Protein AF-N8U2I1-F1 (afdb_monomer)

Radius of gyration: 22.85 Å; Cα contacts (8 Å, |Δi|>4): 369; chains: 1; bounding box: 62×51×73 Å

Mean predicted aligned error: 11.0 Å

Secondary structure (DSSP, 8-state):
---TTTT-HHHHHHHHHHHHHHHHHHHHHHHHHHHTHHHHHHHHHHIIIIIHHHHHHHHTTT-SSS--HHHHHHHHHHHHHHHHH------HHHHHHHT--HHHHHHHHHHHHHHHHHHHHT-TTHHHHHHHHHHB-HHHHHS---HHHHHHHHHHHHHHHHHT---S-HHHHHHHHHHHHHHSGGG--B----EEEEEEETTTTEEEEEEE--TT--HHHHHHHHHHHHHHHHHHHHHHHHH-GGG--HHHHHHHHHHHHHHHHHHHHHHHSTTS-HHHHHHHHHHH-S-HHHHHHHHHHHHHHHHHHHHT------TTTHHHHHHHHHHHHHHHHHHHHHTTT-EEEEEE-TTSTT-EEEEEEETTEEEEEEEHHHHHHHHHHHGGGGS----S-------------S----

Foldseek 3Di:
DQPPVLQDPLVVLLLLLLVLLLLLLLLVLLALCVVCVVVLVVVVVCCVPAQLVLLVVVLVVQPVDDPPVVVSLLLSLQLLQCLLPVDRDDDVVVCVVRVPDPVSSVVSSVVSSVVVCVVLVPDPPNVVVVVLSVWWRRSQSNHDSCLLVLVLLSLLSNLCSVVVPRPDDPVVSLVSVLVSLVNRLSRRGGPQPWDFDWDCPPVPNDIDTDIDHDPPDDPVSVLNSVVSSLSVVVSCLSVCCVPDPVVVPPVVSSVVSVVSSVVSVVSLVVLLDPPDDPSSPLSVCSVVPPDVPLSSLLSVLSVQVVVVCVVVPDPPPDVVCVQVVLLVSLVVVVVVVCVSNVVSVWHWDKDADPPDSFRIKIFTDDPNDTRDIDTSVSSLVSNVVSVPSSHDPDDPDDDDDDDDPPVDDPDDDD

Nearest PDB structures (foldseek):
  9c1p-assembly1_A  TM=1.232E-01  e=2.716E+00  Homo sapiens

Sequence (414 aa):
MLTKLQQDAVIYSVLDNLFKIVVMYSCEKVKIQEDYRFLYLWFNDTMDELIYPRVNEFLNQYIDQRSDSSISYQLVQTFWMYAQKKEFLYDETYLNIYGFDKNDLKLFFQELYAEFRSVARDHPDADDFWDLTDKFDLSSFLSKSRLNEAFFTYFYLYYILTKKISVIDDETFIKLFTELLDQIPYHSPFNGSTLINGSISLNTKSYWTTLKIPLNFEPFALLDNLFQFLFKFLQNSFVHAVNEEKFKDPHIYKQRLQECVIVMEALFKTITEPSSKSQLRDYRVIIKGKSLHKIVMSLMFKNFQQHYHLKHKNIDLDKKNAKKEAVEVYSAFIDFLVQGFEKYNIKVKCEKNNKHIDDWRIILKLDNIELDEITGNQLRVNLRNHSKLFKFPQSQNMSKNYVVPVIGDKGSAV

Solvent-accessible surface area (backbone atoms only — not comparable to full-atom values): 24087 Å² total; per-residue (Å²): 130,81,58,78,71,63,73,36,68,58,56,52,49,44,52,53,56,53,48,51,49,51,51,51,28,49,30,49,44,48,24,51,45,61,76,42,37,69,59,51,51,51,51,51,53,44,36,66,73,47,50,50,52,52,49,50,58,56,45,57,77,68,48,93,70,75,85,52,67,64,59,52,50,51,51,52,39,40,45,34,42,27,70,73,68,74,46,90,73,74,65,66,67,57,34,64,74,62,68,54,53,71,64,59,56,51,50,51,50,52,51,51,44,52,55,50,47,60,61,50,70,74,40,96,58,48,68,59,50,52,57,45,58,70,58,25,24,57,32,29,68,70,43,79,83,53,61,66,60,46,46,49,50,47,53,52,53,49,46,32,47,73,68,67,52,84,81,68,56,70,66,59,49,51,48,53,52,46,55,43,52,71,56,49,75,62,38,54,38,54,47,66,86,50,54,74,50,74,47,77,44,88,90,64,88,49,79,49,81,44,81,46,76,63,94,86,61,56,74,64,54,51,54,50,52,52,52,49,49,49,48,53,52,48,47,50,54,53,58,41,44,75,74,39,80,86,48,70,48,65,64,62,52,51,50,53,52,46,52,49,41,54,52,53,52,53,55,51,49,60,42,56,40,87,89,43,59,77,76,36,55,57,50,32,52,61,76,7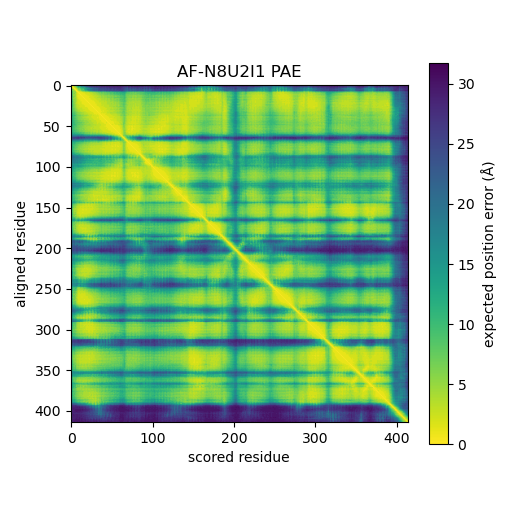0,38,96,51,57,65,51,55,49,54,32,49,50,52,51,54,49,52,54,54,52,54,66,74,52,72,80,76,78,86,48,80,88,47,54,67,60,51,49,43,52,54,49,50,54,48,52,53,51,49,45,54,51,38,44,76,72,67,29,46,69,48,77,48,80,44,95,85,47,88,40,43,35,39,38,40,36,26,48,97,86,40,79,74,53,77,51,39,33,55,57,48,55,54,35,38,64,75,47,46,67,58,53,43,71,83,78,69,94,80,75,93,73,94,76,81,77,85,75,85,68,80,94,78,77,93,127

Structure (mmCIF, N/CA/C/O backbone):
data_AF-N8U2I1-F1
#
_entry.id   AF-N8U2I1-F1
#
loop_
_atom_site.group_PDB
_atom_site.id
_atom_site.type_symbol
_atom_site.label_atom_id
_atom_site.label_alt_id
_atom_site.label_comp_id
_atom_site.label_asym_id
_atom_site.label_entity_id
_atom_site.label_seq_id
_atom_site.pdbx_PDB_ins_code
_atom_site.Cartn_x
_atom_site.Cartn_y
_atom_site.Cartn_z
_atom_site.occupancy
_atom_site.B_iso_or_equiv
_atom_site.auth_seq_id
_atom_site.auth_comp_id
_atom_site.auth_asym_id
_atom_site.auth_atom_id
_atom_site.pdbx_PDB_model_num
ATOM 1 N N . MET A 1 1 ? -32.535 9.486 4.403 1.00 30.56 1 MET A N 1
ATOM 2 C CA . MET A 1 1 ? -32.758 8.140 3.837 1.00 30.56 1 MET A CA 1
ATOM 3 C C . MET A 1 1 ? -31.373 7.613 3.496 1.00 30.56 1 MET A C 1
ATOM 5 O O . MET A 1 1 ? -30.822 8.035 2.495 1.00 30.56 1 MET A O 1
ATOM 9 N N . LEU A 1 2 ? -30.755 6.842 4.397 1.00 34.50 2 LEU A N 1
ATOM 10 C CA . LEU A 1 2 ? -29.485 6.162 4.117 1.00 34.50 2 LEU A CA 1
ATOM 11 C C . LEU A 1 2 ? -29.745 5.192 2.969 1.00 34.50 2 LEU A C 1
ATOM 13 O O . LEU A 1 2 ? -30.559 4.276 3.101 1.00 34.50 2 LEU A O 1
ATOM 17 N N . THR A 1 3 ? -29.152 5.453 1.824 1.00 46.19 3 THR A N 1
ATOM 18 C CA . THR A 1 3 ? -29.316 4.665 0.611 1.00 46.19 3 THR A CA 1
ATOM 19 C C . THR A 1 3 ? -28.780 3.252 0.836 1.00 46.19 3 THR A C 1
ATOM 21 O O . THR A 1 3 ? -27.764 3.013 1.486 1.00 46.19 3 THR A O 1
ATOM 24 N N . LYS A 1 4 ? -29.541 2.282 0.330 1.00 56.94 4 LYS A N 1
ATOM 25 C CA . LYS A 1 4 ? -29.462 0.824 0.541 1.00 56.94 4 LYS A CA 1
ATOM 26 C C . LYS A 1 4 ? -28.062 0.202 0.348 1.00 56.94 4 LYS A C 1
ATOM 28 O O . LYS A 1 4 ? -27.839 -0.912 0.811 1.00 56.94 4 LYS A O 1
ATOM 33 N N . LEU A 1 5 ? -27.141 0.915 -0.306 1.00 54.31 5 LEU A N 1
ATOM 34 C CA . LEU A 1 5 ? -25.749 0.530 -0.557 1.00 54.31 5 LEU A CA 1
ATOM 35 C C . LEU A 1 5 ? -24.861 0.634 0.697 1.00 54.31 5 LEU A C 1
ATOM 37 O O . LEU A 1 5 ? -24.098 -0.281 0.979 1.00 54.31 5 LEU A O 1
ATOM 41 N N . GLN A 1 6 ? -25.003 1.678 1.518 1.00 53.97 6 GLN A N 1
ATOM 42 C CA . GLN A 1 6 ? -24.127 1.908 2.681 1.00 53.97 6 GLN A CA 1
ATOM 43 C C . GLN A 1 6 ? -24.411 0.969 3.875 1.00 53.97 6 GLN A C 1
ATOM 45 O O . GLN A 1 6 ? -23.677 0.958 4.857 1.00 53.97 6 GLN A O 1
ATOM 50 N N . GLN A 1 7 ? -25.488 0.178 3.825 1.00 59.09 7 GLN A N 1
ATOM 51 C CA . GLN A 1 7 ? -25.883 -0.744 4.901 1.00 59.09 7 GLN A CA 1
ATOM 52 C C . GLN A 1 7 ? -25.689 -2.224 4.532 1.00 59.09 7 GLN A C 1
ATOM 54 O O . GLN A 1 7 ? -26.103 -3.101 5.294 1.00 59.09 7 GLN A O 1
ATOM 59 N N . ASP A 1 8 ? -25.096 -2.528 3.372 1.00 72.38 8 ASP A N 1
ATOM 60 C CA . ASP A 1 8 ? -24.952 -3.907 2.908 1.00 72.38 8 ASP A CA 1
ATOM 61 C C . ASP A 1 8 ? -23.733 -4.594 3.543 1.00 72.38 8 ASP A C 1
ATOM 63 O O . ASP A 1 8 ? -22.590 -4.169 3.360 1.00 72.38 8 ASP A O 1
ATOM 67 N N . ALA A 1 9 ? -23.966 -5.705 4.247 1.00 79.25 9 ALA A N 1
ATOM 68 C CA . ALA A 1 9 ? -22.906 -6.534 4.823 1.00 79.25 9 ALA A CA 1
ATOM 69 C C . ALA A 1 9 ? -21.885 -6.995 3.765 1.00 79.25 9 ALA A C 1
ATOM 71 O O . ALA A 1 9 ? -20.711 -7.163 4.078 1.00 79.25 9 ALA A O 1
ATOM 72 N N . VAL A 1 10 ? -22.312 -7.139 2.504 1.00 82.38 10 VAL A N 1
ATOM 73 C CA . VAL A 1 10 ? -21.435 -7.514 1.386 1.00 82.38 10 VAL A CA 1
ATOM 74 C C . VAL A 1 10 ? -20.372 -6.445 1.120 1.00 82.38 10 VAL A C 1
ATOM 76 O O . VAL A 1 10 ? -19.207 -6.784 0.946 1.00 82.38 10 VAL A O 1
ATOM 79 N N . ILE A 1 11 ? -20.740 -5.159 1.119 1.00 80.75 11 ILE A N 1
ATOM 80 C CA . ILE A 1 11 ? -19.797 -4.057 0.861 1.00 80.75 11 ILE A CA 1
ATOM 81 C C . ILE A 1 11 ? -18.774 -3.955 1.990 1.00 80.75 11 ILE A C 1
ATOM 83 O O . ILE A 1 11 ? -17.584 -3.787 1.728 1.00 80.75 11 ILE A O 1
ATOM 87 N N . TYR A 1 12 ? -19.220 -4.140 3.234 1.00 84.56 12 TYR A N 1
ATOM 88 C CA . TYR A 1 12 ? -18.317 -4.255 4.374 1.00 84.56 12 TYR A CA 1
ATOM 89 C C . TYR A 1 12 ? -17.329 -5.422 4.208 1.00 84.56 12 TYR A C 1
ATOM 91 O O . TYR A 1 12 ? -16.130 -5.235 4.397 1.00 84.56 12 TYR A O 1
ATOM 99 N N . SER A 1 13 ? -17.801 -6.604 3.798 1.00 86.62 13 SER A N 1
ATOM 100 C CA . SER A 1 13 ? -16.932 -7.761 3.554 1.00 86.62 13 SER A CA 1
ATOM 101 C C . SER A 1 13 ? -15.924 -7.519 2.431 1.00 86.62 13 SER A C 1
ATOM 103 O O . SER A 1 13 ? -14.769 -7.917 2.564 1.00 86.62 13 SER A O 1
ATOM 105 N N . VAL A 1 14 ? -16.323 -6.849 1.342 1.00 85.69 14 VAL A N 1
ATOM 106 C CA . VAL A 1 14 ? -15.385 -6.450 0.282 1.00 85.69 14 VAL A CA 1
ATOM 107 C C . VAL A 1 14 ? -14.341 -5.492 0.855 1.00 85.69 14 VAL A C 1
ATOM 109 O O . VAL A 1 14 ? -13.154 -5.763 0.715 1.00 85.69 14 VAL A O 1
ATOM 112 N N . LEU A 1 15 ? -14.754 -4.429 1.555 1.00 86.25 15 LEU A N 1
ATOM 113 C CA . LEU A 1 15 ? -13.844 -3.457 2.172 1.00 86.25 15 LEU A CA 1
ATOM 114 C C . LEU A 1 15 ? -12.817 -4.129 3.099 1.00 86.25 15 LEU A C 1
ATOM 116 O O . LEU A 1 15 ? -11.619 -3.878 2.983 1.00 86.25 15 LEU A O 1
ATOM 120 N N . ASP A 1 16 ? -13.277 -4.999 3.998 1.00 87.25 16 ASP A N 1
ATOM 121 C CA . ASP A 1 16 ? -12.425 -5.712 4.954 1.00 87.25 16 ASP A CA 1
ATOM 122 C C . ASP A 1 16 ? -11.439 -6.654 4.240 1.00 87.25 16 ASP A C 1
ATOM 124 O O . ASP A 1 16 ? -10.250 -6.694 4.562 1.00 87.25 16 ASP A O 1
ATOM 128 N N . ASN A 1 17 ? -11.895 -7.366 3.206 1.00 87.44 17 ASN A N 1
ATOM 129 C CA . ASN A 1 17 ? -11.045 -8.249 2.409 1.00 87.44 17 ASN A CA 1
ATOM 130 C C . ASN A 1 17 ? -10.008 -7.488 1.573 1.00 87.44 17 ASN A C 1
ATOM 132 O O . ASN A 1 17 ? -8.850 -7.904 1.522 1.00 87.44 17 ASN A O 1
ATOM 136 N N . LEU A 1 18 ? -10.386 -6.362 0.965 1.00 84.75 18 LEU A N 1
ATOM 137 C CA . LEU A 1 18 ? -9.460 -5.470 0.266 1.00 84.75 18 LEU A CA 1
ATOM 138 C C . LEU A 1 18 ? -8.372 -4.972 1.222 1.00 84.75 18 LEU A C 1
ATOM 140 O O . LEU A 1 18 ? -7.179 -5.059 0.928 1.00 84.75 18 LEU A O 1
ATOM 144 N N . PHE A 1 19 ? -8.776 -4.507 2.404 1.00 86.94 19 PHE A N 1
ATOM 145 C CA . PHE A 1 19 ? -7.846 -3.919 3.355 1.00 86.94 19 PHE A CA 1
ATOM 146 C C . PHE A 1 19 ? -6.905 -4.949 3.989 1.00 86.94 19 PHE A C 1
ATOM 148 O O . PHE A 1 19 ? -5.731 -4.652 4.204 1.00 86.94 19 PHE A O 1
ATOM 155 N N . LYS A 1 20 ? -7.350 -6.195 4.203 1.00 87.31 20 LYS A N 1
ATOM 156 C CA . LYS A 1 20 ? -6.451 -7.302 4.582 1.00 87.31 20 LYS A CA 1
ATOM 157 C C . LYS A 1 20 ? -5.289 -7.453 3.601 1.00 87.31 20 LYS A C 1
ATOM 159 O O . LYS A 1 20 ? -4.160 -7.657 4.042 1.00 87.31 20 LYS A O 1
ATOM 164 N N . ILE A 1 21 ? -5.540 -7.322 2.299 1.00 84.12 21 ILE A N 1
ATOM 165 C CA . ILE A 1 21 ? -4.489 -7.453 1.283 1.00 84.12 21 ILE A CA 1
ATOM 166 C C . ILE A 1 21 ? -3.565 -6.238 1.298 1.00 84.12 21 ILE A C 1
ATOM 168 O O . ILE A 1 21 ? -2.351 -6.420 1.299 1.00 84.12 21 ILE A O 1
ATOM 172 N N . VAL A 1 22 ? -4.112 -5.021 1.418 1.00 84.44 22 VAL A N 1
ATOM 173 C CA . VAL A 1 22 ? -3.307 -3.800 1.622 1.00 84.44 22 VAL A CA 1
ATOM 174 C C . VAL A 1 22 ? -2.331 -3.989 2.781 1.00 84.44 22 VAL A C 1
ATOM 176 O O . VAL A 1 22 ? -1.145 -3.682 2.655 1.00 84.44 22 VAL A O 1
ATOM 179 N N . VAL A 1 23 ? -2.801 -4.549 3.898 1.00 85.75 23 VAL A N 1
ATOM 180 C CA . VAL A 1 23 ? -1.971 -4.826 5.075 1.00 85.75 23 VAL A CA 1
ATOM 181 C C . VAL A 1 23 ? -0.940 -5.915 4.795 1.00 85.75 23 VAL A C 1
ATOM 183 O O . VAL A 1 23 ? 0.219 -5.739 5.157 1.00 85.75 23 VAL A O 1
ATOM 186 N N . MET A 1 24 ? -1.322 -7.018 4.146 1.00 83.69 24 MET A N 1
ATOM 187 C CA . MET A 1 24 ? -0.391 -8.089 3.773 1.00 83.69 24 MET A CA 1
ATOM 188 C C . MET A 1 24 ? 0.751 -7.567 2.897 1.00 83.69 24 MET A C 1
ATOM 190 O O . MET A 1 24 ? 1.916 -7.751 3.242 1.00 83.69 24 MET A O 1
ATOM 194 N N . TYR A 1 25 ? 0.422 -6.866 1.814 1.00 83.06 25 TYR A N 1
ATOM 195 C CA . TYR A 1 25 ? 1.397 -6.288 0.895 1.00 83.06 25 TYR A CA 1
ATOM 196 C C . TYR A 1 25 ? 2.271 -5.230 1.552 1.00 83.06 25 TYR A C 1
ATOM 198 O O . TYR A 1 25 ? 3.484 -5.229 1.366 1.00 83.06 25 TYR A O 1
ATOM 206 N N . SER A 1 26 ? 1.688 -4.368 2.381 1.00 83.50 26 SER A N 1
ATOM 207 C CA . SER A 1 26 ? 2.456 -3.345 3.088 1.00 83.50 26 SER A CA 1
ATOM 208 C C . SER A 1 26 ? 3.418 -3.953 4.113 1.00 83.50 26 SER A C 1
ATOM 210 O O . SER A 1 26 ? 4.538 -3.469 4.253 1.00 83.50 26 SER A O 1
ATOM 212 N N . CYS A 1 27 ? 3.025 -5.031 4.802 1.00 82.38 27 CYS A N 1
ATOM 213 C CA . CYS A 1 27 ? 3.932 -5.778 5.675 1.00 82.38 27 CYS A CA 1
ATOM 214 C C . CYS A 1 27 ? 5.119 -6.346 4.887 1.00 82.38 27 CYS A C 1
ATOM 216 O O . CYS A 1 27 ? 6.258 -6.180 5.314 1.00 82.38 27 CYS A O 1
ATOM 218 N N . GLU A 1 28 ? 4.874 -6.977 3.737 1.00 81.00 28 GLU A N 1
ATOM 219 C CA . GLU A 1 28 ? 5.954 -7.501 2.892 1.00 81.00 28 GLU A CA 1
ATOM 220 C C . GLU A 1 28 ? 6.854 -6.413 2.338 1.00 81.00 28 GLU A C 1
ATOM 222 O O . GLU A 1 28 ? 8.071 -6.536 2.405 1.00 81.00 28 GLU A O 1
ATOM 227 N N . LYS A 1 29 ? 6.276 -5.310 1.867 1.00 82.38 29 LYS A N 1
ATOM 228 C CA . LYS A 1 29 ? 7.053 -4.177 1.380 1.00 82.38 29 LYS A CA 1
ATOM 229 C C . LYS A 1 29 ? 7.997 -3.645 2.457 1.00 82.38 29 LYS A C 1
ATOM 231 O O . LYS A 1 29 ? 9.174 -3.450 2.178 1.00 82.38 29 LYS A O 1
ATOM 236 N N . VAL A 1 30 ? 7.518 -3.491 3.695 1.00 81.06 30 VAL A N 1
ATOM 237 C CA . VAL A 1 30 ? 8.364 -3.089 4.832 1.00 81.06 30 VAL A CA 1
ATOM 238 C C . VAL A 1 30 ? 9.474 -4.109 5.093 1.00 81.06 30 VAL A C 1
ATOM 240 O O . VAL A 1 30 ? 10.610 -3.705 5.323 1.00 81.06 30 VAL A O 1
ATOM 243 N N . LYS A 1 31 ? 9.182 -5.416 5.035 1.00 81.81 31 LYS A N 1
ATOM 244 C CA . LYS A 1 31 ? 10.207 -6.460 5.200 1.00 81.81 31 LYS A CA 1
ATOM 245 C C . LYS A 1 31 ? 11.291 -6.358 4.124 1.00 81.81 31 LYS A C 1
ATOM 247 O O . LYS A 1 31 ? 12.468 -6.356 4.455 1.00 81.81 31 LYS A O 1
ATOM 252 N N . ILE A 1 32 ? 10.897 -6.252 2.855 1.00 81.94 32 ILE A N 1
ATOM 253 C CA . ILE A 1 32 ? 11.822 -6.193 1.714 1.00 81.94 32 ILE A CA 1
ATOM 254 C C . ILE A 1 32 ? 12.664 -4.915 1.785 1.00 81.94 32 ILE A C 1
ATOM 256 O O . ILE A 1 32 ? 13.869 -4.960 1.580 1.00 81.94 32 ILE A O 1
ATOM 260 N N . GLN A 1 33 ? 12.062 -3.777 2.138 1.00 83.19 33 GLN A N 1
ATOM 261 C CA . GLN A 1 33 ? 12.791 -2.517 2.306 1.00 83.19 33 GLN A CA 1
ATOM 262 C C . GLN A 1 33 ? 13.790 -2.545 3.469 1.00 83.19 33 GLN A C 1
ATOM 264 O O . GLN A 1 33 ? 14.813 -1.875 3.390 1.00 83.19 33 GLN A O 1
ATOM 269 N N . GLU A 1 34 ? 13.520 -3.289 4.543 1.00 79.94 34 GLU A N 1
ATOM 270 C CA . GLU A 1 34 ? 14.489 -3.472 5.631 1.00 79.94 34 GLU A CA 1
ATOM 271 C C . GLU A 1 34 ? 15.630 -4.413 5.226 1.00 79.94 34 GLU A C 1
ATOM 273 O O . GLU A 1 34 ? 16.789 -4.118 5.516 1.00 79.94 34 GLU A O 1
ATOM 278 N N . ASP A 1 35 ? 15.326 -5.504 4.521 1.00 81.19 35 ASP A N 1
ATOM 279 C CA . ASP A 1 35 ? 16.334 -6.470 4.069 1.00 81.19 35 ASP A CA 1
ATOM 280 C C . ASP A 1 35 ? 17.263 -5.873 3.002 1.00 81.19 35 ASP A C 1
ATOM 282 O O . ASP A 1 35 ? 18.480 -6.021 3.087 1.00 81.19 35 ASP A O 1
ATOM 286 N N . TYR A 1 36 ? 16.710 -5.113 2.054 1.00 83.56 36 TYR A N 1
ATOM 287 C CA . TYR A 1 36 ? 17.454 -4.430 0.992 1.00 83.56 36 TYR A CA 1
ATOM 288 C C . TYR A 1 36 ? 17.605 -2.932 1.276 1.00 83.56 36 TYR A C 1
ATOM 290 O O . TYR A 1 36 ? 17.542 -2.102 0.368 1.00 83.56 36 TYR A O 1
ATOM 298 N N . ARG A 1 37 ? 17.791 -2.551 2.546 1.00 81.81 37 ARG A N 1
ATOM 299 C CA . ARG A 1 37 ? 17.790 -1.142 2.971 1.00 81.81 37 ARG A CA 1
ATOM 300 C C . ARG A 1 37 ? 18.791 -0.270 2.220 1.00 81.81 37 ARG A C 1
ATOM 302 O O . ARG A 1 37 ? 18.450 0.855 1.868 1.00 81.81 37 ARG A O 1
ATOM 309 N N . PHE A 1 38 ? 20.008 -0.756 1.988 1.00 83.38 38 PHE A N 1
ATOM 310 C CA . PHE A 1 38 ? 21.027 0.014 1.267 1.00 83.38 38 PHE A CA 1
ATOM 311 C C . PHE A 1 38 ? 20.614 0.272 -0.181 1.00 83.38 38 PHE A C 1
ATOM 313 O O . PHE A 1 38 ? 20.622 1.424 -0.609 1.00 83.38 38 PHE A O 1
ATOM 320 N N . LEU A 1 39 ? 20.130 -0.759 -0.880 1.00 86.25 39 LEU A N 1
ATOM 321 C CA . LEU A 1 39 ? 19.575 -0.604 -2.223 1.00 86.25 39 LEU A CA 1
ATOM 322 C C . LEU A 1 39 ? 18.368 0.330 -2.231 1.00 86.25 39 LEU A C 1
ATOM 324 O O . LEU A 1 39 ? 18.290 1.200 -3.086 1.00 86.25 39 LEU A O 1
ATOM 328 N N . TYR A 1 40 ? 17.442 0.199 -1.278 1.00 85.00 40 TYR A N 1
ATOM 329 C CA . TYR A 1 40 ? 16.274 1.077 -1.191 1.00 85.00 40 TYR A CA 1
ATOM 330 C C . TYR A 1 40 ? 16.670 2.554 -1.060 1.00 85.00 40 TYR A C 1
ATOM 332 O O . TYR A 1 40 ? 16.088 3.413 -1.720 1.00 85.00 40 TYR A O 1
ATOM 340 N N . LEU A 1 41 ? 17.664 2.859 -0.221 1.00 83.00 41 LEU A N 1
ATOM 341 C CA . LEU A 1 41 ? 18.193 4.217 -0.074 1.00 83.00 41 LEU A CA 1
ATOM 342 C C . LEU A 1 41 ? 18.844 4.702 -1.368 1.00 83.00 41 LEU A C 1
ATOM 344 O O . LEU A 1 41 ? 18.504 5.782 -1.839 1.00 83.00 41 LEU A O 1
ATOM 348 N N . TRP A 1 42 ? 19.692 3.874 -1.975 1.00 86.75 42 TRP A N 1
ATOM 349 C CA . TRP A 1 42 ? 20.336 4.194 -3.245 1.00 86.75 42 TRP A CA 1
ATOM 350 C C . TRP A 1 42 ? 19.326 4.435 -4.376 1.00 86.75 42 TRP A C 1
ATOM 352 O O . TRP A 1 42 ? 19.476 5.374 -5.155 1.00 86.75 42 TRP A O 1
ATOM 362 N N . PHE A 1 43 ? 18.257 3.640 -4.453 1.00 87.00 43 PHE A N 1
ATOM 363 C CA . PHE A 1 43 ? 17.185 3.868 -5.415 1.00 87.00 43 PHE A CA 1
ATOM 364 C C . PHE A 1 43 ? 16.432 5.169 -5.148 1.00 87.00 43 PHE A C 1
ATOM 366 O O . PHE A 1 43 ? 16.044 5.824 -6.109 1.00 87.00 43 PHE A O 1
ATOM 373 N N . ASN A 1 44 ? 16.208 5.551 -3.886 1.00 84.06 44 ASN A N 1
ATOM 374 C CA . ASN A 1 44 ? 15.596 6.845 -3.573 1.00 84.06 44 ASN A CA 1
ATOM 375 C C . ASN A 1 44 ? 16.476 8.001 -4.056 1.00 84.06 44 ASN A C 1
ATOM 377 O O . ASN A 1 44 ? 15.972 8.884 -4.744 1.00 84.06 44 ASN A O 1
ATOM 381 N N . ASP A 1 45 ? 17.780 7.944 -3.781 1.00 85.50 45 ASP A N 1
ATOM 382 C CA . ASP A 1 45 ? 18.728 8.952 -4.260 1.00 85.50 45 ASP A CA 1
ATOM 383 C C . ASP A 1 45 ? 18.758 8.974 -5.804 1.00 85.50 45 ASP A C 1
ATOM 385 O O . ASP A 1 45 ? 18.618 10.025 -6.420 1.00 85.50 45 ASP A O 1
ATOM 389 N N . THR A 1 46 ? 18.792 7.805 -6.455 1.00 87.56 46 THR A N 1
ATOM 390 C CA . THR A 1 46 ? 18.747 7.688 -7.927 1.00 87.56 46 THR A CA 1
ATOM 391 C C . THR A 1 46 ? 17.434 8.212 -8.518 1.00 87.56 46 THR A C 1
ATOM 393 O O . THR A 1 46 ? 17.423 8.807 -9.599 1.00 87.56 46 THR A O 1
ATOM 396 N N . MET A 1 47 ? 16.304 8.001 -7.838 1.00 88.00 47 MET A N 1
ATOM 397 C CA . MET A 1 47 ? 15.024 8.560 -8.262 1.00 88.00 47 MET A CA 1
ATOM 398 C C . MET A 1 47 ? 15.062 10.086 -8.241 1.00 88.00 47 MET A C 1
ATOM 400 O O . MET A 1 47 ? 14.648 10.701 -9.222 1.00 88.00 47 MET A O 1
ATOM 404 N N . ASP A 1 48 ? 15.562 10.679 -7.160 1.00 86.62 48 ASP A N 1
ATOM 405 C CA . ASP A 1 48 ? 15.587 12.129 -6.972 1.00 86.62 48 ASP A CA 1
ATOM 406 C C . ASP A 1 48 ? 16.635 12.822 -7.862 1.00 86.62 48 ASP A C 1
ATOM 408 O O . ASP A 1 48 ? 16.374 13.907 -8.382 1.00 86.62 48 ASP A O 1
ATOM 412 N N . GLU A 1 49 ? 17.792 12.194 -8.080 1.00 88.62 49 GLU A N 1
ATOM 413 C CA . GLU A 1 49 ? 18.920 12.784 -8.814 1.00 88.62 49 GLU A CA 1
ATOM 414 C C . GLU A 1 49 ? 18.885 12.526 -10.325 1.00 88.62 49 GLU A C 1
ATOM 416 O O . GLU A 1 49 ? 19.391 13.346 -11.092 1.00 88.62 49 GLU A O 1
ATOM 421 N N . LEU A 1 50 ? 18.287 11.415 -10.771 1.00 91.38 50 LEU A N 1
ATOM 422 C CA . LEU A 1 50 ? 18.295 11.013 -12.181 1.00 91.38 50 LEU A CA 1
ATOM 423 C C . LEU A 1 50 ? 16.884 10.849 -12.748 1.00 91.38 50 LEU A C 1
ATOM 425 O O . LEU A 1 50 ? 16.520 11.517 -13.715 1.00 91.38 50 LEU A O 1
ATOM 429 N N . ILE A 1 51 ? 16.073 9.963 -12.166 1.00 92.31 51 ILE A N 1
ATOM 430 C CA . ILE A 1 51 ? 14.832 9.521 -12.820 1.00 92.31 51 ILE A CA 1
ATOM 431 C C . ILE A 1 51 ? 13.778 10.637 -12.866 1.00 92.31 51 ILE A C 1
ATOM 433 O O . ILE A 1 51 ? 13.261 10.942 -13.941 1.00 92.31 51 ILE A O 1
ATOM 437 N N . TYR A 1 52 ? 13.455 11.270 -11.733 1.00 90.44 52 TYR A N 1
ATOM 438 C CA . TYR A 1 52 ? 12.466 12.353 -11.689 1.00 90.44 52 TYR A CA 1
ATOM 439 C C . TYR A 1 52 ? 12.871 13.561 -12.542 1.00 90.44 52 TYR A C 1
ATOM 441 O O . TYR A 1 52 ? 12.016 14.039 -13.293 1.00 90.44 52 TYR A O 1
ATOM 449 N N . PRO A 1 53 ? 14.123 14.062 -12.484 1.00 91.75 53 PRO A N 1
ATOM 450 C CA . PRO A 1 53 ? 14.573 15.132 -13.370 1.00 91.75 53 PRO A CA 1
ATOM 451 C C . PRO A 1 53 ? 14.341 14.812 -14.848 1.00 91.75 53 PRO A C 1
ATOM 453 O O . PRO A 1 53 ? 13.693 15.598 -15.535 1.00 91.75 53 PRO A O 1
ATOM 456 N N . ARG A 1 54 ? 14.753 13.626 -15.315 1.00 93.12 54 ARG A N 1
ATOM 457 C CA . ARG A 1 54 ? 14.595 13.208 -16.718 1.00 93.12 54 ARG A CA 1
ATOM 458 C C . ARG A 1 54 ? 13.141 13.067 -17.146 1.00 93.12 54 ARG A C 1
ATOM 460 O O . ARG A 1 54 ? 12.770 13.509 -18.229 1.00 93.12 54 ARG A O 1
ATOM 467 N N . VAL A 1 55 ? 12.298 12.492 -16.290 1.00 91.06 55 VAL A N 1
ATOM 468 C CA . VAL A 1 55 ? 10.854 12.395 -16.550 1.00 91.06 55 VAL A CA 1
ATOM 469 C C . VAL A 1 55 ? 10.218 13.781 -16.640 1.00 91.06 55 VAL A C 1
ATOM 471 O O . VAL A 1 55 ? 9.410 14.027 -17.531 1.00 91.06 55 VAL A O 1
ATOM 474 N N . ASN A 1 56 ? 10.589 14.708 -15.758 1.00 89.25 56 ASN A N 1
ATOM 475 C CA . ASN A 1 56 ? 10.050 16.065 -15.792 1.00 89.25 56 ASN A CA 1
ATOM 476 C C . ASN A 1 56 ? 10.556 16.856 -17.010 1.00 89.25 56 ASN A C 1
ATOM 478 O O . ASN A 1 56 ? 9.776 17.587 -17.614 1.00 89.25 56 ASN A O 1
ATOM 482 N N . GLU A 1 57 ? 11.824 16.687 -17.400 1.00 89.94 57 GLU A N 1
ATOM 483 C CA . GLU A 1 57 ? 12.379 17.240 -18.644 1.00 89.94 57 GLU A CA 1
ATOM 484 C C . GLU A 1 57 ? 11.603 16.751 -19.869 1.00 89.94 57 GLU A C 1
ATOM 486 O O . GLU A 1 57 ? 11.219 17.567 -20.705 1.00 89.94 57 GLU A O 1
ATOM 491 N N . PHE A 1 58 ? 11.319 15.447 -19.947 1.00 90.00 58 PHE A N 1
ATOM 492 C CA . PHE A 1 58 ? 10.502 14.865 -21.010 1.00 90.00 58 PHE A CA 1
ATOM 493 C C . PHE A 1 58 ? 9.084 15.450 -21.013 1.00 90.00 58 PHE A C 1
ATOM 495 O O . PHE A 1 58 ? 8.615 15.925 -22.041 1.00 90.00 58 PHE A O 1
ATOM 502 N N . LEU A 1 59 ? 8.412 15.497 -19.858 1.00 87.62 59 LEU A N 1
ATOM 503 C CA . LEU A 1 59 ? 7.048 16.027 -19.746 1.00 87.62 59 LEU A CA 1
ATOM 504 C C . LEU A 1 59 ? 6.923 17.491 -20.179 1.00 87.62 59 LEU A C 1
ATOM 506 O O . LEU A 1 59 ? 5.935 17.850 -20.819 1.00 87.62 59 LEU A O 1
ATOM 510 N N . ASN A 1 60 ? 7.923 18.322 -19.877 1.00 86.19 60 ASN A N 1
ATOM 511 C CA . ASN A 1 60 ? 7.933 19.733 -20.267 1.00 86.19 60 ASN A CA 1
ATOM 512 C C . ASN A 1 60 ? 7.968 19.941 -21.793 1.00 86.19 60 ASN A C 1
ATOM 514 O O . ASN A 1 60 ? 7.685 21.041 -22.255 1.00 86.19 60 ASN A O 1
ATOM 518 N N . GLN A 1 61 ? 8.295 18.911 -22.583 1.00 84.25 61 GLN A N 1
ATOM 519 C CA . GLN A 1 61 ? 8.241 18.973 -24.049 1.00 84.25 61 GLN A CA 1
ATOM 520 C C . GLN A 1 61 ? 6.810 18.832 -24.593 1.00 84.25 61 GLN A C 1
ATOM 522 O O . GLN A 1 61 ? 6.548 19.241 -25.722 1.00 84.25 61 GLN A O 1
ATOM 527 N N . TYR A 1 62 ? 5.890 18.268 -23.801 1.00 76.56 62 TYR A N 1
ATOM 528 C CA . TYR A 1 62 ? 4.525 17.924 -24.222 1.00 76.56 62 TYR A CA 1
ATOM 529 C C . TYR A 1 62 ? 3.440 18.701 -23.470 1.00 76.56 62 TYR A C 1
ATOM 531 O O . TYR A 1 62 ? 2.360 18.931 -24.009 1.00 76.56 62 TYR A O 1
ATOM 539 N N . ILE A 1 63 ? 3.699 19.101 -22.221 1.00 75.75 63 ILE A N 1
ATOM 540 C CA . ILE A 1 63 ? 2.711 19.732 -21.341 1.00 75.75 63 ILE A CA 1
ATOM 541 C C . ILE A 1 63 ? 3.230 21.111 -20.927 1.00 75.75 63 ILE A C 1
ATOM 543 O O . ILE A 1 63 ? 4.132 21.224 -20.102 1.00 75.75 63 ILE A O 1
ATOM 547 N N . ASP A 1 64 ? 2.632 22.168 -21.482 1.00 61.81 64 ASP A N 1
ATOM 548 C CA . ASP A 1 64 ? 3.174 23.534 -21.395 1.00 61.81 64 ASP A CA 1
ATOM 549 C C . ASP A 1 64 ? 2.970 24.222 -20.026 1.00 61.81 64 ASP A C 1
ATOM 551 O O . ASP A 1 64 ? 3.416 25.346 -19.812 1.00 61.81 64 ASP A O 1
ATOM 555 N N . GLN A 1 65 ? 2.313 23.592 -19.042 1.00 50.19 65 GLN A N 1
ATOM 556 C CA . GLN A 1 65 ? 2.153 24.175 -17.702 1.00 50.19 65 GLN A CA 1
ATOM 557 C C . GLN A 1 65 ? 2.095 23.112 -16.599 1.00 50.19 65 GLN A C 1
ATOM 559 O O . GLN A 1 65 ? 1.180 22.300 -16.566 1.00 50.19 65 GLN A O 1
ATOM 564 N N . ARG A 1 66 ? 3.042 23.220 -15.650 1.00 51.00 66 ARG A N 1
ATOM 565 C CA . ARG A 1 66 ? 3.132 22.545 -14.336 1.00 51.00 66 ARG A CA 1
ATOM 566 C C . ARG A 1 66 ? 2.961 21.025 -14.382 1.00 51.00 66 ARG A C 1
ATOM 568 O O . ARG A 1 66 ? 1.847 20.522 -14.415 1.00 51.00 66 ARG A O 1
ATOM 575 N N . SER A 1 67 ? 4.093 20.328 -14.262 1.00 53.19 67 SER A N 1
ATOM 576 C CA . SER A 1 67 ? 4.211 18.891 -14.001 1.00 53.19 67 SER A CA 1
ATOM 577 C C . SER A 1 67 ? 3.050 18.344 -13.167 1.00 53.19 67 SER A C 1
ATOM 579 O O . SER A 1 67 ? 2.989 18.501 -11.944 1.00 53.19 67 SER A O 1
ATOM 581 N N . ASP A 1 68 ? 2.106 17.684 -13.834 1.00 63.69 68 ASP A N 1
ATOM 582 C CA . ASP A 1 68 ? 1.089 16.924 -13.134 1.00 63.69 68 ASP A CA 1
ATOM 583 C C . ASP A 1 68 ? 1.817 15.795 -12.384 1.00 63.69 68 ASP A C 1
ATOM 585 O O . ASP A 1 68 ? 2.425 14.890 -12.960 1.00 63.69 68 ASP A O 1
ATOM 589 N N . SER A 1 69 ? 1.839 15.895 -11.055 1.00 70.44 69 SER A N 1
ATOM 590 C CA . SER A 1 69 ? 2.542 14.926 -10.210 1.00 70.44 69 SER A CA 1
ATOM 591 C C . SER A 1 69 ? 2.034 13.494 -10.413 1.00 70.44 69 SER A C 1
ATOM 593 O O . SER A 1 69 ? 2.766 12.547 -10.122 1.00 70.44 69 SER A O 1
ATOM 595 N N . SER A 1 70 ? 0.813 13.330 -10.940 1.00 74.38 70 SER A N 1
ATOM 596 C CA . SER A 1 70 ? 0.243 12.030 -11.270 1.00 74.38 70 SER A CA 1
ATOM 597 C C . SER A 1 70 ? 0.885 11.420 -12.521 1.00 74.38 70 SER A C 1
ATOM 599 O O . SER A 1 70 ? 1.320 10.268 -12.451 1.00 74.38 70 SER A O 1
ATOM 601 N N . ILE A 1 71 ? 1.054 12.180 -13.614 1.00 78.31 71 ILE A N 1
ATOM 602 C CA . ILE A 1 71 ? 1.674 11.662 -14.846 1.00 78.31 71 ILE A CA 1
ATOM 603 C C . ILE A 1 71 ? 3.171 11.412 -14.664 1.00 78.31 71 ILE A C 1
ATOM 605 O O . ILE A 1 71 ? 3.675 10.374 -15.086 1.00 78.31 71 ILE A O 1
ATOM 609 N N . SER A 1 72 ? 3.872 12.296 -13.945 1.00 83.75 72 SER A N 1
ATOM 610 C CA . SER A 1 72 ? 5.284 12.084 -13.593 1.00 83.75 72 SER A CA 1
ATOM 611 C C . SER A 1 72 ? 5.455 10.788 -12.799 1.00 83.75 72 SER A C 1
ATOM 613 O O . SER A 1 72 ? 6.266 9.932 -13.148 1.00 83.75 72 SER A O 1
ATOM 615 N N . TYR A 1 73 ? 4.606 10.568 -11.791 1.00 80.69 73 TYR A N 1
ATOM 616 C CA . TYR A 1 73 ? 4.615 9.327 -11.024 1.00 80.69 73 TYR A CA 1
ATOM 617 C C . TYR A 1 73 ? 4.349 8.091 -11.896 1.00 80.69 73 TYR A C 1
ATOM 619 O O . TYR A 1 73 ? 5.074 7.104 -11.778 1.00 80.69 73 TYR A O 1
ATOM 627 N N . GLN A 1 74 ? 3.357 8.132 -12.790 1.00 78.50 74 GLN A N 1
ATOM 628 C CA . GLN A 1 74 ? 3.045 7.013 -13.686 1.00 78.50 74 GLN A CA 1
ATOM 629 C C . GLN A 1 74 ? 4.193 6.685 -14.648 1.00 78.50 74 GLN A C 1
ATOM 631 O O . GLN A 1 74 ? 4.512 5.509 -14.836 1.00 78.50 74 GLN A O 1
ATOM 636 N N . LEU A 1 75 ? 4.853 7.699 -15.215 1.00 84.81 75 LEU A N 1
ATOM 637 C CA . LEU A 1 75 ? 6.023 7.505 -16.072 1.00 84.81 75 LEU A CA 1
ATOM 638 C C . LEU A 1 75 ? 7.185 6.868 -15.306 1.00 84.81 75 LEU A C 1
ATOM 640 O O . LEU A 1 75 ? 7.820 5.955 -15.827 1.00 84.81 75 LEU A O 1
ATOM 644 N N . VAL A 1 76 ? 7.414 7.266 -14.050 1.00 87.25 76 VAL A N 1
ATOM 645 C CA . VAL A 1 76 ? 8.418 6.627 -13.181 1.00 87.25 76 VAL A CA 1
ATOM 646 C C . VAL A 1 76 ? 8.072 5.161 -12.904 1.00 87.25 76 VAL A C 1
ATOM 648 O O . VAL A 1 76 ? 8.945 4.301 -12.995 1.00 87.25 76 VAL A O 1
ATOM 651 N N . GLN A 1 77 ? 6.809 4.839 -12.601 1.00 82.19 77 GLN A N 1
ATOM 652 C CA . GLN A 1 77 ? 6.396 3.441 -12.403 1.00 82.19 77 GLN A CA 1
ATOM 653 C C . GLN A 1 77 ? 6.596 2.609 -13.679 1.00 82.19 77 GLN A C 1
ATOM 655 O O . GLN A 1 77 ? 7.151 1.511 -13.627 1.00 82.19 77 GLN A O 1
ATOM 660 N N . THR A 1 78 ? 6.222 3.169 -14.830 1.00 79.94 78 THR A N 1
ATOM 661 C CA . THR A 1 78 ? 6.394 2.535 -16.145 1.00 79.94 78 THR A CA 1
ATOM 662 C C . THR A 1 78 ? 7.872 2.317 -16.472 1.00 79.94 78 THR A C 1
ATOM 664 O O . THR A 1 78 ? 8.248 1.248 -16.956 1.00 79.94 78 THR A O 1
ATOM 667 N N . PHE A 1 79 ? 8.730 3.288 -16.147 1.00 88.19 79 PHE A N 1
ATOM 668 C CA . PHE A 1 79 ? 10.176 3.155 -16.288 1.00 88.19 79 PHE A CA 1
ATOM 669 C C . PHE A 1 79 ? 10.715 1.972 -15.480 1.00 88.19 79 PHE A C 1
ATOM 671 O O . PHE A 1 79 ? 11.471 1.174 -16.026 1.00 88.19 79 PHE A O 1
ATOM 678 N N . TRP A 1 80 ? 10.315 1.803 -14.216 1.00 86.50 80 TRP A N 1
ATOM 679 C CA . TRP A 1 80 ? 10.796 0.685 -13.396 1.00 86.50 80 TRP A CA 1
ATOM 680 C C . TRP A 1 80 ? 10.333 -0.676 -13.918 1.00 86.50 80 TRP A C 1
ATOM 682 O O . TRP A 1 80 ? 11.121 -1.624 -13.944 1.00 86.50 80 TRP A O 1
ATOM 692 N N . MET A 1 81 ? 9.100 -0.759 -14.426 1.00 80.06 81 MET A N 1
ATOM 693 C CA . MET A 1 81 ? 8.620 -1.957 -15.119 1.00 80.06 81 MET A CA 1
ATOM 694 C C . MET A 1 81 ? 9.468 -2.261 -16.362 1.00 80.06 81 MET A C 1
ATOM 696 O O . MET A 1 81 ? 9.876 -3.406 -16.565 1.00 80.06 81 MET A O 1
ATOM 700 N N . TYR A 1 82 ? 9.798 -1.243 -17.162 1.00 84.19 82 TYR A N 1
ATOM 701 C CA . TYR A 1 82 ? 10.679 -1.387 -18.322 1.00 84.19 82 TYR A CA 1
ATOM 702 C C . TYR A 1 82 ? 12.119 -1.764 -17.926 1.00 84.19 82 TYR A C 1
ATOM 704 O O . TYR A 1 82 ? 12.742 -2.640 -18.537 1.00 84.19 82 TYR A O 1
ATOM 712 N N . ALA A 1 83 ? 12.662 -1.148 -16.877 1.00 86.38 83 ALA A N 1
ATOM 713 C CA . ALA A 1 83 ? 13.997 -1.425 -16.366 1.00 86.38 83 ALA A CA 1
ATOM 714 C C . ALA A 1 83 ? 14.132 -2.894 -15.940 1.00 86.38 83 ALA A C 1
ATOM 716 O O . ALA A 1 83 ? 15.151 -3.514 -16.254 1.00 86.38 83 ALA A O 1
ATOM 717 N N . GLN A 1 84 ? 13.087 -3.461 -15.336 1.00 83.00 84 GLN A N 1
ATOM 718 C CA . GLN A 1 84 ? 13.047 -4.853 -14.898 1.00 83.00 84 GLN A CA 1
ATOM 719 C C . GLN A 1 84 ? 12.745 -5.840 -16.036 1.00 83.00 84 GLN A C 1
ATOM 721 O O . GLN A 1 84 ? 13.482 -6.801 -16.228 1.00 83.00 84 GLN A O 1
ATOM 726 N N . LYS A 1 85 ? 11.680 -5.610 -16.814 1.00 78.62 85 LYS A N 1
ATOM 727 C CA . LYS A 1 85 ? 11.128 -6.608 -17.754 1.00 78.62 85 LYS A CA 1
ATOM 728 C C . LYS A 1 85 ? 11.532 -6.393 -19.209 1.00 78.62 85 LYS A C 1
ATOM 730 O O . LYS A 1 85 ? 11.336 -7.280 -20.028 1.00 78.62 85 LYS A O 1
ATOM 735 N N . LYS A 1 86 ? 12.073 -5.217 -19.551 1.00 78.38 86 LYS A N 1
ATOM 736 C CA . LYS A 1 86 ? 12.318 -4.771 -20.941 1.00 78.38 86 LYS A CA 1
ATOM 737 C C . LYS A 1 86 ? 11.062 -4.738 -21.815 1.00 78.38 86 LYS A C 1
ATOM 739 O O . LYS A 1 86 ? 11.160 -4.628 -23.035 1.00 78.38 86 LYS A O 1
ATOM 744 N N . GLU A 1 87 ? 9.889 -4.778 -21.193 1.00 70.44 87 GLU A N 1
ATOM 745 C CA . GLU A 1 87 ? 8.597 -4.684 -21.858 1.00 70.44 87 GLU A CA 1
ATOM 746 C C . GLU A 1 87 ? 8.015 -3.283 -21.671 1.00 70.44 87 GLU A C 1
ATOM 748 O O . GLU A 1 87 ? 8.037 -2.720 -20.576 1.00 70.44 87 GLU A O 1
ATOM 753 N N . PHE A 1 88 ? 7.491 -2.716 -22.757 1.00 66.69 88 PHE A N 1
ATOM 754 C CA . PHE A 1 88 ? 6.789 -1.437 -22.733 1.00 66.69 88 PHE A CA 1
ATOM 755 C C . PHE A 1 88 ? 5.320 -1.686 -22.426 1.00 66.69 88 PHE A C 1
ATOM 757 O O . PHE A 1 88 ? 4.536 -2.016 -23.316 1.00 66.69 88 PHE A O 1
ATOM 764 N N . LEU A 1 89 ? 4.971 -1.548 -21.153 1.00 63.75 89 LEU A N 1
ATOM 765 C CA . LEU A 1 89 ? 3.609 -1.683 -20.662 1.00 63.75 89 LEU A CA 1
ATOM 766 C C . LEU A 1 89 ? 3.120 -0.295 -20.267 1.00 63.75 89 LEU A C 1
ATOM 768 O O . LEU A 1 89 ? 3.293 0.131 -19.133 1.00 63.75 89 LEU A O 1
ATOM 772 N N . TYR A 1 90 ? 2.563 0.429 -21.229 1.00 62.47 90 TYR A N 1
ATOM 773 C CA . TYR A 1 90 ? 1.894 1.701 -20.986 1.00 62.47 90 TYR A CA 1
ATOM 774 C C . TYR A 1 90 ? 0.401 1.525 -21.282 1.00 62.47 90 TYR A C 1
ATOM 776 O O . TYR A 1 90 ? 0.011 0.741 -22.150 1.00 62.47 90 TYR A O 1
ATOM 784 N N . ASP A 1 91 ? -0.445 2.241 -20.552 1.00 58.78 91 ASP A N 1
ATOM 785 C CA . ASP A 1 91 ? -1.876 2.283 -20.839 1.00 58.78 91 ASP A CA 1
ATOM 786 C C . ASP A 1 91 ? -2.115 3.290 -21.980 1.00 58.78 91 ASP A C 1
ATOM 788 O O . ASP A 1 91 ? -1.783 4.472 -21.881 1.00 58.78 91 ASP A O 1
ATOM 792 N N . GLU A 1 92 ? -2.627 2.782 -23.109 1.00 61.31 92 GLU A N 1
ATOM 793 C CA . GLU A 1 92 ? -2.863 3.541 -24.349 1.00 61.31 92 GLU A CA 1
ATOM 794 C C . GLU A 1 92 ? -3.792 4.740 -24.132 1.00 61.31 92 GLU A C 1
ATOM 796 O O . GLU A 1 92 ? -3.700 5.738 -24.846 1.00 61.31 92 GLU A O 1
ATOM 801 N N . THR A 1 93 ? -4.644 4.682 -23.110 1.00 59.16 93 THR A N 1
ATOM 802 C CA . THR A 1 93 ? -5.498 5.799 -22.704 1.00 59.16 93 THR A CA 1
ATOM 803 C C . THR A 1 93 ? -4.653 7.003 -22.284 1.00 59.16 93 THR A C 1
ATOM 805 O O . THR A 1 93 ? -4.960 8.122 -22.687 1.00 59.16 93 THR A O 1
ATOM 808 N N . TYR A 1 94 ? -3.551 6.795 -21.551 1.00 64.50 94 TYR A N 1
ATOM 809 C CA . TYR A 1 94 ? -2.663 7.885 -21.129 1.00 64.50 94 TYR A CA 1
ATOM 810 C C . TYR A 1 94 ? -1.870 8.479 -22.287 1.00 64.50 94 TYR A C 1
ATOM 812 O O . TYR A 1 94 ? -1.747 9.700 -22.359 1.00 64.50 94 TYR A O 1
ATOM 820 N N . LEU A 1 95 ? -1.377 7.647 -23.214 1.00 66.94 95 LEU A N 1
ATOM 821 C CA . LEU A 1 95 ? -0.705 8.159 -24.414 1.00 66.94 95 LEU A CA 1
ATOM 822 C C . LEU A 1 95 ? -1.625 9.100 -25.196 1.00 66.94 95 LEU A C 1
ATOM 824 O O . LEU A 1 95 ? -1.205 10.178 -25.605 1.00 66.94 95 LEU A O 1
ATOM 828 N N . ASN A 1 96 ? -2.894 8.715 -25.334 1.00 67.62 96 ASN A N 1
ATOM 829 C CA . ASN A 1 96 ? -3.887 9.497 -26.058 1.00 67.62 96 ASN A CA 1
ATOM 830 C C . ASN A 1 96 ? -4.283 10.791 -25.326 1.00 67.62 96 ASN A C 1
ATOM 832 O O . ASN A 1 96 ? -4.468 11.812 -25.981 1.00 67.62 96 ASN A O 1
ATOM 836 N N . ILE A 1 97 ? -4.409 10.772 -23.991 1.00 70.38 97 ILE A N 1
ATOM 837 C CA . ILE A 1 97 ? -4.783 11.958 -23.194 1.00 70.38 97 ILE A CA 1
ATOM 838 C C . ILE A 1 97 ? -3.704 13.044 -23.260 1.00 70.38 97 ILE A C 1
ATOM 840 O O . ILE A 1 97 ? -4.031 14.221 -23.393 1.00 70.38 97 ILE A O 1
ATOM 844 N N . TYR A 1 98 ? -2.434 12.652 -23.164 1.00 73.50 98 TYR A N 1
ATOM 845 C CA . TYR A 1 98 ? -1.309 13.588 -23.091 1.00 73.50 98 TYR A CA 1
ATOM 846 C C . TYR A 1 98 ? -0.594 13.793 -24.436 1.00 73.50 98 TYR A C 1
ATOM 848 O O . TYR A 1 98 ? 0.366 14.554 -24.507 1.00 73.50 98 TYR A O 1
ATOM 856 N N . GLY A 1 99 ? -1.069 13.145 -25.506 1.00 76.00 99 GLY A N 1
ATOM 857 C CA . GLY A 1 99 ? -0.538 13.309 -26.860 1.00 76.00 99 GLY A CA 1
ATOM 858 C C . GLY A 1 99 ? 0.869 12.742 -27.058 1.00 76.00 99 GLY A C 1
ATOM 859 O O . GLY A 1 99 ? 1.601 13.231 -27.915 1.00 76.00 99 GLY A O 1
ATOM 860 N N . PHE A 1 100 ? 1.264 11.738 -26.273 1.00 81.12 100 PHE A N 1
ATOM 861 C CA . PHE A 1 100 ? 2.581 11.118 -26.402 1.00 81.12 100 PHE A CA 1
ATOM 862 C C . PHE A 1 100 ? 2.649 10.225 -27.641 1.00 81.12 100 PHE A C 1
ATOM 864 O O . PHE A 1 100 ? 1.824 9.322 -27.811 1.00 81.12 100 PHE A O 1
ATOM 871 N N . ASP A 1 101 ? 3.686 10.405 -28.461 1.00 84.56 101 ASP A N 1
ATOM 872 C CA . ASP A 1 101 ? 4.024 9.412 -29.474 1.00 84.56 101 ASP A CA 1
ATOM 873 C C . ASP A 1 101 ? 4.640 8.170 -28.813 1.00 84.56 101 ASP A C 1
ATOM 875 O O . ASP A 1 101 ? 5.491 8.233 -27.919 1.00 84.56 101 ASP A O 1
ATOM 879 N N . LYS A 1 102 ? 4.196 6.999 -29.272 1.00 83.06 102 LYS A N 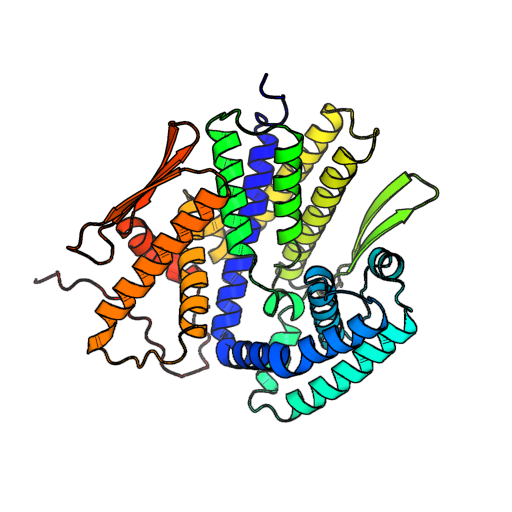1
ATOM 880 C CA . LYS A 1 102 ? 4.645 5.708 -28.747 1.00 83.06 102 LYS A CA 1
ATOM 881 C C . LYS A 1 102 ? 6.148 5.497 -28.943 1.00 83.06 102 LYS A C 1
ATOM 883 O O . LYS A 1 102 ? 6.786 4.888 -28.083 1.00 83.06 102 LYS A O 1
ATOM 888 N N . ASN A 1 103 ? 6.701 5.908 -30.082 1.00 87.00 103 ASN A N 1
ATOM 889 C CA . ASN A 1 103 ? 8.120 5.734 -30.371 1.00 87.00 103 ASN A CA 1
ATOM 890 C C . ASN A 1 103 ? 8.960 6.717 -29.564 1.00 87.00 103 ASN A C 1
ATOM 892 O O . ASN A 1 103 ? 9.996 6.305 -29.049 1.00 87.00 103 ASN A O 1
ATOM 896 N N . ASP A 1 104 ? 8.486 7.947 -29.376 1.00 87.81 104 ASP A N 1
ATOM 897 C CA . ASP A 1 104 ? 9.181 8.937 -28.551 1.00 87.81 104 ASP A CA 1
ATOM 898 C C . ASP A 1 104 ? 9.277 8.476 -27.094 1.00 87.81 104 ASP A C 1
ATOM 900 O O . ASP A 1 104 ? 10.365 8.457 -26.517 1.00 87.81 104 ASP A O 1
ATOM 904 N N . LEU A 1 105 ? 8.176 7.977 -26.517 1.00 86.12 105 LEU A N 1
ATOM 905 C CA . LEU A 1 105 ? 8.198 7.418 -25.162 1.00 86.12 105 LEU A CA 1
ATOM 906 C C . LEU A 1 105 ? 9.115 6.186 -25.061 1.00 86.12 105 LEU A C 1
ATOM 908 O O . LEU A 1 105 ? 9.805 5.975 -24.059 1.00 86.12 105 LEU A O 1
ATOM 912 N N . LYS A 1 106 ? 9.135 5.360 -26.112 1.00 88.00 106 LYS A N 1
ATOM 913 C CA . LYS A 1 106 ? 10.001 4.182 -26.188 1.00 88.00 106 LYS A CA 1
ATOM 914 C C . LYS A 1 106 ? 11.482 4.569 -26.196 1.00 88.00 106 LYS A C 1
ATOM 916 O O . LYS A 1 106 ? 12.259 3.964 -25.458 1.00 88.00 106 LYS A O 1
ATOM 921 N N . LEU A 1 107 ? 11.857 5.544 -27.025 1.00 91.44 107 LEU A N 1
ATOM 922 C CA . LEU A 1 107 ? 13.218 6.072 -27.124 1.00 91.44 107 LEU A CA 1
ATOM 923 C C . LEU A 1 107 ? 13.648 6.702 -25.798 1.00 91.44 107 LEU A C 1
ATOM 925 O O . LEU A 1 107 ? 14.690 6.328 -25.265 1.00 91.44 107 LEU A O 1
ATOM 929 N N . PHE A 1 108 ? 12.792 7.534 -25.204 1.00 92.56 108 PHE A N 1
ATOM 930 C CA . PHE A 1 108 ? 13.039 8.150 -23.903 1.00 92.56 108 PHE A CA 1
ATOM 931 C C . PHE A 1 108 ? 13.385 7.115 -22.821 1.00 92.56 108 PHE A C 1
ATOM 933 O O . PHE A 1 108 ? 14.411 7.219 -22.150 1.00 92.56 108 PHE A O 1
ATOM 940 N N . PHE A 1 109 ? 12.576 6.064 -22.663 1.00 92.62 109 PHE A N 1
ATOM 941 C CA . PHE A 1 109 ? 12.869 5.026 -21.671 1.00 92.62 109 PHE A CA 1
ATOM 942 C C . PHE A 1 109 ? 14.116 4.196 -22.010 1.00 92.62 109 PHE A C 1
ATOM 944 O O . PHE A 1 109 ? 14.782 3.713 -21.093 1.00 92.62 109 PHE A O 1
ATOM 951 N N . GLN A 1 110 ? 14.455 4.011 -23.291 1.00 93.19 110 GLN A N 1
ATOM 952 C CA . GLN A 1 110 ? 15.703 3.352 -23.694 1.00 93.19 110 GLN A CA 1
ATOM 953 C C . GLN A 1 110 ? 16.930 4.163 -23.273 1.00 93.19 110 GLN A C 1
ATOM 955 O O . GLN A 1 110 ? 17.860 3.588 -22.703 1.00 93.19 110 GLN A O 1
ATOM 960 N N . GLU A 1 111 ? 16.906 5.471 -23.513 1.00 94.62 111 GLU A N 1
ATOM 961 C CA . GLU A 1 111 ? 17.962 6.410 -23.124 1.00 94.62 111 GLU A CA 1
ATOM 962 C C . GLU A 1 111 ? 18.086 6.493 -21.601 1.00 94.62 111 GLU A C 1
ATOM 964 O O . GLU A 1 111 ? 19.159 6.234 -21.053 1.00 94.62 111 GLU A O 1
ATOM 969 N N . LEU A 1 112 ? 16.966 6.702 -20.903 1.00 94.62 112 LEU A N 1
ATOM 970 C CA . LEU A 1 112 ? 16.929 6.746 -19.443 1.00 94.62 112 LEU A CA 1
ATOM 971 C C . LEU A 1 112 ? 17.429 5.442 -18.811 1.00 94.62 112 LEU A C 1
ATOM 973 O O . LEU A 1 112 ? 18.144 5.461 -17.810 1.00 94.62 112 LEU A O 1
ATOM 977 N N . TYR A 1 113 ? 17.093 4.290 -19.397 1.00 92.81 113 TYR A N 1
ATOM 978 C CA . TYR A 1 113 ? 17.603 3.008 -18.919 1.00 92.81 113 TYR A CA 1
ATOM 979 C C . TYR A 1 113 ? 19.109 2.854 -19.154 1.00 92.81 113 TYR A C 1
ATOM 981 O O . TYR A 1 113 ? 19.786 2.257 -18.318 1.00 92.81 113 TYR A O 1
ATOM 989 N N . ALA A 1 114 ? 19.650 3.369 -20.261 1.00 91.94 114 ALA A N 1
ATOM 990 C CA . ALA A 1 114 ? 21.089 3.353 -20.511 1.00 91.94 114 ALA A CA 1
ATOM 991 C C . ALA A 1 114 ? 21.842 4.224 -19.492 1.00 91.94 114 ALA A C 1
ATOM 993 O O . ALA A 1 114 ? 22.844 3.767 -18.936 1.00 91.94 114 ALA A O 1
ATOM 994 N N . GLU A 1 115 ? 21.320 5.419 -19.190 1.00 92.69 115 GLU A N 1
ATOM 995 C CA . GLU A 1 115 ? 21.835 6.290 -18.126 1.00 92.69 115 GLU A CA 1
ATOM 996 C C . GLU A 1 115 ? 21.783 5.581 -16.768 1.00 92.69 115 GLU A C 1
ATOM 998 O O . GLU A 1 115 ? 22.826 5.381 -16.141 1.00 92.69 115 GLU A O 1
ATOM 1003 N N . PHE A 1 116 ? 20.607 5.091 -16.358 1.00 90.88 116 PHE A N 1
ATOM 1004 C CA . PHE A 1 116 ? 20.439 4.341 -15.110 1.00 90.88 116 PHE A CA 1
ATOM 1005 C C . PHE A 1 116 ? 21.399 3.148 -15.009 1.00 90.88 116 PHE A C 1
ATOM 1007 O O . PHE A 1 116 ? 22.038 2.945 -13.979 1.00 90.88 116 PHE A O 1
ATOM 1014 N N . ARG A 1 117 ? 21.545 2.361 -16.083 1.00 87.19 117 ARG A N 1
ATOM 1015 C CA . ARG A 1 117 ? 22.415 1.179 -16.095 1.00 87.19 117 ARG A CA 1
ATOM 1016 C C . ARG A 1 117 ? 23.886 1.542 -15.907 1.00 87.19 117 ARG A C 1
ATOM 1018 O O . ARG A 1 117 ? 24.608 0.752 -15.305 1.00 87.19 117 ARG A O 1
ATOM 1025 N N . SER A 1 118 ? 24.333 2.690 -16.419 1.00 85.94 118 SER A N 1
ATOM 1026 C CA . SER A 1 118 ? 25.706 3.158 -16.207 1.00 85.94 118 SER A CA 1
ATOM 1027 C C . SER A 1 118 ? 25.977 3.440 -14.728 1.00 85.94 118 SER A C 1
ATOM 1029 O O . SER A 1 118 ? 26.974 2.960 -14.203 1.00 85.94 118 SER A O 1
ATOM 1031 N N . VAL A 1 119 ? 25.029 4.079 -14.035 1.00 84.50 119 VAL A N 1
ATOM 1032 C CA . VAL A 1 119 ? 25.103 4.338 -12.588 1.00 84.50 119 VAL A CA 1
ATOM 1033 C C . VAL A 1 119 ? 24.991 3.042 -11.774 1.00 84.50 119 VAL A C 1
ATOM 1035 O O . VAL A 1 119 ? 25.739 2.840 -10.822 1.00 84.50 119 VAL A O 1
ATOM 1038 N N . ALA A 1 120 ? 24.090 2.134 -12.159 1.00 81.19 120 ALA A N 1
ATOM 1039 C CA . ALA A 1 120 ? 23.861 0.873 -11.453 1.00 81.19 120 ALA A CA 1
ATOM 1040 C C . ALA A 1 120 ? 25.040 -0.107 -11.556 1.00 81.19 120 ALA A C 1
ATOM 1042 O O . ALA A 1 120 ? 25.296 -0.867 -10.625 1.00 81.19 120 ALA A O 1
ATOM 1043 N N . ARG A 1 121 ? 25.758 -0.112 -12.689 1.00 76.56 121 ARG A N 1
ATOM 1044 C CA . ARG A 1 121 ? 26.865 -1.047 -12.947 1.00 76.56 121 ARG A CA 1
ATOM 1045 C C . ARG A 1 121 ? 28.009 -0.900 -11.946 1.00 76.56 121 ARG A C 1
ATOM 1047 O O . ARG A 1 121 ? 28.651 -1.896 -11.628 1.00 76.56 121 ARG A O 1
ATOM 1054 N N . ASP A 1 122 ? 28.246 0.316 -11.476 1.00 74.44 122 ASP A N 1
ATOM 1055 C CA . ASP A 1 122 ? 29.355 0.629 -10.579 1.00 74.44 122 ASP A CA 1
ATOM 1056 C C . ASP A 1 122 ? 28.935 0.576 -9.095 1.00 74.44 122 ASP A C 1
ATOM 1058 O O . ASP A 1 122 ? 29.727 0.908 -8.211 1.00 74.44 122 ASP A O 1
ATOM 1062 N N . HIS A 1 123 ? 27.700 0.142 -8.799 1.00 78.06 123 HIS A N 1
ATOM 1063 C CA . HIS A 1 123 ? 27.206 0.042 -7.430 1.00 78.06 123 HIS A CA 1
ATOM 1064 C C . HIS A 1 123 ? 27.830 -1.166 -6.695 1.00 78.06 123 HIS A C 1
ATOM 1066 O O . HIS A 1 123 ? 27.821 -2.276 -7.233 1.00 78.06 123 HIS A O 1
ATOM 1072 N N . PRO A 1 124 ? 28.318 -0.999 -5.448 1.00 77.31 124 PRO A N 1
ATOM 1073 C CA . PRO A 1 124 ? 28.946 -2.077 -4.674 1.00 77.31 124 PRO A CA 1
ATOM 1074 C C . PRO A 1 124 ? 28.064 -3.316 -4.459 1.00 77.31 124 PRO A C 1
ATOM 1076 O O . PRO A 1 124 ? 28.586 -4.422 -4.362 1.00 77.31 124 PRO A O 1
ATOM 1079 N N . ASP A 1 125 ? 26.742 -3.129 -4.427 1.00 77.50 125 ASP A N 1
ATOM 1080 C CA . ASP A 1 125 ? 25.747 -4.177 -4.152 1.00 77.50 125 ASP A CA 1
ATOM 1081 C C . ASP A 1 125 ? 25.024 -4.667 -5.429 1.00 77.50 125 ASP A C 1
ATOM 1083 O O . ASP A 1 125 ? 23.830 -4.967 -5.413 1.00 77.50 125 ASP A O 1
ATOM 1087 N N . ALA A 1 126 ? 25.719 -4.703 -6.573 1.00 73.69 126 ALA A N 1
ATOM 1088 C CA . ALA A 1 126 ? 25.129 -5.107 -7.855 1.00 73.69 126 ALA A CA 1
ATOM 1089 C C . ALA A 1 126 ? 24.532 -6.533 -7.844 1.00 73.69 126 ALA A C 1
ATOM 1091 O O . ALA A 1 126 ? 23.548 -6.785 -8.537 1.00 73.69 126 ALA A O 1
ATOM 1092 N N . ASP A 1 127 ? 25.084 -7.455 -7.050 1.00 74.12 127 ASP A N 1
ATOM 1093 C CA . ASP A 1 127 ? 24.547 -8.817 -6.913 1.00 74.12 127 ASP A CA 1
ATOM 1094 C C . ASP A 1 127 ? 23.202 -8.830 -6.165 1.00 74.12 127 ASP A C 1
ATOM 1096 O O . ASP A 1 127 ? 22.250 -9.478 -6.610 1.00 74.12 127 ASP A O 1
ATOM 1100 N N . ASP A 1 128 ? 23.081 -8.051 -5.083 1.00 79.31 128 ASP A N 1
ATOM 1101 C CA . ASP A 1 128 ? 21.825 -7.902 -4.335 1.00 79.31 128 ASP A CA 1
ATOM 1102 C C . ASP A 1 128 ? 20.746 -7.217 -5.189 1.00 79.31 128 ASP A C 1
ATOM 1104 O O . ASP A 1 128 ? 19.557 -7.509 -5.047 1.00 79.31 128 ASP A O 1
ATOM 1108 N N . PHE A 1 129 ? 21.146 -6.326 -6.106 1.00 80.75 129 PHE A N 1
ATOM 1109 C CA . PHE A 1 129 ? 20.236 -5.712 -7.071 1.00 80.75 129 PHE A CA 1
ATOM 1110 C C . PHE A 1 129 ? 19.583 -6.767 -7.970 1.00 80.75 129 PHE A C 1
ATOM 1112 O O . PHE A 1 129 ? 18.360 -6.764 -8.109 1.00 80.75 129 PHE A O 1
ATOM 1119 N N . TRP A 1 130 ? 20.361 -7.686 -8.551 1.00 79.00 130 TRP A N 1
ATOM 1120 C CA . TRP A 1 130 ? 19.798 -8.716 -9.429 1.00 79.00 130 TRP A CA 1
ATOM 1121 C C . TRP A 1 130 ? 18.890 -9.681 -8.664 1.00 79.00 130 TRP A C 1
ATOM 1123 O O . TRP A 1 130 ? 17.778 -9.958 -9.117 1.00 79.00 130 TRP A O 1
ATOM 1133 N N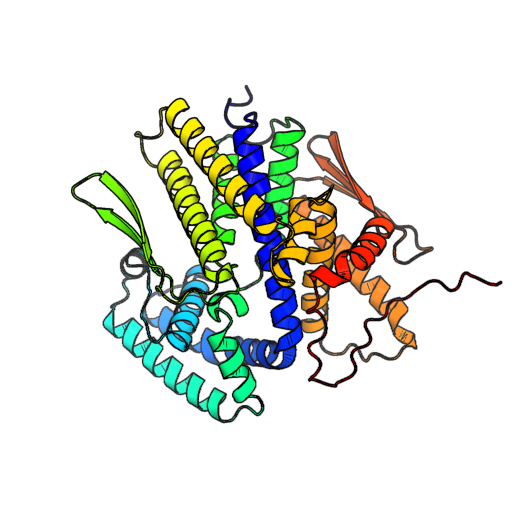 . ASP A 1 131 ? 19.298 -10.093 -7.461 1.00 81.81 131 ASP A N 1
ATOM 1134 C CA . ASP A 1 131 ? 18.477 -10.927 -6.576 1.00 81.81 131 ASP A CA 1
ATOM 1135 C C . ASP A 1 131 ? 17.135 -10.259 -6.216 1.00 81.81 131 ASP A C 1
ATOM 1137 O O . ASP A 1 131 ? 16.082 -10.906 -6.254 1.00 81.81 131 ASP A O 1
ATOM 1141 N N . LEU A 1 132 ? 17.153 -8.949 -5.931 1.00 84.62 132 LEU A N 1
ATOM 1142 C CA . LEU A 1 132 ? 15.948 -8.150 -5.708 1.00 84.62 132 LEU A CA 1
ATOM 1143 C C . LEU A 1 132 ? 15.058 -8.147 -6.960 1.00 84.62 132 LEU A C 1
ATOM 1145 O O . LEU A 1 132 ? 13.861 -8.413 -6.850 1.00 84.62 132 LEU A O 1
ATOM 1149 N N . THR A 1 133 ? 15.622 -7.876 -8.143 1.00 79.81 133 THR A N 1
ATOM 1150 C CA . THR A 1 133 ? 14.852 -7.806 -9.398 1.00 79.81 133 THR A CA 1
ATOM 1151 C C . THR A 1 133 ? 14.279 -9.141 -9.853 1.00 79.81 133 THR A C 1
ATOM 1153 O O . THR A 1 133 ? 13.250 -9.163 -10.528 1.00 79.81 133 THR A O 1
ATOM 1156 N N . ASP A 1 134 ? 14.900 -10.257 -9.486 1.00 77.56 134 ASP A N 1
ATOM 1157 C CA . ASP A 1 134 ? 14.377 -11.577 -9.828 1.00 77.56 134 ASP A CA 1
ATOM 1158 C C . ASP A 1 134 ? 13.164 -11.925 -8.956 1.00 77.56 134 ASP A C 1
ATOM 1160 O O . ASP A 1 134 ? 12.167 -12.462 -9.448 1.00 77.56 134 ASP A O 1
ATOM 1164 N N . LYS A 1 135 ? 13.210 -11.570 -7.666 1.00 77.31 135 LYS A N 1
ATOM 1165 C CA . LYS A 1 135 ? 12.193 -11.954 -6.673 1.00 77.31 135 LYS A CA 1
ATOM 1166 C C . LYS A 1 135 ? 11.035 -10.965 -6.550 1.00 77.31 135 LYS A C 1
ATOM 1168 O O . LYS A 1 135 ? 9.902 -11.382 -6.287 1.00 77.31 135 LYS A O 1
ATOM 1173 N N . PHE A 1 136 ? 11.296 -9.672 -6.720 1.00 83.19 136 PHE A N 1
ATOM 1174 C CA . PHE A 1 136 ? 10.370 -8.602 -6.350 1.00 83.19 136 PHE A CA 1
ATOM 1175 C C . PHE A 1 136 ? 10.138 -7.609 -7.486 1.00 83.19 136 PHE A C 1
ATOM 1177 O O . PHE A 1 136 ? 11.016 -7.373 -8.307 1.00 83.19 136 PHE A O 1
ATOM 1184 N N . ASP A 1 137 ? 8.946 -7.021 -7.550 1.00 80.44 137 ASP A N 1
ATOM 1185 C CA . ASP A 1 137 ? 8.602 -5.999 -8.540 1.00 80.44 137 ASP A CA 1
ATOM 1186 C C . ASP A 1 137 ? 9.212 -4.643 -8.147 1.00 80.44 137 ASP A C 1
ATOM 1188 O O . ASP A 1 137 ? 8.909 -4.096 -7.081 1.00 80.44 137 ASP A O 1
ATOM 1192 N N . LEU A 1 138 ? 10.076 -4.089 -9.007 1.00 82.75 138 LEU A N 1
ATOM 1193 C CA . LEU A 1 138 ? 10.770 -2.826 -8.739 1.00 82.75 138 LEU A CA 1
ATOM 1194 C C . LEU A 1 138 ? 9.806 -1.644 -8.660 1.00 82.75 138 LEU A C 1
ATOM 1196 O O . LEU A 1 138 ? 10.013 -0.747 -7.842 1.00 82.75 138 LEU A O 1
ATOM 1200 N N . SER A 1 139 ? 8.753 -1.631 -9.486 1.00 79.44 139 SER A N 1
ATOM 1201 C CA . SER A 1 139 ? 7.792 -0.527 -9.474 1.00 79.44 139 SER A CA 1
ATOM 1202 C C . SER A 1 139 ? 7.094 -0.459 -8.117 1.00 79.44 139 SER A C 1
ATOM 1204 O O . SER A 1 139 ? 7.089 0.578 -7.456 1.00 79.44 139 SER A O 1
ATOM 1206 N N . SER A 1 140 ? 6.646 -1.605 -7.607 1.00 79.31 140 SER A N 1
ATOM 1207 C CA . SER A 1 140 ? 6.023 -1.708 -6.294 1.00 79.31 140 SER A CA 1
ATOM 1208 C C . SER A 1 140 ? 6.996 -1.457 -5.142 1.00 79.31 140 SER A C 1
ATOM 1210 O O . SER A 1 140 ? 6.644 -0.780 -4.171 1.00 79.31 140 SER A O 1
ATOM 1212 N N . PHE A 1 141 ? 8.238 -1.935 -5.243 1.00 83.19 141 PHE A N 1
ATOM 1213 C CA . PHE A 1 141 ? 9.277 -1.691 -4.240 1.00 83.19 141 PHE A CA 1
ATOM 1214 C C . PHE A 1 141 ? 9.557 -0.190 -4.055 1.00 83.19 141 PHE A C 1
ATOM 1216 O O . PHE A 1 141 ? 9.642 0.291 -2.919 1.00 83.19 141 PHE A O 1
ATOM 1223 N N . LEU A 1 142 ? 9.608 0.553 -5.166 1.00 82.62 142 LEU A N 1
ATOM 1224 C CA . LEU A 1 142 ? 9.940 1.982 -5.224 1.00 82.62 142 LEU A CA 1
ATOM 1225 C C . LEU A 1 142 ? 8.718 2.906 -5.236 1.00 82.62 142 LEU A C 1
ATOM 1227 O O . LEU A 1 142 ? 8.849 4.130 -5.177 1.00 82.62 142 LEU A O 1
ATOM 1231 N N . SER A 1 143 ? 7.507 2.353 -5.288 1.00 76.88 143 SER A N 1
ATOM 1232 C CA . SER A 1 143 ? 6.286 3.149 -5.252 1.00 76.88 143 SER A CA 1
ATOM 1233 C C . SER A 1 143 ? 6.176 3.919 -3.931 1.00 76.88 143 SER A C 1
ATOM 1235 O O . SER A 1 143 ? 6.513 3.418 -2.853 1.00 76.88 143 SER A O 1
ATOM 1237 N N . LYS A 1 144 ? 5.654 5.151 -3.974 1.00 74.50 144 LYS A N 1
ATOM 1238 C CA . LYS A 1 144 ? 5.308 5.881 -2.746 1.00 74.50 144 LYS A CA 1
ATOM 1239 C C . LYS A 1 144 ? 4.313 5.051 -1.931 1.00 74.50 144 LYS A C 1
ATOM 1241 O O . LYS A 1 144 ? 3.320 4.561 -2.469 1.00 74.50 144 LYS A O 1
ATOM 1246 N N . SER A 1 145 ? 4.576 4.891 -0.635 1.00 70.44 145 SER A N 1
ATOM 1247 C CA . SER A 1 145 ? 3.656 4.188 0.262 1.00 70.44 145 SER A CA 1
ATOM 1248 C C . SER A 1 145 ? 2.334 4.954 0.346 1.00 70.44 145 SER A C 1
ATOM 1250 O O . SER A 1 145 ? 2.279 6.049 0.904 1.00 70.44 145 SER A O 1
ATOM 1252 N N . ARG A 1 146 ? 1.261 4.377 -0.207 1.00 78.12 146 ARG A N 1
ATOM 1253 C CA . ARG A 1 146 ? -0.110 4.902 -0.085 1.00 78.12 146 ARG A CA 1
ATOM 1254 C C . ARG A 1 146 ? -0.844 4.342 1.135 1.00 78.12 146 ARG A C 1
ATOM 1256 O O . ARG A 1 146 ? -1.992 4.691 1.378 1.00 78.12 146 ARG A O 1
ATOM 1263 N N . LEU A 1 147 ? -0.152 3.544 1.956 1.00 82.25 147 LEU A N 1
ATOM 1264 C CA . LEU A 1 147 ? -0.688 2.917 3.165 1.00 82.25 147 LEU A CA 1
ATOM 1265 C C . LEU A 1 147 ? -1.399 3.916 4.083 1.00 82.25 147 LEU A C 1
ATOM 1267 O O . LEU A 1 147 ? -2.452 3.602 4.624 1.00 82.25 147 LEU A O 1
ATOM 1271 N N . ASN A 1 148 ? -0.822 5.103 4.279 1.00 84.88 148 ASN A N 1
ATOM 1272 C CA . ASN A 1 148 ? -1.390 6.097 5.187 1.00 84.88 148 ASN A CA 1
ATOM 1273 C C . ASN A 1 148 ? -2.746 6.606 4.674 1.00 84.88 148 ASN A C 1
ATOM 1275 O O . ASN A 1 148 ? -3.695 6.712 5.441 1.00 84.88 148 ASN A O 1
ATOM 1279 N N . GLU A 1 149 ? -2.857 6.891 3.378 1.00 85.25 149 GLU A N 1
ATOM 1280 C CA . GLU A 1 149 ? -4.114 7.341 2.779 1.00 85.25 149 GLU A CA 1
ATOM 1281 C C . GLU A 1 149 ? -5.153 6.219 2.747 1.00 85.25 149 GLU A C 1
ATOM 1283 O O . GLU A 1 149 ? -6.290 6.431 3.179 1.00 85.25 149 GLU A O 1
ATOM 1288 N N . ALA A 1 150 ? -4.734 5.013 2.354 1.00 86.81 150 ALA A N 1
ATOM 1289 C CA . ALA A 1 150 ? -5.567 3.816 2.371 1.00 86.81 150 ALA A CA 1
ATOM 1290 C C . ALA A 1 150 ? -6.105 3.540 3.778 1.00 86.81 150 ALA A C 1
ATOM 1292 O O . ALA A 1 150 ? -7.270 3.193 3.945 1.00 86.81 150 ALA A O 1
ATOM 1293 N N . PHE A 1 151 ? -5.271 3.739 4.801 1.00 88.44 151 PHE A N 1
ATOM 1294 C CA . PHE A 1 151 ? -5.660 3.606 6.195 1.00 88.44 151 PHE A CA 1
ATOM 1295 C C . PHE A 1 151 ? -6.769 4.574 6.582 1.00 88.44 151 PHE A C 1
ATOM 1297 O O . PHE A 1 151 ? -7.814 4.134 7.060 1.00 88.44 151 PHE A O 1
ATOM 1304 N N . PHE A 1 152 ? -6.552 5.880 6.409 1.00 90.00 152 PHE A N 1
ATOM 1305 C CA . PHE A 1 152 ? -7.530 6.864 6.865 1.00 90.00 152 PHE A CA 1
ATOM 1306 C C . PHE A 1 152 ? -8.849 6.713 6.095 1.00 90.00 152 PHE A C 1
ATOM 1308 O O . PHE A 1 152 ? -9.915 6.746 6.709 1.00 90.00 152 PHE A O 1
ATOM 1315 N N . THR A 1 153 ? -8.771 6.419 4.792 1.00 89.81 153 THR A N 1
ATOM 1316 C CA . THR A 1 153 ? -9.935 6.111 3.948 1.00 89.81 153 THR A CA 1
ATOM 1317 C C . THR A 1 153 ? -10.676 4.873 4.451 1.00 89.81 153 THR A C 1
ATOM 1319 O O . THR A 1 153 ? -11.883 4.928 4.683 1.00 89.81 153 THR A O 1
ATOM 1322 N N . TYR A 1 154 ? -9.965 3.765 4.690 1.00 89.25 154 TYR A N 1
ATOM 1323 C CA . TYR A 1 154 ? -10.556 2.533 5.215 1.00 89.25 154 TYR A CA 1
ATOM 1324 C C . TYR A 1 154 ? -11.245 2.764 6.560 1.00 89.25 154 TYR A C 1
ATOM 1326 O O . TYR A 1 154 ? -12.389 2.354 6.720 1.00 89.25 154 TYR A O 1
ATOM 1334 N N . PHE A 1 155 ? -10.591 3.430 7.517 1.00 87.81 155 PHE A N 1
ATOM 1335 C CA . PHE A 1 155 ? -11.175 3.668 8.839 1.00 87.81 155 PHE A CA 1
ATOM 1336 C C . PHE A 1 155 ? -12.419 4.548 8.758 1.00 87.81 155 PHE A C 1
ATOM 1338 O O . PHE A 1 155 ? -13.414 4.260 9.420 1.00 87.81 155 PHE A O 1
ATOM 1345 N N . TYR A 1 156 ? -12.395 5.579 7.915 1.00 88.44 156 TYR A N 1
ATOM 1346 C CA . TYR A 1 156 ? -13.559 6.422 7.683 1.00 88.44 156 TYR A CA 1
ATOM 1347 C C . TYR A 1 156 ? -14.743 5.620 7.121 1.00 88.44 156 TYR A C 1
ATOM 1349 O O . TYR A 1 156 ? -15.822 5.615 7.719 1.00 88.44 156 TYR A O 1
ATOM 1357 N N . LEU A 1 157 ? -14.521 4.860 6.041 1.00 87.62 157 LEU A N 1
ATOM 1358 C CA . LEU A 1 157 ? -15.541 3.996 5.437 1.00 87.62 157 LEU A CA 1
ATOM 1359 C C . LEU A 1 157 ? -16.030 2.923 6.421 1.00 87.62 157 LEU A C 1
ATOM 1361 O O . LEU A 1 157 ? -17.233 2.719 6.572 1.00 87.62 157 LEU A O 1
ATOM 1365 N N . TYR A 1 158 ? -15.117 2.282 7.151 1.00 87.62 158 TYR A N 1
ATOM 1366 C CA . TYR A 1 158 ? -15.420 1.298 8.187 1.00 87.62 158 TYR A CA 1
ATOM 1367 C C . TYR A 1 158 ? -16.359 1.877 9.250 1.00 87.62 158 TYR A C 1
ATOM 1369 O O . TYR A 1 158 ? -17.361 1.246 9.595 1.00 87.62 158 TYR A O 1
ATOM 1377 N N . TYR A 1 159 ? -16.074 3.073 9.774 1.00 85.56 159 TYR A N 1
ATOM 1378 C CA . TYR A 1 159 ? -16.914 3.685 10.802 1.00 85.56 159 TYR A CA 1
ATOM 1379 C C . TYR A 1 159 ? -18.287 4.071 10.262 1.00 85.56 159 TYR A C 1
ATOM 1381 O O . TYR A 1 159 ? -19.283 3.822 10.937 1.00 85.56 159 TYR A O 1
ATOM 1389 N N . ILE A 1 160 ? -18.363 4.598 9.041 1.00 83.31 160 ILE A N 1
ATOM 1390 C CA . ILE A 1 160 ? -19.639 4.921 8.391 1.00 83.31 160 ILE A CA 1
ATOM 1391 C C . ILE A 1 160 ? -20.511 3.671 8.251 1.00 83.31 160 ILE A C 1
ATOM 1393 O O . ILE A 1 160 ? -21.658 3.669 8.711 1.00 83.31 160 ILE A O 1
ATOM 1397 N N . LEU A 1 161 ? -19.945 2.587 7.710 1.00 81.94 161 LEU A N 1
ATOM 1398 C CA . LEU A 1 161 ? -20.646 1.320 7.487 1.00 81.94 161 LEU A CA 1
ATOM 1399 C C . LEU A 1 161 ? -21.062 0.648 8.808 1.00 81.94 161 LEU A C 1
ATOM 1401 O O . LEU A 1 161 ? -22.197 0.195 8.952 1.00 81.94 161 LEU A O 1
ATOM 1405 N N . THR A 1 162 ? -20.166 0.587 9.800 1.00 79.62 162 THR A N 1
ATOM 1406 C CA . THR A 1 162 ? -20.408 -0.167 11.047 1.00 79.62 162 THR A CA 1
ATOM 1407 C C . THR A 1 162 ? -21.222 0.598 12.085 1.00 79.62 162 THR A C 1
ATOM 1409 O O . THR A 1 162 ? -22.008 -0.007 12.817 1.00 79.62 162 THR A O 1
ATOM 1412 N N . LYS A 1 163 ? -21.067 1.923 12.162 1.00 76.38 163 LYS A N 1
ATOM 1413 C CA . LYS A 1 163 ? -21.799 2.777 13.110 1.00 76.38 163 LYS A CA 1
ATOM 1414 C C . LYS A 1 163 ? -23.073 3.371 12.506 1.00 76.38 163 LYS A C 1
ATOM 1416 O O . LYS A 1 163 ? -23.791 4.073 13.211 1.00 76.38 163 LYS A O 1
ATOM 1421 N N . LYS A 1 164 ? -23.381 3.051 11.240 1.00 69.12 164 LYS A N 1
ATOM 1422 C CA . LYS A 1 164 ? -24.560 3.528 10.491 1.00 69.12 164 LYS A CA 1
ATOM 1423 C C . LYS A 1 164 ? -24.668 5.057 10.487 1.00 69.12 164 LYS A C 1
ATOM 1425 O O . LYS A 1 164 ? -25.751 5.616 10.658 1.00 69.12 164 LYS A O 1
ATOM 1430 N N . ILE A 1 165 ? -23.529 5.722 10.325 1.00 69.94 165 ILE A N 1
ATOM 1431 C CA . ILE A 1 165 ? -23.420 7.178 10.388 1.00 69.94 165 ILE A CA 1
ATOM 1432 C C . ILE A 1 165 ? -23.740 7.746 9.000 1.00 69.94 165 ILE A C 1
ATOM 1434 O O . ILE A 1 165 ? -23.012 7.506 8.044 1.00 69.94 165 ILE A O 1
ATOM 1438 N N . SER A 1 166 ? -24.847 8.479 8.875 1.00 63.50 166 SER A N 1
ATOM 1439 C CA . SER A 1 166 ? -25.377 8.983 7.597 1.00 63.50 166 SER A CA 1
ATOM 1440 C C . SER A 1 166 ? -24.805 10.330 7.181 1.00 63.50 166 SER A C 1
ATOM 1442 O O . SER A 1 166 ? -25.558 11.287 7.000 1.00 63.50 166 SER A O 1
ATOM 1444 N N . VAL A 1 167 ? -23.482 10.425 7.098 1.00 65.25 167 VAL A N 1
ATOM 1445 C CA . VAL A 1 167 ? -22.805 11.723 6.925 1.00 65.25 167 VAL A CA 1
ATOM 1446 C C . VAL A 1 167 ? -22.293 11.936 5.507 1.00 65.25 167 VAL A C 1
ATOM 1448 O O . VAL A 1 167 ? -22.032 13.072 5.128 1.00 65.25 167 VAL A O 1
ATOM 1451 N N . ILE A 1 168 ? -22.213 10.876 4.700 1.00 73.62 168 ILE A N 1
ATOM 1452 C CA . ILE A 1 168 ? -21.807 10.981 3.298 1.00 73.62 168 ILE A CA 1
ATOM 1453 C C . ILE A 1 168 ? -22.906 10.484 2.373 1.00 73.62 168 ILE A C 1
ATOM 1455 O O . ILE A 1 168 ? -23.603 9.512 2.672 1.00 73.62 168 ILE A O 1
ATOM 1459 N N . ASP A 1 169 ? -23.061 11.166 1.248 1.00 73.44 169 ASP A N 1
ATOM 1460 C CA . ASP A 1 169 ? -23.889 10.720 0.137 1.00 73.44 169 ASP A CA 1
ATOM 1461 C C . ASP A 1 169 ? -23.236 9.532 -0.605 1.00 73.44 169 ASP A C 1
ATOM 1463 O O . ASP A 1 169 ? -22.066 9.193 -0.390 1.00 73.44 169 ASP A O 1
ATOM 1467 N N . ASP A 1 170 ? -24.015 8.861 -1.458 1.00 72.62 170 ASP A N 1
ATOM 1468 C CA . ASP A 1 170 ? -23.548 7.698 -2.224 1.00 72.62 170 ASP A CA 1
ATOM 1469 C C . ASP A 1 170 ? -22.399 8.036 -3.177 1.00 72.62 170 ASP A C 1
ATOM 1471 O O . ASP A 1 170 ? -21.495 7.221 -3.346 1.00 72.62 170 ASP A O 1
ATOM 1475 N N . GLU A 1 171 ? -22.410 9.222 -3.785 1.00 73.38 171 GLU A N 1
ATOM 1476 C CA . GLU A 1 171 ? -21.386 9.643 -4.741 1.00 73.38 171 GLU A CA 1
ATOM 1477 C C . GLU A 1 171 ? -20.036 9.797 -4.032 1.00 73.38 171 GLU A C 1
ATOM 1479 O O . GLU A 1 171 ? -19.036 9.216 -4.457 1.00 73.38 171 GLU A O 1
ATOM 1484 N N . THR A 1 172 ? -20.025 10.466 -2.878 1.00 77.50 172 THR A N 1
ATOM 1485 C CA . THR A 1 172 ? -18.854 10.587 -2.005 1.00 77.50 172 THR A CA 1
ATOM 1486 C C . THR A 1 172 ? -18.365 9.222 -1.515 1.00 77.50 172 THR A C 1
ATOM 1488 O O . THR A 1 172 ? -17.159 8.965 -1.520 1.00 77.50 172 THR A O 1
ATOM 1491 N N . PHE A 1 173 ? -19.271 8.316 -1.123 1.00 79.19 173 PHE A N 1
ATOM 1492 C CA . PHE A 1 173 ? -18.895 6.953 -0.724 1.00 79.19 173 PHE A CA 1
ATOM 1493 C C . PHE A 1 173 ? -18.214 6.199 -1.867 1.00 79.19 173 PHE A C 1
ATOM 1495 O O . PHE A 1 173 ? -17.141 5.627 -1.675 1.00 79.19 173 PHE A O 1
ATOM 1502 N N . ILE A 1 174 ? -18.822 6.200 -3.055 1.00 75.75 174 ILE A N 1
ATOM 1503 C CA . ILE A 1 174 ? -18.291 5.483 -4.214 1.00 75.75 174 ILE A CA 1
ATOM 1504 C C . ILE A 1 174 ? -16.948 6.073 -4.637 1.00 75.75 174 ILE A C 1
ATOM 1506 O O . ILE A 1 174 ? -16.024 5.316 -4.935 1.00 75.75 174 ILE A O 1
ATOM 1510 N N . LYS A 1 175 ? -16.809 7.401 -4.603 1.00 77.69 175 LYS A N 1
ATOM 1511 C CA . LYS A 1 175 ? -15.542 8.081 -4.866 1.00 77.69 175 LYS A CA 1
ATOM 1512 C C . LYS A 1 175 ? -14.448 7.600 -3.914 1.00 77.69 175 LYS A C 1
ATOM 1514 O O . LYS A 1 175 ? -13.436 7.100 -4.384 1.00 77.69 175 LYS A O 1
ATOM 1519 N N . LEU A 1 176 ? -14.672 7.661 -2.601 1.00 80.19 176 LEU A N 1
ATOM 1520 C CA . LEU A 1 176 ? -13.695 7.218 -1.597 1.00 80.19 176 LEU A CA 1
ATOM 1521 C C . LEU A 1 176 ? -13.370 5.723 -1.708 1.00 80.19 176 LEU A C 1
ATOM 1523 O O . LEU A 1 176 ? -12.227 5.309 -1.533 1.00 80.19 176 LEU A O 1
ATOM 1527 N N . PHE A 1 177 ? -14.371 4.894 -2.005 1.00 80.25 177 PHE A N 1
ATOM 1528 C CA . PHE A 1 177 ? -14.171 3.461 -2.199 1.00 80.25 177 PHE A CA 1
ATOM 1529 C C . PHE A 1 177 ? -13.344 3.164 -3.458 1.00 80.25 177 PHE A C 1
ATOM 1531 O O . PHE A 1 177 ? -12.470 2.299 -3.437 1.00 80.25 177 PHE A O 1
ATOM 1538 N N . THR A 1 178 ? -13.585 3.905 -4.539 1.00 75.06 178 THR A N 1
ATOM 1539 C CA . THR A 1 178 ? -12.817 3.805 -5.788 1.00 75.06 178 THR A CA 1
ATOM 1540 C C . THR A 1 178 ? -11.394 4.320 -5.591 1.00 75.06 178 THR A C 1
ATOM 1542 O O . THR A 1 178 ? -10.450 3.646 -5.983 1.00 75.06 178 THR A O 1
ATOM 1545 N N . GLU A 1 179 ? -11.219 5.441 -4.887 1.00 77.62 179 GLU A N 1
ATOM 1546 C CA . GLU A 1 179 ? -9.903 5.954 -4.497 1.00 77.62 179 GLU A CA 1
ATOM 1547 C C . GLU A 1 179 ? -9.126 4.921 -3.674 1.00 77.62 179 GLU A C 1
ATOM 1549 O O . GLU A 1 179 ? -7.942 4.709 -3.926 1.00 77.62 179 GLU A O 1
ATOM 1554 N N . LEU A 1 180 ? -9.782 4.228 -2.734 1.00 80.62 180 LEU A N 1
ATOM 1555 C CA . LEU A 1 180 ? -9.159 3.134 -1.991 1.00 80.62 180 LEU A CA 1
ATOM 1556 C C . LEU A 1 180 ? -8.759 1.986 -2.923 1.00 80.62 180 LEU A C 1
ATOM 1558 O O . LEU A 1 180 ? -7.635 1.506 -2.820 1.00 80.62 180 LEU A O 1
ATOM 1562 N N . LEU A 1 181 ? -9.646 1.560 -3.830 1.00 74.75 181 LEU A N 1
ATOM 1563 C CA . LEU A 1 181 ? -9.365 0.512 -4.817 1.00 74.75 181 LEU A CA 1
ATOM 1564 C C . LEU A 1 181 ? -8.175 0.869 -5.716 1.00 74.75 181 LEU A C 1
ATOM 1566 O O . LEU A 1 181 ? -7.328 0.014 -5.951 1.00 74.75 181 LEU A O 1
ATOM 1570 N N . ASP A 1 182 ? -8.065 2.119 -6.161 1.00 70.69 182 ASP A N 1
ATOM 1571 C CA . ASP A 1 182 ? -6.985 2.602 -7.030 1.00 70.69 182 ASP A CA 1
ATOM 1572 C C . ASP A 1 182 ? -5.618 2.647 -6.352 1.00 70.69 182 ASP A C 1
ATOM 1574 O O . ASP A 1 182 ? -4.581 2.722 -7.017 1.00 70.69 182 ASP A O 1
ATOM 1578 N N . GLN A 1 183 ? -5.585 2.562 -5.026 1.00 71.81 183 GLN A N 1
ATOM 1579 C CA . GLN A 1 183 ? -4.341 2.487 -4.274 1.00 71.81 183 GLN A CA 1
ATOM 1580 C C . GLN A 1 183 ? -3.784 1.058 -4.214 1.00 71.81 183 GLN A C 1
ATOM 1582 O O . GLN A 1 183 ? -2.573 0.901 -4.106 1.00 71.81 183 GLN A O 1
ATOM 1587 N N . ILE A 1 184 ? -4.616 0.016 -4.334 1.00 68.50 184 ILE A N 1
ATOM 1588 C CA . ILE A 1 184 ? -4.240 -1.374 -4.004 1.00 68.50 184 ILE A CA 1
ATOM 1589 C C . ILE A 1 184 ? -3.359 -2.072 -5.060 1.00 68.50 184 ILE A C 1
ATOM 1591 O O . ILE A 1 184 ? -2.393 -2.727 -4.658 1.00 68.50 184 ILE A O 1
ATOM 1595 N N . PRO A 1 185 ? -3.621 -1.963 -6.381 1.00 58.62 185 PRO A N 1
ATOM 1596 C CA . PRO A 1 185 ? -2.870 -2.717 -7.387 1.00 58.62 185 PRO A CA 1
ATOM 1597 C C . PRO A 1 185 ? -1.358 -2.452 -7.370 1.00 58.62 185 PRO A C 1
ATOM 1599 O O . PRO A 1 185 ? -0.570 -3.371 -7.576 1.00 58.62 185 PRO A O 1
ATOM 1602 N N . TYR A 1 186 ? -0.940 -1.233 -7.016 1.00 56.22 186 TYR A N 1
ATOM 1603 C CA . TYR A 1 186 ? 0.463 -0.787 -6.988 1.00 56.22 186 TYR A CA 1
ATOM 1604 C C . TYR A 1 186 ? 1.275 -1.278 -5.776 1.00 56.22 186 TYR A C 1
ATOM 1606 O O . TYR A 1 186 ? 2.350 -0.742 -5.481 1.00 56.22 186 TYR A O 1
ATOM 1614 N N . HIS A 1 187 ? 0.744 -2.243 -5.023 1.00 57.41 187 HIS A N 1
ATOM 1615 C CA . HIS A 1 187 ? 1.331 -2.690 -3.765 1.00 57.41 187 HIS A CA 1
ATOM 1616 C C . HIS A 1 187 ? 1.837 -4.126 -3.758 1.00 57.41 187 HIS A C 1
ATOM 1618 O O . HIS A 1 187 ? 2.529 -4.459 -2.800 1.00 57.41 187 HIS A O 1
ATOM 1624 N N . SER A 1 188 ? 1.568 -4.968 -4.767 1.00 71.69 188 SER A N 1
ATOM 1625 C CA . SER A 1 188 ? 2.169 -6.311 -4.744 1.00 71.69 188 SER A CA 1
ATOM 1626 C C . SER A 1 188 ? 3.680 -6.186 -4.885 1.00 71.69 188 SER A C 1
ATOM 1628 O O . SER A 1 188 ? 4.142 -5.671 -5.900 1.00 71.69 188 SER A O 1
ATOM 1630 N N . PRO A 1 189 ? 4.472 -6.611 -3.893 1.00 70.19 189 PRO A N 1
ATOM 1631 C CA . PRO A 1 189 ? 5.915 -6.529 -3.998 1.00 70.19 189 PRO A CA 1
ATOM 1632 C C . PRO A 1 189 ? 6.491 -7.679 -4.826 1.00 70.19 189 PRO A C 1
ATOM 1634 O O . PRO A 1 189 ? 7.690 -7.701 -5.067 1.00 70.19 189 PRO A O 1
ATOM 1637 N N . PHE A 1 190 ? 5.684 -8.662 -5.222 1.00 72.06 190 PHE A N 1
ATOM 1638 C CA . PHE A 1 190 ? 6.172 -9.858 -5.890 1.00 72.06 190 PHE A CA 1
ATOM 1639 C C . PHE A 1 190 ? 6.292 -9.614 -7.384 1.00 72.06 190 PHE A C 1
ATOM 1641 O O . PHE A 1 190 ? 5.438 -8.963 -7.983 1.00 72.06 190 PHE A O 1
ATOM 1648 N N . ASN A 1 191 ? 7.350 -10.153 -7.991 1.00 63.84 191 ASN A N 1
ATOM 1649 C CA . ASN A 1 191 ? 7.548 -10.053 -9.429 1.00 63.84 191 ASN A CA 1
ATOM 1650 C C . ASN A 1 191 ? 6.446 -10.830 -10.171 1.00 63.84 191 ASN A C 1
ATOM 1652 O O . ASN A 1 191 ? 6.560 -12.024 -10.457 1.00 63.84 191 ASN A O 1
ATOM 1656 N N . GLY A 1 192 ? 5.343 -10.146 -10.466 1.00 56.69 192 GLY A N 1
ATOM 1657 C CA . GLY A 1 192 ? 4.301 -10.646 -11.340 1.00 56.69 192 GLY A CA 1
ATOM 1658 C C . GLY A 1 192 ? 4.789 -10.533 -12.774 1.00 56.69 192 GLY A C 1
ATOM 1659 O O . GLY A 1 192 ? 4.715 -9.464 -13.373 1.00 56.69 192 GLY A O 1
ATOM 1660 N N . SER A 1 193 ? 5.228 -11.630 -13.381 1.00 48.72 193 SER A N 1
ATOM 1661 C CA . SER A 1 193 ? 5.414 -11.773 -14.842 1.00 48.72 193 SER A CA 1
ATOM 1662 C C . SER A 1 193 ? 4.067 -11.795 -15.595 1.00 48.72 193 SER A C 1
ATOM 1664 O O . SER A 1 193 ? 3.916 -12.369 -16.671 1.00 48.72 193 SER A O 1
ATOM 1666 N N . THR A 1 194 ? 3.058 -11.172 -14.997 1.00 49.62 194 THR A N 1
ATOM 1667 C CA . THR A 1 194 ? 1.647 -11.377 -15.261 1.00 49.62 194 THR A CA 1
ATOM 1668 C C . THR A 1 194 ? 1.091 -10.103 -15.848 1.00 49.62 194 THR A C 1
ATOM 1670 O O . THR A 1 194 ? 1.048 -9.060 -15.198 1.00 49.62 194 THR A O 1
ATOM 1673 N N . LEU A 1 195 ? 0.660 -10.190 -17.098 1.00 49.84 195 LEU A N 1
ATOM 1674 C CA . LEU A 1 195 ? 0.011 -9.084 -17.780 1.00 49.84 195 LEU A CA 1
ATOM 1675 C C . LEU A 1 195 ? -1.482 -9.146 -17.483 1.00 49.84 195 LEU A C 1
ATOM 1677 O O . LEU A 1 195 ? -2.159 -10.093 -17.897 1.00 49.84 195 LEU A O 1
ATOM 1681 N N . ILE A 1 196 ? -1.980 -8.139 -16.768 1.00 50.88 196 ILE A N 1
ATOM 1682 C CA . ILE A 1 196 ? -3.413 -7.901 -16.612 1.00 50.88 196 ILE A CA 1
ATOM 1683 C C . ILE A 1 196 ? -3.803 -6.824 -17.615 1.00 50.88 196 ILE A C 1
ATOM 1685 O O . ILE A 1 196 ? -3.726 -5.631 -17.332 1.00 50.88 196 ILE A O 1
ATOM 1689 N N . ASN A 1 197 ? -4.231 -7.257 -18.799 1.00 44.53 197 ASN A N 1
ATOM 1690 C CA . ASN A 1 197 ? -4.753 -6.343 -19.805 1.00 44.53 197 ASN A CA 1
ATOM 1691 C C . ASN A 1 197 ? -6.276 -6.310 -19.693 1.00 44.53 197 ASN A C 1
ATOM 1693 O O . ASN A 1 197 ? -6.954 -7.338 -19.820 1.00 44.53 197 ASN A O 1
ATOM 1697 N N . GLY A 1 198 ? -6.806 -5.113 -19.464 1.00 40.47 198 GLY A N 1
ATOM 1698 C CA . GLY A 1 198 ? -8.199 -4.796 -19.727 1.00 40.47 198 GLY A CA 1
ATOM 1699 C C . GLY A 1 198 ? -8.340 -4.359 -21.176 1.00 40.47 198 GLY A C 1
ATOM 1700 O O . GLY A 1 198 ? -7.604 -3.482 -21.613 1.00 40.47 198 GLY A O 1
ATOM 1701 N N . SER A 1 199 ? -9.256 -4.963 -21.928 1.00 35.19 199 SER A N 1
ATOM 1702 C CA . SER A 1 199 ? -9.571 -4.493 -23.280 1.00 35.19 199 SER A CA 1
ATOM 1703 C C . SER A 1 199 ? -11.038 -4.101 -23.358 1.00 35.19 199 SER A C 1
ATOM 1705 O O . SER A 1 199 ? -11.924 -4.877 -22.993 1.00 35.19 199 SER A O 1
ATOM 1707 N N . ILE A 1 200 ? -11.287 -2.881 -23.831 1.00 36.47 200 ILE A N 1
ATOM 1708 C CA . ILE A 1 200 ? -12.614 -2.436 -24.238 1.00 36.47 200 ILE A CA 1
ATOM 1709 C C . ILE A 1 200 ? -12.751 -2.830 -25.704 1.00 36.47 200 ILE A C 1
ATOM 1711 O O . ILE A 1 200 ? -12.149 -2.222 -26.587 1.00 36.47 200 ILE A O 1
ATOM 1715 N N . SER A 1 201 ? -13.542 -3.861 -25.989 1.00 33.44 201 SER A N 1
ATOM 1716 C CA . SER A 1 201 ? -13.957 -4.103 -27.367 1.00 33.44 201 SER A CA 1
ATOM 1717 C C . SER A 1 201 ? -14.990 -3.037 -27.741 1.00 33.44 201 SER A C 1
ATOM 1719 O O . SER A 1 201 ? -16.160 -3.127 -27.353 1.00 33.44 201 SER A O 1
ATOM 1721 N N . LEU A 1 202 ? -14.551 -2.031 -28.508 1.00 33.53 202 LEU A N 1
ATOM 1722 C CA . LEU A 1 202 ? -15.389 -0.952 -29.058 1.00 33.53 202 LEU A CA 1
ATOM 1723 C C . LEU A 1 202 ? -16.646 -1.486 -29.772 1.00 33.53 202 LEU A C 1
ATOM 1725 O O . LEU A 1 202 ? -17.688 -0.837 -29.756 1.00 33.53 202 LEU A O 1
ATOM 1729 N N . ASN A 1 203 ? -16.578 -2.703 -30.321 1.00 36.97 203 ASN A N 1
ATOM 1730 C CA . ASN A 1 203 ? -17.677 -3.325 -31.057 1.00 36.97 203 ASN A CA 1
ATOM 1731 C C . ASN A 1 203 ? -18.717 -4.044 -30.184 1.00 36.97 203 ASN A C 1
ATOM 1733 O O . ASN A 1 203 ? -19.784 -4.372 -30.692 1.00 36.97 203 ASN A O 1
ATOM 1737 N N . THR A 1 204 ? -18.452 -4.316 -28.900 1.00 37.66 204 THR A N 1
ATOM 1738 C CA . THR A 1 204 ? -19.357 -5.161 -28.088 1.00 37.66 204 THR A CA 1
ATOM 1739 C C . THR A 1 204 ? -19.861 -4.530 -26.793 1.00 37.66 204 THR A C 1
ATOM 1741 O O . THR A 1 204 ? -20.720 -5.129 -26.146 1.00 37.66 204 THR A O 1
ATOM 1744 N N . LYS A 1 205 ? -19.390 -3.336 -26.390 1.00 45.94 205 LYS A N 1
ATOM 1745 C CA . LYS A 1 205 ? -19.690 -2.760 -25.054 1.00 45.94 205 LYS A CA 1
ATOM 1746 C C . LYS A 1 205 ? -19.570 -3.822 -23.941 1.00 45.94 205 LYS A C 1
ATOM 1748 O O . LYS A 1 205 ? -20.432 -3.901 -23.058 1.00 45.94 205 LYS A O 1
ATOM 1753 N N . SER A 1 206 ? -18.583 -4.711 -24.068 1.00 41.81 206 SER A N 1
ATOM 1754 C CA . SER A 1 206 ? -18.297 -5.791 -23.129 1.00 41.81 206 SER A CA 1
ATOM 1755 C C . SER A 1 206 ? -16.829 -5.699 -22.734 1.00 41.81 206 SER A C 1
ATOM 1757 O O . SER A 1 206 ? -15.952 -5.558 -23.591 1.00 41.81 206 SER A O 1
ATOM 1759 N N . TYR A 1 207 ? -16.591 -5.688 -21.426 1.00 47.31 207 TYR A N 1
ATOM 1760 C CA . TYR A 1 207 ? -15.269 -5.558 -20.837 1.00 47.31 207 TYR A CA 1
ATOM 1761 C C . TYR A 1 207 ? -14.801 -6.930 -20.366 1.00 47.31 207 TYR A C 1
ATOM 1763 O O . TYR A 1 207 ? -15.524 -7.615 -19.640 1.00 47.31 207 TYR A O 1
ATOM 1771 N N . TRP A 1 208 ? -13.577 -7.304 -20.727 1.00 51.56 208 TRP A N 1
ATOM 1772 C CA . TRP A 1 208 ? -12.958 -8.538 -20.255 1.00 51.56 208 TRP A CA 1
ATOM 1773 C C . TRP A 1 208 ? -11.571 -8.216 -19.703 1.00 51.56 208 TRP A C 1
ATOM 1775 O O . TRP A 1 208 ? -10.720 -7.671 -20.412 1.00 51.56 208 T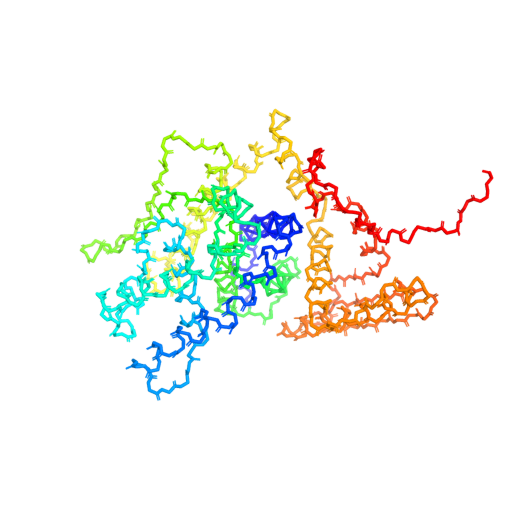RP A O 1
ATOM 1785 N N . THR A 1 209 ? -11.347 -8.551 -18.431 1.00 55.47 209 THR A N 1
ATOM 1786 C CA . THR A 1 209 ? -10.002 -8.598 -17.852 1.00 55.47 209 THR A CA 1
ATOM 1787 C C . THR A 1 209 ? -9.391 -9.942 -18.218 1.00 55.47 209 THR A C 1
ATOM 1789 O O . THR A 1 209 ? -10.009 -10.982 -17.991 1.00 55.47 209 THR A O 1
ATOM 1792 N N . THR A 1 210 ? -8.178 -9.939 -18.761 1.00 58.06 210 THR A N 1
ATOM 1793 C CA . THR A 1 210 ? -7.428 -11.173 -19.021 1.00 58.06 210 THR A CA 1
ATOM 1794 C C . THR A 1 210 ? -6.266 -11.298 -18.046 1.00 58.06 210 THR A C 1
ATOM 1796 O O . THR A 1 210 ? -5.659 -10.296 -17.676 1.00 58.06 210 THR A O 1
ATOM 1799 N N . LEU A 1 211 ? -5.980 -12.528 -17.615 1.00 64.69 211 LEU A N 1
ATOM 1800 C CA . LEU A 1 211 ? -4.872 -12.853 -16.722 1.00 64.69 211 LEU A CA 1
ATOM 1801 C C . LEU A 1 211 ? -3.932 -13.821 -17.444 1.00 64.69 211 LEU A C 1
ATOM 1803 O O . LEU A 1 211 ? -4.325 -14.946 -17.751 1.00 64.69 211 LEU A O 1
ATOM 1807 N N . LYS A 1 212 ? -2.702 -13.390 -17.733 1.00 62.06 212 LYS A N 1
ATOM 1808 C CA . LYS A 1 212 ? -1.661 -14.255 -18.311 1.00 62.06 212 LYS A CA 1
ATOM 1809 C C . LYS A 1 212 ? -0.706 -14.711 -17.217 1.00 62.06 212 LYS A C 1
ATOM 1811 O O . LYS A 1 212 ? 0.031 -13.882 -16.705 1.00 62.06 212 LYS A O 1
ATOM 1816 N N . ILE A 1 213 ? -0.701 -16.001 -16.882 1.00 62.47 213 ILE A N 1
ATOM 1817 C CA . ILE A 1 213 ? 0.176 -16.572 -15.846 1.00 62.47 213 ILE A CA 1
ATOM 1818 C C . ILE A 1 213 ? 1.229 -17.456 -16.531 1.00 62.47 213 ILE A C 1
ATOM 1820 O O . ILE A 1 213 ? 0.848 -18.329 -17.317 1.00 62.47 213 ILE A O 1
ATOM 1824 N N . PRO A 1 214 ? 2.532 -17.271 -16.260 1.00 60.34 214 PRO A N 1
ATOM 1825 C CA . PRO A 1 214 ? 3.565 -18.163 -16.783 1.00 60.34 214 PRO A CA 1
ATOM 1826 C C . PRO A 1 214 ? 3.421 -19.555 -16.160 1.00 60.34 214 PRO A C 1
ATOM 1828 O O . PRO A 1 214 ? 3.142 -19.657 -14.976 1.00 60.34 214 PRO A O 1
ATOM 1831 N N . LEU A 1 215 ? 3.625 -20.641 -16.909 1.00 62.59 215 LEU A N 1
ATOM 1832 C CA . LEU A 1 215 ? 3.403 -22.008 -16.394 1.00 62.59 215 LEU A CA 1
ATOM 1833 C C . LEU A 1 215 ? 4.352 -22.411 -15.245 1.00 62.59 215 LEU A C 1
ATOM 1835 O O . LEU A 1 215 ? 4.056 -23.344 -14.505 1.00 62.59 215 LEU A O 1
ATOM 1839 N N . ASN A 1 216 ? 5.475 -21.712 -15.087 1.00 63.91 216 ASN A N 1
ATOM 1840 C CA . ASN A 1 216 ? 6.499 -21.920 -14.063 1.00 63.91 216 ASN A CA 1
ATOM 1841 C C . ASN A 1 216 ? 6.368 -20.924 -12.893 1.00 63.91 216 ASN A C 1
ATOM 1843 O O . ASN A 1 216 ? 7.350 -20.306 -12.487 1.00 63.91 216 ASN A O 1
ATOM 1847 N N . PHE A 1 217 ? 5.158 -20.742 -12.364 1.00 61.28 217 PHE A N 1
ATOM 1848 C CA . PHE A 1 217 ? 4.912 -19.834 -11.244 1.00 61.28 217 PHE A CA 1
ATOM 1849 C C . PHE A 1 217 ? 5.234 -20.478 -9.885 1.00 61.28 217 PHE A C 1
ATOM 1851 O O . PHE A 1 217 ? 4.932 -21.646 -9.635 1.00 61.28 217 PHE A O 1
ATOM 1858 N N . GLU A 1 218 ? 5.760 -19.686 -8.950 1.00 66.62 218 GLU A N 1
ATOM 1859 C CA . GLU A 1 218 ? 5.708 -20.047 -7.531 1.00 66.62 218 GLU A CA 1
ATOM 1860 C C . GLU A 1 218 ? 4.253 -19.939 -7.033 1.00 66.62 218 GLU A C 1
ATOM 1862 O O . GLU A 1 218 ? 3.553 -18.993 -7.406 1.00 66.62 218 GLU A O 1
ATOM 1867 N N . PRO A 1 219 ? 3.766 -20.836 -6.152 1.00 67.50 219 PRO A N 1
ATOM 1868 C CA . PRO A 1 219 ? 2.382 -20.801 -5.660 1.00 67.50 219 PRO A CA 1
ATOM 1869 C C . PRO A 1 219 ? 1.930 -19.440 -5.102 1.00 67.50 219 PRO A C 1
ATOM 1871 O O . PRO A 1 219 ? 0.758 -19.082 -5.196 1.00 67.50 219 PRO A O 1
ATOM 1874 N N . PHE A 1 220 ? 2.862 -18.663 -4.545 1.00 67.94 220 PHE A N 1
ATOM 1875 C CA . PHE A 1 220 ? 2.611 -17.302 -4.071 1.00 67.94 220 PHE A CA 1
ATOM 1876 C C . PHE A 1 220 ? 2.350 -16.312 -5.194 1.00 67.94 220 PHE A C 1
ATOM 1878 O O . PHE A 1 220 ? 1.425 -15.517 -5.080 1.00 67.94 220 PHE A O 1
ATOM 1885 N N . ALA A 1 221 ? 3.127 -16.387 -6.275 1.00 68.56 221 ALA A N 1
ATOM 1886 C CA . ALA A 1 221 ? 2.919 -15.554 -7.447 1.00 68.56 221 ALA A CA 1
ATOM 1887 C C . ALA A 1 221 ? 1.531 -15.822 -8.047 1.00 68.56 221 ALA A C 1
ATOM 1889 O O . ALA A 1 221 ? 0.848 -14.887 -8.438 1.00 68.56 221 ALA A O 1
ATOM 1890 N N . LEU A 1 222 ? 1.047 -17.072 -8.034 1.00 74.00 222 LEU A N 1
ATOM 1891 C CA . LEU A 1 222 ? -0.329 -17.374 -8.445 1.00 74.00 222 LEU A CA 1
ATOM 1892 C C . LEU A 1 222 ? -1.375 -16.715 -7.538 1.00 74.00 222 LEU A C 1
ATOM 1894 O O . LEU A 1 222 ? -2.301 -16.092 -8.049 1.00 74.00 222 LEU A O 1
ATOM 1898 N N . LEU A 1 223 ? -1.258 -16.856 -6.214 1.00 76.81 223 LEU A N 1
ATOM 1899 C CA . LEU A 1 223 ? -2.199 -16.219 -5.283 1.00 76.81 223 LEU A CA 1
ATOM 1900 C C . LEU A 1 223 ? -2.213 -14.698 -5.459 1.00 76.81 223 LEU A C 1
ATOM 1902 O O . LEU A 1 223 ? -3.281 -14.095 -5.524 1.00 76.81 223 LEU A O 1
ATOM 1906 N N . ASP A 1 224 ? -1.032 -14.104 -5.584 1.00 74.44 224 ASP A N 1
ATOM 1907 C CA . ASP A 1 224 ? -0.851 -12.682 -5.827 1.00 74.44 224 ASP A CA 1
ATOM 1908 C C . ASP A 1 224 ? -1.521 -12.225 -7.131 1.00 74.44 224 ASP A C 1
ATOM 1910 O O . ASP A 1 224 ? -2.339 -11.307 -7.131 1.00 74.44 224 ASP A O 1
ATOM 1914 N N . ASN A 1 225 ? -1.281 -12.951 -8.224 1.00 74.94 225 ASN A N 1
ATOM 1915 C CA . ASN A 1 225 ? -1.907 -12.712 -9.522 1.00 74.94 225 ASN A CA 1
ATOM 1916 C C . ASN A 1 225 ? -3.437 -12.792 -9.468 1.00 74.94 225 ASN A C 1
ATOM 1918 O O . ASN A 1 225 ? -4.125 -12.008 -10.122 1.00 74.94 225 ASN A O 1
ATOM 1922 N N . LEU A 1 226 ? -3.983 -13.738 -8.698 1.00 79.81 226 LEU A N 1
ATOM 1923 C CA . LEU A 1 226 ? -5.427 -13.885 -8.521 1.00 79.81 226 LEU A CA 1
ATOM 1924 C C . LEU A 1 226 ? -6.016 -12.721 -7.716 1.00 79.81 226 LEU A C 1
ATOM 1926 O O . LEU A 1 226 ? -7.083 -12.226 -8.074 1.00 79.81 226 LEU A O 1
ATOM 1930 N N . PHE A 1 227 ? -5.325 -12.230 -6.683 1.00 79.88 227 PHE A N 1
ATOM 1931 C CA . PHE A 1 227 ? -5.752 -11.020 -5.976 1.00 79.88 227 PHE A CA 1
ATOM 1932 C C . PHE A 1 227 ? -5.695 -9.782 -6.873 1.00 79.88 227 PHE A C 1
ATOM 1934 O O . PHE A 1 227 ? -6.669 -9.035 -6.931 1.00 79.88 227 PHE A O 1
ATOM 1941 N N . GLN A 1 228 ? -4.616 -9.610 -7.637 1.00 74.75 228 GLN A N 1
ATOM 1942 C CA . GLN A 1 228 ? -4.472 -8.522 -8.609 1.00 74.75 228 GLN A CA 1
ATOM 1943 C C . GLN A 1 228 ? -5.575 -8.548 -9.676 1.00 74.75 228 GLN A C 1
ATOM 1945 O O . GLN A 1 228 ? -6.174 -7.517 -9.995 1.00 74.75 228 GLN A O 1
ATOM 1950 N N . PHE A 1 229 ? -5.927 -9.737 -10.169 1.00 75.62 229 PHE A N 1
ATOM 1951 C CA . PHE A 1 229 ? -7.058 -9.917 -11.075 1.00 75.62 229 PHE A CA 1
ATOM 1952 C C . PHE A 1 229 ? -8.387 -9.486 -10.444 1.00 75.62 229 PHE A C 1
ATOM 1954 O O . PHE A 1 229 ? -9.162 -8.764 -11.075 1.00 75.62 229 PHE A O 1
ATOM 1961 N N . LEU A 1 230 ? -8.644 -9.892 -9.197 1.00 79.25 230 LEU A N 1
ATOM 1962 C CA . LEU A 1 230 ? -9.855 -9.510 -8.469 1.00 79.25 230 LEU A CA 1
ATOM 1963 C C . LEU A 1 230 ? -9.919 -8.004 -8.210 1.00 79.25 230 LEU A C 1
ATOM 1965 O O . LEU A 1 230 ? -10.999 -7.431 -8.332 1.00 79.25 230 LEU A O 1
ATOM 1969 N N . PHE A 1 231 ? -8.795 -7.343 -7.919 1.00 75.38 231 PHE A N 1
ATOM 1970 C CA . PHE A 1 231 ? -8.766 -5.884 -7.796 1.00 75.38 231 PHE A CA 1
ATOM 1971 C C . PHE A 1 231 ? -9.131 -5.208 -9.098 1.00 75.38 231 PHE A C 1
ATOM 1973 O O . PHE A 1 231 ? -10.003 -4.345 -9.094 1.00 75.38 231 PHE A O 1
ATOM 1980 N N . LYS A 1 232 ? -8.534 -5.635 -10.215 1.00 72.06 232 LYS A N 1
ATOM 1981 C CA . LYS A 1 232 ? -8.871 -5.057 -11.514 1.00 72.06 232 LYS A CA 1
ATOM 1982 C C . LYS A 1 232 ? -10.342 -5.293 -11.850 1.00 72.06 232 LYS A C 1
ATOM 1984 O O . LYS A 1 232 ? -11.021 -4.382 -12.310 1.00 72.06 232 LYS A O 1
ATOM 1989 N N . PHE A 1 233 ? -10.862 -6.486 -11.566 1.00 75.12 233 PHE A N 1
ATOM 1990 C CA . PHE A 1 233 ? -12.281 -6.792 -11.721 1.00 75.12 233 PHE A CA 1
ATOM 1991 C C . PHE A 1 233 ? -13.177 -5.886 -10.860 1.00 75.12 233 PHE A C 1
ATOM 1993 O O . PHE A 1 233 ? -14.171 -5.366 -11.367 1.00 75.12 233 PHE A O 1
ATOM 2000 N N . LEU A 1 234 ? -12.827 -5.662 -9.589 1.00 74.62 234 LEU A N 1
ATOM 2001 C CA . LEU A 1 234 ? -13.558 -4.767 -8.689 1.00 74.62 234 LEU A CA 1
ATOM 2002 C C . LEU A 1 234 ? -13.480 -3.314 -9.161 1.00 74.62 234 LEU A C 1
ATOM 2004 O O . LEU A 1 234 ? -14.523 -2.690 -9.300 1.00 74.62 234 LEU A O 1
ATOM 2008 N N . GLN A 1 235 ? -12.292 -2.799 -9.487 1.00 70.88 235 GLN A N 1
ATOM 2009 C CA . GLN A 1 235 ? -12.111 -1.462 -10.062 1.00 70.88 235 GLN A CA 1
ATOM 2010 C C . GLN A 1 235 ? -13.017 -1.260 -11.269 1.00 70.88 235 GLN A C 1
ATOM 2012 O O . GLN A 1 235 ? -13.796 -0.317 -11.301 1.00 70.88 235 GLN A O 1
ATOM 2017 N N . ASN A 1 236 ? -12.989 -2.189 -12.224 1.00 66.44 236 ASN A N 1
ATOM 2018 C CA . ASN A 1 236 ? -13.845 -2.106 -13.399 1.00 66.44 236 ASN A CA 1
ATOM 2019 C C . ASN A 1 236 ? -15.327 -2.155 -13.005 1.00 66.44 236 ASN A C 1
ATOM 2021 O O . ASN A 1 236 ? -16.117 -1.350 -13.483 1.00 66.44 236 ASN A O 1
ATOM 2025 N N . SER A 1 237 ? -15.710 -3.049 -12.094 1.00 68.44 237 SER A N 1
ATOM 2026 C CA . SER A 1 237 ? -17.100 -3.163 -11.637 1.00 68.44 237 SER A CA 1
ATOM 2027 C C . SER A 1 237 ? -17.604 -1.877 -10.971 1.00 68.44 237 SER A C 1
ATOM 2029 O O . SER A 1 237 ? -18.741 -1.488 -11.213 1.00 68.44 237 SER A O 1
ATOM 2031 N N . PHE A 1 238 ? -16.775 -1.195 -10.176 1.00 65.00 238 PHE A N 1
ATOM 2032 C CA . PHE A 1 238 ? -17.127 0.061 -9.504 1.00 65.00 238 PHE A CA 1
ATOM 2033 C C . PHE A 1 238 ? -17.082 1.265 -10.455 1.00 65.00 238 PHE A C 1
ATOM 2035 O O . PHE A 1 238 ? -18.042 2.029 -10.513 1.00 65.00 238 PHE A O 1
ATOM 2042 N N . VAL A 1 239 ? -16.029 1.404 -11.265 1.00 59.16 239 VAL A N 1
ATOM 2043 C CA . VAL A 1 239 ? -15.882 2.499 -12.240 1.00 59.16 239 VAL A CA 1
ATOM 2044 C C . VAL A 1 239 ? -16.972 2.441 -13.317 1.00 59.16 239 VAL A C 1
ATOM 2046 O O . VAL A 1 239 ? -17.525 3.476 -13.690 1.00 59.16 239 VAL A O 1
ATOM 2049 N N . HIS A 1 240 ? -17.345 1.249 -13.797 1.00 55.66 240 HIS A N 1
ATOM 2050 C CA . HIS A 1 240 ? -18.456 1.100 -14.744 1.00 55.66 240 HIS A CA 1
ATOM 2051 C C . HIS A 1 240 ? -19.828 1.233 -14.074 1.00 55.66 240 HIS A C 1
ATOM 2053 O O . HIS A 1 240 ? -20.757 1.704 -14.727 1.00 55.66 240 HIS A O 1
ATOM 2059 N N . ALA A 1 241 ? -19.971 0.891 -12.787 1.00 54.72 241 ALA A N 1
ATOM 2060 C CA . ALA A 1 241 ? -21.218 1.128 -12.058 1.00 54.72 241 ALA A CA 1
ATOM 2061 C C . ALA A 1 241 ? -21.569 2.615 -11.931 1.00 54.72 241 ALA A C 1
ATOM 2063 O O . ALA A 1 241 ? -22.746 2.969 -11.962 1.00 54.72 241 ALA A O 1
ATOM 2064 N N . VAL A 1 242 ? -20.556 3.479 -11.844 1.00 53.94 242 VAL A N 1
ATOM 2065 C CA . VAL A 1 242 ? -20.729 4.939 -11.800 1.00 53.94 242 VAL A CA 1
ATOM 2066 C C . VAL A 1 242 ? -21.028 5.525 -13.181 1.00 53.94 242 VAL A C 1
ATOM 2068 O O . VAL A 1 242 ? -21.821 6.456 -13.291 1.00 53.94 242 VAL A O 1
ATOM 2071 N N . ASN A 1 243 ? -20.419 4.978 -14.239 1.00 54.62 243 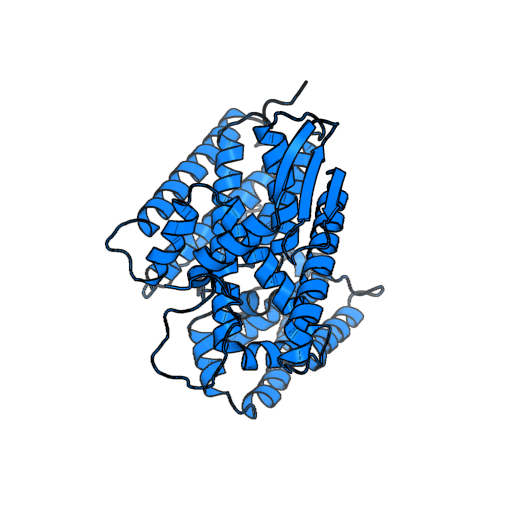ASN A N 1
ATOM 2072 C CA . ASN A 1 243 ? -20.410 5.605 -15.565 1.00 54.62 243 ASN A CA 1
ATOM 2073 C C . ASN A 1 243 ? -21.397 5.004 -16.587 1.00 54.62 243 ASN A C 1
ATOM 2075 O O . ASN A 1 243 ? -21.704 5.661 -17.580 1.00 54.62 243 ASN A O 1
ATOM 2079 N N . GLU A 1 244 ? -21.908 3.781 -16.395 1.00 52.00 244 GLU A N 1
ATOM 2080 C CA . GLU A 1 244 ? -22.776 3.109 -17.375 1.00 52.00 244 GLU A CA 1
ATOM 2081 C C . GLU A 1 244 ? -24.167 2.746 -16.836 1.00 52.00 244 GLU A C 1
ATOM 2083 O O . GLU A 1 244 ? -24.329 2.136 -15.781 1.00 52.00 244 GLU A O 1
ATOM 2088 N N . GLU A 1 245 ? -25.202 2.987 -17.651 1.00 50.50 245 GLU A N 1
ATOM 2089 C CA . GLU A 1 245 ? -26.593 2.631 -17.331 1.00 50.50 245 GLU A CA 1
ATOM 2090 C C . GLU A 1 245 ? -26.826 1.124 -17.106 1.00 50.50 245 GLU A C 1
ATOM 2092 O O . GLU A 1 245 ? -27.825 0.741 -16.500 1.00 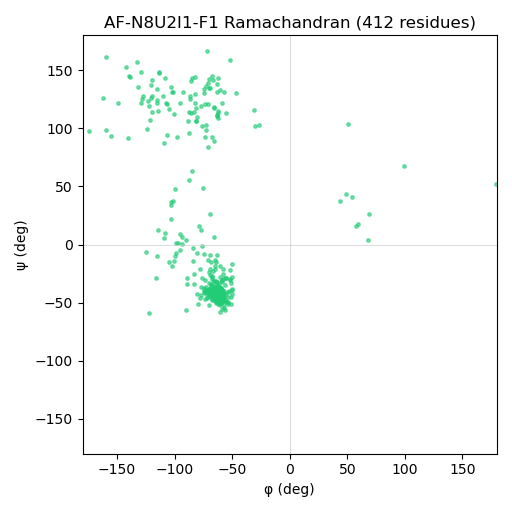50.50 245 GLU A O 1
ATOM 2097 N N . LYS A 1 246 ? -25.914 0.257 -17.570 1.00 45.50 246 LYS A N 1
ATOM 2098 C CA . LYS A 1 246 ? -26.039 -1.209 -17.484 1.00 45.50 246 LYS A CA 1
ATOM 2099 C C . LYS A 1 246 ? -25.915 -1.764 -16.062 1.00 45.50 246 LYS A C 1
ATOM 2101 O O . LYS A 1 246 ? -26.406 -2.859 -15.806 1.00 45.50 246 LYS A O 1
ATOM 2106 N N . PHE A 1 247 ? -25.303 -1.022 -15.143 1.00 49.53 247 PHE A N 1
ATOM 2107 C CA . PHE A 1 247 ? -25.173 -1.401 -13.730 1.00 49.53 247 PHE A CA 1
ATOM 2108 C C . PHE A 1 247 ? -26.268 -0.793 -12.841 1.00 49.53 247 PHE A C 1
ATOM 2110 O O . PHE A 1 247 ? -26.226 -0.938 -11.622 1.00 49.53 247 PHE A O 1
ATOM 2117 N N . LYS A 1 248 ? -27.291 -0.166 -13.443 1.00 52.56 248 LYS A N 1
ATOM 2118 C CA . LYS A 1 248 ? -28.457 0.363 -12.721 1.00 52.56 248 LYS A CA 1
ATOM 2119 C C . LYS A 1 248 ? -29.307 -0.722 -12.049 1.00 52.56 248 LYS A C 1
ATOM 2121 O O . LYS A 1 248 ? -30.138 -0.354 -11.225 1.00 52.56 248 LYS A O 1
ATOM 2126 N N . ASP A 1 249 ? -29.129 -2.013 -12.368 1.00 60.66 249 ASP A N 1
ATOM 2127 C CA . ASP A 1 249 ? -29.772 -3.110 -11.627 1.00 60.66 249 ASP A CA 1
ATOM 2128 C C . ASP A 1 249 ? -28.978 -3.445 -10.345 1.00 60.66 249 ASP A C 1
ATOM 2130 O O . ASP A 1 249 ? -27.928 -4.102 -10.411 1.00 60.66 249 ASP A O 1
ATOM 2134 N N . PRO A 1 250 ? -29.481 -3.061 -9.154 1.00 64.81 250 PRO A N 1
ATOM 2135 C CA . PRO A 1 250 ? -28.779 -3.281 -7.894 1.00 64.81 250 PRO A CA 1
ATOM 2136 C C . PRO A 1 250 ? -28.625 -4.768 -7.546 1.00 64.81 250 PRO A C 1
ATOM 2138 O O . PRO A 1 250 ? -27.755 -5.116 -6.746 1.00 64.81 250 PRO A O 1
ATOM 2141 N N . HIS A 1 251 ? -29.456 -5.653 -8.115 1.00 68.06 251 HIS A N 1
ATOM 2142 C CA . HIS A 1 251 ? -29.386 -7.091 -7.853 1.00 68.06 251 HIS A CA 1
ATOM 2143 C C . HIS A 1 251 ? -28.165 -7.732 -8.509 1.00 68.06 251 HIS A C 1
ATOM 2145 O O . HIS A 1 251 ? -27.435 -8.465 -7.839 1.00 68.06 251 HIS A O 1
ATOM 2151 N N . ILE A 1 252 ? -27.905 -7.416 -9.781 1.00 67.19 252 ILE A N 1
ATOM 2152 C CA . ILE A 1 252 ? -26.742 -7.933 -10.516 1.00 67.19 252 ILE A CA 1
ATOM 2153 C C . ILE A 1 252 ? -25.453 -7.446 -9.853 1.00 67.19 252 ILE A C 1
ATOM 2155 O O . ILE A 1 252 ? -24.551 -8.238 -9.583 1.00 67.19 252 ILE A O 1
ATOM 2159 N N . TYR A 1 253 ? -25.385 -6.155 -9.528 1.00 69.81 253 TYR A N 1
ATOM 2160 C CA . TYR A 1 253 ? -24.238 -5.567 -8.843 1.00 69.81 253 TYR A CA 1
ATOM 2161 C C . TYR A 1 253 ? -23.953 -6.250 -7.496 1.00 69.81 253 TYR A C 1
ATOM 2163 O O . TYR A 1 253 ? -22.829 -6.682 -7.233 1.00 69.81 253 TYR A O 1
ATOM 2171 N N . LYS A 1 254 ? -24.988 -6.433 -6.666 1.00 72.75 254 LYS A N 1
ATOM 2172 C CA . LYS A 1 254 ? -24.860 -7.114 -5.374 1.00 72.75 254 LYS A CA 1
ATOM 2173 C C . LYS A 1 254 ? -24.368 -8.553 -5.525 1.00 72.75 254 LYS A C 1
ATOM 2175 O O . LYS A 1 254 ? -23.496 -8.974 -4.767 1.00 72.75 254 LYS A O 1
ATOM 2180 N N . GLN A 1 255 ? -24.896 -9.292 -6.499 1.00 76.12 255 GLN A N 1
ATOM 2181 C CA . GLN A 1 255 ? -24.459 -10.657 -6.775 1.00 76.12 255 GLN A CA 1
ATOM 2182 C C . GLN A 1 255 ? -22.971 -10.702 -7.153 1.00 76.12 255 GLN A C 1
ATOM 2184 O O . GLN A 1 255 ? -22.234 -11.529 -6.622 1.00 76.12 255 GLN A O 1
ATOM 2189 N N . ARG A 1 256 ? -22.495 -9.781 -8.001 1.00 75.06 256 ARG A N 1
ATOM 2190 C CA . ARG A 1 256 ? -21.072 -9.712 -8.379 1.00 75.06 256 ARG A CA 1
ATOM 2191 C C . ARG A 1 256 ? -20.159 -9.425 -7.193 1.00 75.06 256 ARG A C 1
ATOM 2193 O O . ARG A 1 256 ? -19.113 -10.055 -7.066 1.00 75.06 256 ARG A O 1
ATOM 2200 N N . LEU A 1 257 ? -20.558 -8.526 -6.293 1.00 79.00 257 LEU A N 1
ATOM 2201 C CA . LEU A 1 257 ? -19.793 -8.286 -5.068 1.00 79.00 257 LEU A CA 1
ATOM 2202 C C . LEU A 1 257 ? -19.763 -9.522 -4.161 1.00 79.00 257 LEU A C 1
ATOM 2204 O O . LEU A 1 257 ? -18.720 -9.832 -3.591 1.00 79.00 257 LEU A O 1
ATOM 2208 N N . GLN A 1 258 ? -20.875 -10.253 -4.050 1.00 83.00 258 GLN A N 1
ATOM 2209 C CA . GLN A 1 258 ? -20.922 -11.511 -3.298 1.00 83.00 258 GLN A CA 1
ATOM 2210 C C . GLN A 1 258 ? -19.999 -12.573 -3.902 1.00 83.00 258 GLN A C 1
ATOM 2212 O O . GLN A 1 258 ? -19.265 -13.226 -3.165 1.00 83.00 258 GLN A O 1
ATOM 2217 N N . GLU A 1 259 ? -19.987 -12.713 -5.229 1.00 82.06 259 GLU A N 1
ATOM 2218 C CA . GLU A 1 259 ? -19.061 -13.598 -5.943 1.00 82.06 259 GLU A CA 1
ATOM 2219 C C . GLU A 1 259 ? -17.602 -13.230 -5.628 1.00 82.06 259 GLU A C 1
ATOM 2221 O O . GLU A 1 259 ? -16.816 -14.108 -5.272 1.00 82.06 259 GLU A O 1
ATOM 2226 N N . CYS A 1 260 ? -17.250 -11.938 -5.647 1.00 82.75 260 CYS A N 1
ATOM 2227 C CA . CYS A 1 260 ? -15.919 -11.477 -5.244 1.00 82.75 260 CYS A CA 1
ATOM 2228 C C . CYS A 1 260 ? -15.571 -11.870 -3.808 1.00 82.75 260 CYS A C 1
ATOM 2230 O O . CYS A 1 260 ? -14.474 -12.373 -3.568 1.00 82.75 260 CYS A O 1
ATOM 2232 N N . VAL A 1 261 ? -16.490 -11.672 -2.858 1.00 86.19 261 VAL A N 1
ATOM 2233 C CA . VAL A 1 261 ? -16.275 -12.058 -1.454 1.00 86.19 261 VAL A CA 1
ATOM 2234 C C . VAL A 1 261 ? -15.990 -13.555 -1.348 1.00 86.19 261 VAL A C 1
ATOM 2236 O O . VAL A 1 261 ? -14.998 -13.930 -0.730 1.00 86.19 261 VAL A O 1
ATOM 2239 N N . ILE A 1 262 ? -16.788 -14.398 -2.009 1.00 87.94 262 ILE A N 1
ATOM 2240 C CA . ILE A 1 262 ? -16.614 -15.858 -1.999 1.00 87.94 262 ILE A CA 1
ATOM 2241 C C . ILE A 1 262 ? -15.234 -16.251 -2.539 1.00 87.94 262 ILE A C 1
ATOM 2243 O O . ILE A 1 262 ? -14.539 -17.070 -1.931 1.00 87.94 262 ILE A O 1
ATOM 2247 N N . VAL A 1 263 ? -14.811 -15.664 -3.663 1.00 88.00 263 VAL A N 1
ATOM 2248 C CA . VAL A 1 263 ? -13.501 -15.971 -4.252 1.00 88.00 263 VAL A CA 1
ATOM 2249 C C . VAL A 1 263 ? -12.370 -15.495 -3.334 1.00 88.00 263 VAL A C 1
ATOM 2251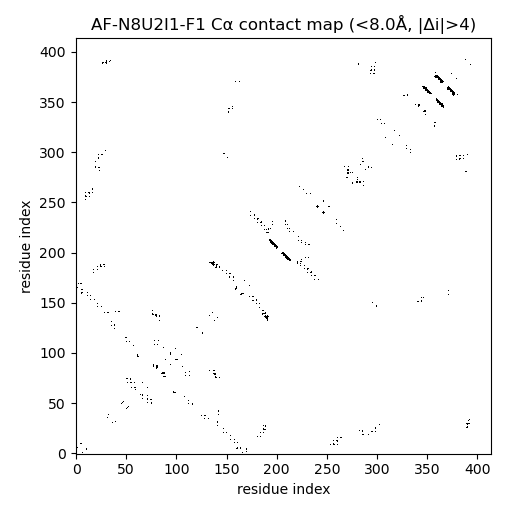 O O . VAL A 1 263 ? -11.454 -16.269 -3.061 1.00 88.00 263 VAL A O 1
ATOM 2254 N N . MET A 1 264 ? -12.436 -14.272 -2.798 1.00 87.31 264 MET A N 1
ATOM 2255 C CA . MET A 1 264 ? -11.419 -13.755 -1.870 1.00 87.31 264 MET A CA 1
ATOM 2256 C C . MET A 1 264 ? -11.310 -14.615 -0.607 1.00 87.31 264 MET A C 1
ATOM 2258 O O . MET A 1 264 ? -10.204 -14.943 -0.180 1.00 87.31 264 MET A O 1
ATOM 2262 N N . GLU A 1 265 ? -12.435 -15.034 -0.027 1.00 87.50 265 GLU A N 1
ATOM 2263 C CA . GLU A 1 265 ? -12.460 -15.919 1.140 1.00 87.50 265 GLU A CA 1
ATOM 2264 C C . GLU A 1 265 ? -11.836 -17.288 0.843 1.00 87.50 265 GLU A C 1
ATOM 2266 O O . GLU A 1 265 ? -11.085 -17.813 1.669 1.00 87.50 265 GLU A O 1
ATOM 2271 N N . ALA A 1 266 ? -12.077 -17.851 -0.344 1.00 87.62 266 ALA A N 1
ATOM 2272 C CA . ALA A 1 266 ? -11.442 -19.095 -0.775 1.00 87.62 266 ALA A CA 1
ATOM 2273 C C . ALA A 1 266 ? -9.915 -18.945 -0.932 1.00 87.62 266 ALA A C 1
ATOM 2275 O O . ALA A 1 266 ? -9.149 -19.805 -0.476 1.00 87.62 266 ALA A O 1
ATOM 2276 N N . LEU A 1 267 ? -9.449 -17.830 -1.504 1.00 85.81 267 LEU A N 1
ATOM 2277 C CA . LEU A 1 267 ? -8.018 -17.528 -1.612 1.00 85.81 267 LEU A CA 1
ATOM 2278 C C . LEU A 1 267 ? -7.379 -17.356 -0.225 1.00 85.81 267 LEU A C 1
ATOM 2280 O O . LEU A 1 267 ? -6.344 -17.962 0.065 1.00 85.81 267 LEU A O 1
ATOM 2284 N N . PHE A 1 268 ? -8.024 -16.618 0.683 1.00 85.19 268 PHE A N 1
ATOM 2285 C CA . PHE A 1 268 ? -7.556 -16.479 2.064 1.00 85.19 268 PHE A CA 1
ATOM 2286 C C . PHE A 1 268 ? -7.538 -17.804 2.818 1.00 85.19 268 PHE A C 1
ATOM 2288 O O . PHE A 1 268 ? -6.599 -18.069 3.573 1.00 85.19 268 PHE A O 1
ATOM 2295 N N . LYS A 1 269 ? -8.532 -18.669 2.602 1.00 83.88 269 LYS A N 1
ATOM 2296 C CA . LYS A 1 269 ? -8.551 -20.003 3.202 1.00 83.88 269 LYS A CA 1
ATOM 2297 C C . LYS A 1 269 ? -7.286 -20.772 2.830 1.00 83.88 269 LYS A C 1
ATOM 2299 O O . LYS A 1 269 ? -6.630 -21.270 3.743 1.00 83.88 269 LYS A O 1
ATOM 2304 N N . THR A 1 270 ? -6.899 -20.745 1.554 1.00 79.19 270 THR A N 1
ATOM 2305 C CA . THR A 1 270 ? -5.679 -21.384 1.025 1.00 79.19 270 THR A CA 1
ATOM 2306 C C . THR A 1 270 ? -4.412 -20.881 1.731 1.00 79.19 270 THR A C 1
ATOM 2308 O O . THR A 1 270 ? -3.561 -21.671 2.133 1.00 79.19 270 THR A O 1
ATOM 2311 N N . ILE A 1 271 ? -4.310 -19.573 1.995 1.00 75.88 271 ILE A N 1
ATOM 2312 C CA . ILE A 1 271 ? -3.196 -18.989 2.771 1.00 75.88 271 ILE A CA 1
ATOM 2313 C C . ILE A 1 271 ? -3.162 -19.553 4.205 1.00 75.88 271 ILE A C 1
ATOM 2315 O O . ILE A 1 271 ? -2.097 -19.808 4.785 1.00 75.88 271 ILE A O 1
ATOM 2319 N N . THR A 1 272 ? -4.338 -19.774 4.795 1.00 72.62 272 THR A N 1
ATOM 2320 C CA . THR A 1 272 ? -4.474 -20.184 6.196 1.00 72.62 272 THR A CA 1
ATOM 2321 C C . THR A 1 272 ? -4.336 -21.674 6.495 1.00 72.62 272 THR A C 1
ATOM 2323 O O . THR A 1 272 ? -4.361 -22.046 7.679 1.00 72.62 272 THR A O 1
ATOM 2326 N N . GLU A 1 273 ? -4.165 -22.513 5.475 1.00 73.88 273 GLU A N 1
ATOM 2327 C CA . GLU A 1 273 ? -4.035 -23.961 5.637 1.00 73.88 273 GLU A CA 1
ATOM 2328 C C . GLU A 1 273 ? -2.711 -24.350 6.303 1.00 73.88 273 GLU A C 1
ATOM 2330 O O . GLU A 1 273 ? -1.673 -23.838 5.901 1.00 73.88 273 GLU A O 1
ATOM 2335 N N . PRO A 1 274 ? -2.699 -25.258 7.301 1.00 63.47 274 PRO A N 1
ATOM 2336 C CA . PRO A 1 274 ? -1.505 -25.641 8.061 1.00 63.47 274 PRO A CA 1
ATOM 2337 C C . PRO A 1 274 ? -0.285 -26.040 7.229 1.00 63.47 274 PRO A C 1
ATOM 2339 O O . PRO A 1 274 ? 0.826 -25.729 7.652 1.00 63.47 274 PRO A O 1
ATOM 2342 N N . SER A 1 275 ? -0.507 -26.654 6.066 1.00 61.59 275 SER A N 1
ATOM 2343 C CA . SER A 1 275 ? 0.491 -27.101 5.084 1.00 61.59 275 SER A CA 1
ATOM 2344 C C . SER A 1 275 ? 1.214 -25.965 4.352 1.00 61.59 275 SER A C 1
ATOM 2346 O O . SER A 1 275 ? 2.172 -26.218 3.623 1.00 61.59 275 SER A O 1
ATOM 2348 N N . SER A 1 276 ? 0.775 -24.717 4.522 1.00 61.22 276 SER A N 1
ATOM 2349 C CA . SER A 1 276 ? 1.338 -23.578 3.808 1.00 61.22 276 SER A CA 1
ATOM 2350 C C . SER A 1 276 ? 2.762 -23.220 4.286 1.00 61.22 276 SER A C 1
ATOM 2352 O O . SER A 1 276 ? 3.055 -23.278 5.485 1.00 61.22 276 SER A O 1
ATOM 2354 N N . LYS A 1 277 ? 3.670 -22.890 3.341 1.00 63.19 277 LYS A N 1
ATOM 2355 C CA . LYS A 1 277 ? 5.087 -22.518 3.591 1.00 63.19 277 LYS A CA 1
ATOM 2356 C C . LYS A 1 277 ? 5.194 -21.393 4.647 1.00 63.19 277 LYS A C 1
ATOM 2358 O O . LYS A 1 277 ? 4.247 -20.635 4.851 1.00 63.19 277 LYS A O 1
ATOM 2363 N N . SER A 1 278 ? 6.357 -21.245 5.297 1.00 59.34 278 SER A N 1
ATOM 2364 C CA . SER A 1 278 ? 6.568 -20.329 6.441 1.00 59.34 278 SER A CA 1
ATOM 2365 C C . SER A 1 278 ? 6.085 -18.887 6.215 1.00 59.34 278 SER A C 1
ATOM 2367 O O . SER A 1 278 ? 5.479 -18.324 7.120 1.00 59.34 278 SER A O 1
ATOM 2369 N N . GLN A 1 279 ? 6.260 -18.322 5.017 1.00 57.78 279 GLN A N 1
ATOM 2370 C CA . GLN A 1 279 ? 5.785 -16.972 4.672 1.00 57.78 279 GLN A CA 1
ATOM 2371 C C . GLN A 1 279 ? 4.245 -16.832 4.729 1.00 57.78 279 GLN A C 1
ATOM 2373 O O . GLN A 1 279 ? 3.744 -15.823 5.217 1.00 57.78 279 GLN A O 1
ATOM 2378 N N . LEU A 1 280 ? 3.465 -17.861 4.354 1.00 63.19 280 LEU A N 1
ATOM 2379 C CA . LEU A 1 280 ? 1.986 -17.841 4.449 1.00 63.19 280 LEU A CA 1
ATOM 2380 C C . LEU A 1 280 ? 1.502 -17.892 5.899 1.00 63.19 280 LEU A C 1
ATOM 2382 O O . LEU A 1 280 ? 0.395 -17.446 6.208 1.00 63.19 280 LEU A O 1
ATOM 2386 N N . ARG A 1 281 ? 2.329 -18.427 6.807 1.00 63.53 281 ARG A N 1
ATOM 2387 C CA . ARG A 1 281 ? 2.009 -18.524 8.234 1.00 63.53 281 ARG A CA 1
ATOM 2388 C C . ARG A 1 281 ? 1.843 -17.145 8.873 1.00 63.53 281 ARG A C 1
ATOM 2390 O O . ARG A 1 281 ? 0.955 -16.987 9.710 1.00 63.53 281 ARG A O 1
ATOM 2397 N N . ASP A 1 282 ? 2.643 -16.166 8.458 1.00 68.69 282 ASP A N 1
ATOM 2398 C CA . ASP A 1 282 ? 2.601 -14.806 9.000 1.00 68.69 282 ASP A CA 1
ATOM 2399 C C . ASP A 1 282 ? 1.315 -14.077 8.585 1.00 68.69 282 ASP A C 1
ATOM 2401 O O . ASP A 1 282 ? 0.664 -13.439 9.415 1.00 68.69 282 ASP A O 1
ATOM 2405 N N . TYR A 1 283 ? 0.843 -14.276 7.350 1.00 73.75 283 TYR A N 1
ATOM 2406 C CA . TYR A 1 283 ? -0.442 -13.725 6.899 1.00 73.75 283 TYR A CA 1
ATOM 2407 C C . TYR A 1 283 ? -1.645 -14.328 7.609 1.00 73.75 283 TYR A C 1
ATOM 2409 O O . TYR A 1 283 ? -2.683 -13.675 7.711 1.00 73.75 283 TYR A O 1
ATOM 2417 N N . ARG A 1 284 ? -1.528 -15.538 8.176 1.00 73.06 284 ARG A N 1
ATOM 2418 C CA . ARG A 1 284 ? -2.612 -16.094 9.001 1.00 73.06 284 ARG A CA 1
ATOM 2419 C C . ARG A 1 284 ? -2.931 -15.193 10.183 1.00 73.06 284 ARG A C 1
ATOM 2421 O O . ARG A 1 284 ? -4.081 -15.172 10.601 1.00 73.06 284 ARG A O 1
ATOM 2428 N N . VAL A 1 285 ? -1.951 -14.460 10.714 1.00 77.31 285 VAL A N 1
ATOM 2429 C CA . VAL A 1 285 ? -2.179 -13.496 11.798 1.00 77.31 285 VAL A CA 1
ATOM 2430 C C . VAL A 1 285 ? -3.044 -12.334 11.313 1.00 77.31 285 VAL A C 1
ATOM 2432 O O . VAL A 1 285 ? -3.911 -11.891 12.055 1.00 77.31 285 VAL A O 1
ATOM 2435 N N . ILE A 1 286 ? -2.864 -11.889 10.067 1.00 80.56 286 ILE A N 1
ATOM 2436 C CA . ILE A 1 286 ? -3.673 -10.828 9.451 1.00 80.56 286 ILE A CA 1
ATOM 2437 C C . ILE A 1 286 ? -5.089 -11.341 9.157 1.00 80.56 286 ILE A C 1
ATOM 2439 O O . ILE A 1 286 ? -6.065 -10.689 9.511 1.00 80.56 286 ILE A O 1
ATOM 2443 N N . ILE A 1 287 ? -5.208 -12.545 8.590 1.00 78.12 287 ILE A N 1
ATOM 2444 C CA . ILE A 1 287 ? -6.493 -13.127 8.170 1.00 78.12 287 ILE A CA 1
ATOM 2445 C C . ILE A 1 287 ? -7.336 -13.602 9.367 1.00 78.12 287 ILE A C 1
ATOM 2447 O O . ILE A 1 287 ? -8.549 -13.417 9.377 1.00 78.12 287 ILE A O 1
ATOM 2451 N N . LYS A 1 288 ? -6.715 -14.228 10.378 1.00 74.81 288 LYS A N 1
ATOM 2452 C CA . LYS A 1 288 ? -7.394 -14.787 11.569 1.00 74.81 288 LYS A CA 1
ATOM 2453 C C . LYS A 1 288 ? -7.338 -13.872 12.793 1.00 74.81 288 LYS A C 1
ATOM 2455 O O . LYS A 1 288 ? -7.908 -14.209 13.833 1.00 74.81 288 LYS A O 1
ATOM 2460 N N . GLY A 1 289 ? -6.590 -12.774 12.727 1.00 64.81 289 GLY A N 1
ATOM 2461 C CA . GLY A 1 289 ? -6.386 -11.873 13.853 1.00 64.81 289 GLY A CA 1
ATOM 2462 C C . GLY A 1 289 ? -7.705 -11.277 14.328 1.00 64.81 289 GLY A C 1
ATOM 2463 O O . GLY A 1 289 ? -8.481 -10.760 13.536 1.00 64.81 289 GLY A O 1
ATOM 2464 N N . LYS A 1 290 ? -7.944 -11.293 15.646 1.00 65.38 290 LYS A N 1
ATOM 2465 C CA . LYS A 1 290 ? -9.179 -10.754 16.247 1.00 65.38 290 LYS A CA 1
ATOM 2466 C C . LYS A 1 290 ? -9.371 -9.240 16.037 1.00 65.38 290 LYS A C 1
ATOM 2468 O O . LYS A 1 290 ? -10.413 -8.719 16.409 1.00 65.38 290 LYS A O 1
ATOM 2473 N N . SER A 1 291 ? -8.372 -8.514 15.525 1.00 70.25 291 SER A N 1
ATOM 2474 C CA . SER A 1 291 ? -8.491 -7.086 15.206 1.00 70.25 291 SER A CA 1
ATOM 2475 C C . SER A 1 291 ? -7.420 -6.656 14.196 1.00 70.25 291 SER A C 1
ATOM 2477 O O . SER A 1 291 ? -6.279 -6.378 14.574 1.00 70.25 291 SER A O 1
ATOM 2479 N N . LEU A 1 292 ? -7.806 -6.580 12.917 1.00 82.88 292 LEU A N 1
ATOM 2480 C CA . LEU A 1 292 ? -7.006 -6.025 11.816 1.00 82.88 292 LEU A CA 1
ATOM 2481 C C . LEU A 1 292 ? -6.450 -4.636 12.175 1.00 82.88 292 LEU A C 1
ATOM 2483 O O . LEU A 1 292 ? -5.276 -4.355 11.948 1.00 82.88 292 LEU A O 1
ATOM 2487 N N . HIS A 1 293 ? -7.255 -3.820 12.864 1.00 83.25 293 HIS A N 1
ATOM 2488 C CA . HIS A 1 293 ? -6.902 -2.469 13.311 1.00 83.25 293 HIS A CA 1
ATOM 2489 C C . HIS A 1 293 ? -5.594 -2.427 14.110 1.00 83.25 293 HIS A C 1
ATOM 2491 O O . HIS A 1 293 ? -4.769 -1.541 13.906 1.00 83.25 293 HIS A O 1
ATOM 2497 N N . LYS A 1 294 ? -5.348 -3.411 14.985 1.00 86.12 294 LYS A N 1
ATOM 2498 C CA . LYS A 1 294 ? -4.131 -3.449 15.813 1.00 86.12 294 LYS A CA 1
ATOM 2499 C C . LYS A 1 294 ? -2.868 -3.680 14.987 1.00 86.12 294 LYS A C 1
ATOM 2501 O O . LYS A 1 294 ? -1.822 -3.098 15.285 1.00 86.12 294 LYS A O 1
ATOM 2506 N N . ILE A 1 295 ? -2.956 -4.542 13.975 1.00 86.44 295 ILE A N 1
ATOM 2507 C CA . ILE A 1 295 ? -1.845 -4.826 13.058 1.00 86.44 295 ILE A CA 1
ATOM 2508 C C . ILE A 1 295 ? -1.566 -3.582 12.225 1.00 86.44 295 ILE A C 1
ATOM 2510 O O . ILE A 1 295 ? -0.425 -3.137 12.145 1.00 86.44 295 ILE A O 1
ATOM 2514 N N . VAL A 1 296 ? -2.622 -2.977 11.692 1.00 86.75 296 VAL A N 1
ATOM 2515 C CA . VAL A 1 296 ? -2.536 -1.791 10.846 1.00 86.75 296 VAL A CA 1
ATOM 2516 C C . VAL A 1 296 ? -1.926 -0.606 11.593 1.00 86.75 296 VAL A C 1
ATOM 2518 O O . VAL A 1 296 ? -0.996 0.011 11.090 1.00 86.75 296 VAL A O 1
ATOM 2521 N N . MET A 1 297 ? -2.358 -0.337 12.828 1.00 87.75 297 MET A N 1
ATOM 2522 C CA . MET A 1 297 ? -1.759 0.713 13.662 1.00 87.75 297 MET A CA 1
ATOM 2523 C C . MET A 1 297 ? -0.267 0.473 13.920 1.00 87.75 297 MET A C 1
ATOM 2525 O O . MET A 1 297 ? 0.528 1.412 13.926 1.00 87.75 297 MET A O 1
ATOM 2529 N N . SER A 1 298 ? 0.129 -0.792 14.102 1.00 88.19 298 SER A N 1
ATOM 2530 C CA . SER A 1 298 ? 1.539 -1.167 14.278 1.00 88.19 298 SER A CA 1
ATOM 2531 C C . SER A 1 298 ? 2.344 -0.908 13.001 1.00 88.19 298 SER A C 1
ATOM 2533 O O . SER A 1 298 ? 3.436 -0.345 13.054 1.00 88.19 298 SER A O 1
ATOM 2535 N N . LEU A 1 299 ? 1.783 -1.293 11.855 1.00 87.31 299 LEU A N 1
ATOM 2536 C CA . LEU A 1 299 ? 2.375 -1.103 10.537 1.00 87.31 299 LEU A CA 1
ATOM 2537 C C . LEU A 1 299 ? 2.504 0.388 10.189 1.00 87.31 299 LEU A C 1
ATOM 2539 O O . LEU A 1 299 ? 3.564 0.817 9.747 1.00 87.31 299 LEU A O 1
ATOM 2543 N N . MET A 1 300 ? 1.475 1.195 10.450 1.00 87.88 300 MET A N 1
ATOM 2544 C CA . MET A 1 300 ? 1.523 2.644 10.250 1.00 87.88 300 MET A CA 1
ATOM 2545 C C . MET A 1 300 ? 2.595 3.312 11.088 1.00 87.88 300 MET A C 1
ATOM 2547 O O . MET A 1 300 ? 3.336 4.140 10.570 1.00 87.88 300 MET A O 1
ATOM 2551 N N . PHE A 1 301 ? 2.696 2.954 12.370 1.00 88.94 301 PHE A N 1
ATOM 2552 C CA . PHE A 1 301 ? 3.747 3.498 13.218 1.00 88.94 301 PHE A CA 1
ATOM 2553 C C . PHE A 1 301 ? 5.131 3.126 12.683 1.00 88.94 301 PHE A C 1
ATOM 2555 O O . PHE A 1 301 ? 6.025 3.966 12.663 1.00 88.94 301 PHE A O 1
ATOM 2562 N N . LYS A 1 302 ? 5.307 1.891 12.193 1.00 85.38 302 LYS A N 1
ATOM 2563 C CA . LYS A 1 302 ? 6.562 1.455 11.570 1.00 85.38 302 LYS A CA 1
ATOM 2564 C C . LYS A 1 302 ? 6.890 2.237 10.301 1.00 85.38 302 LYS A C 1
ATOM 2566 O O . LYS A 1 302 ? 7.996 2.764 10.198 1.00 85.38 302 LYS A O 1
ATOM 2571 N N . ASN A 1 303 ? 5.922 2.374 9.400 1.00 83.69 303 ASN A N 1
ATOM 2572 C CA . ASN A 1 303 ? 6.051 3.165 8.181 1.00 83.69 303 ASN A CA 1
ATOM 2573 C C . ASN A 1 303 ? 6.385 4.634 8.506 1.00 83.69 303 ASN A C 1
ATOM 2575 O O . ASN A 1 303 ? 7.329 5.197 7.956 1.00 83.69 303 ASN A O 1
ATOM 2579 N N . PHE A 1 304 ? 5.670 5.240 9.459 1.00 87.25 304 PHE A N 1
ATOM 2580 C CA . PHE A 1 304 ? 5.927 6.600 9.934 1.00 87.25 304 PHE A CA 1
ATOM 2581 C C . PHE A 1 304 ? 7.339 6.747 10.503 1.00 87.25 304 PHE A C 1
ATOM 2583 O O . PHE A 1 304 ? 8.051 7.672 10.129 1.00 87.25 304 PHE A O 1
ATOM 2590 N N . GLN A 1 305 ? 7.761 5.822 11.369 1.00 84.12 305 GLN A N 1
ATOM 2591 C CA . GLN A 1 305 ? 9.080 5.846 11.996 1.00 84.12 305 GLN A CA 1
ATOM 2592 C C . GLN A 1 305 ? 10.201 5.833 10.946 1.00 84.12 305 GLN A C 1
ATOM 2594 O O . GLN A 1 305 ? 11.149 6.605 11.061 1.00 84.12 305 GLN A O 1
ATOM 2599 N N . GLN A 1 306 ? 10.079 5.001 9.905 1.00 77.81 306 GLN A N 1
ATOM 2600 C CA . GLN A 1 306 ? 11.046 4.961 8.803 1.00 77.81 306 GLN A CA 1
ATOM 2601 C C . GLN A 1 306 ? 11.131 6.315 8.080 1.00 77.81 306 GLN A C 1
ATOM 2603 O O . GLN A 1 306 ? 12.220 6.863 7.932 1.00 77.81 306 GLN A O 1
ATOM 2608 N N . HIS A 1 307 ? 9.992 6.902 7.697 1.00 78.19 307 HIS A N 1
ATOM 2609 C CA . HIS A 1 307 ? 9.957 8.184 6.980 1.00 78.19 307 HIS A CA 1
ATOM 2610 C C . HIS A 1 307 ? 10.438 9.356 7.843 1.00 78.19 307 HIS A C 1
ATOM 2612 O O . HIS A 1 307 ? 11.138 10.246 7.357 1.00 78.19 307 HIS A O 1
ATOM 2618 N N . TYR A 1 308 ? 10.082 9.354 9.129 1.00 83.00 308 TYR A N 1
ATOM 2619 C CA . TYR A 1 308 ? 10.527 10.358 10.087 1.00 83.00 308 TYR A CA 1
ATOM 2620 C C . TYR A 1 308 ? 12.056 10.369 10.178 1.00 83.00 308 TYR A C 1
ATOM 2622 O O . TYR A 1 308 ? 12.671 11.422 10.016 1.00 83.00 308 TYR A O 1
ATOM 2630 N N . HIS A 1 309 ? 12.671 9.196 10.323 1.00 76.44 309 HIS A N 1
ATOM 2631 C CA . HIS A 1 309 ? 14.125 9.058 10.422 1.00 76.44 309 HIS A CA 1
ATOM 2632 C C . HIS A 1 309 ? 14.865 9.449 9.143 1.00 76.44 309 HIS A C 1
ATOM 2634 O O . HIS A 1 309 ? 15.915 10.081 9.221 1.00 76.44 309 HIS A O 1
ATOM 2640 N N . LEU A 1 310 ? 14.307 9.140 7.967 1.00 70.50 310 LEU A N 1
ATOM 2641 C CA . LEU A 1 310 ? 14.885 9.565 6.686 1.00 70.50 310 LEU A CA 1
ATOM 2642 C C . LEU A 1 310 ? 14.883 11.088 6.526 1.00 70.50 310 LEU A C 1
ATOM 2644 O O . LEU A 1 310 ? 15.854 11.660 6.036 1.00 70.50 310 LEU A O 1
ATOM 2648 N N . LYS A 1 311 ? 13.805 11.752 6.956 1.00 76.19 311 LYS A N 1
ATOM 2649 C CA . LYS A 1 311 ? 13.655 13.206 6.827 1.00 76.19 311 LYS A CA 1
ATOM 2650 C C . LYS A 1 311 ? 14.540 13.985 7.803 1.00 76.19 311 LYS A C 1
ATOM 2652 O O . LYS A 1 311 ? 14.977 15.084 7.479 1.00 76.19 311 LYS A O 1
ATOM 2657 N N . HIS A 1 312 ? 14.816 13.426 8.976 1.00 76.62 312 HIS A N 1
ATOM 2658 C CA . HIS A 1 312 ? 15.569 14.094 10.040 1.00 76.62 312 HIS A CA 1
ATOM 2659 C C . HIS A 1 312 ? 17.029 13.608 10.094 1.00 76.62 312 HIS A C 1
ATOM 2661 O O . HIS A 1 312 ? 17.566 13.452 11.188 1.00 76.62 312 HIS A O 1
ATOM 2667 N N . LYS A 1 313 ? 17.653 13.356 8.917 1.00 58.72 313 LYS A N 1
ATOM 2668 C CA . LYS A 1 313 ? 19.057 12.910 8.737 1.00 58.72 313 LYS A CA 1
ATOM 2669 C C . LYS A 1 313 ? 19.950 13.475 9.860 1.00 58.72 313 LYS A C 1
ATOM 2671 O O . LYS A 1 313 ? 20.119 14.689 9.925 1.00 58.72 313 LYS A O 1
ATOM 2676 N N . ASN A 1 314 ? 20.514 12.587 10.690 1.00 49.56 314 ASN A N 1
ATOM 2677 C CA . ASN A 1 314 ? 21.270 12.827 11.941 1.00 49.56 314 ASN A CA 1
ATOM 2678 C C . ASN A 1 314 ? 20.479 12.643 13.240 1.00 49.56 314 ASN A C 1
ATOM 2680 O O . ASN A 1 314 ? 20.335 13.569 14.038 1.00 49.56 314 ASN A O 1
ATOM 2684 N N . ILE A 1 315 ? 20.101 11.399 13.528 1.00 48.03 315 ILE A N 1
ATOM 2685 C CA . ILE A 1 315 ? 19.935 10.993 14.921 1.00 48.03 315 ILE A CA 1
ATOM 2686 C C . ILE A 1 315 ? 21.110 10.093 15.267 1.00 48.03 315 ILE A C 1
ATOM 2688 O O . ILE A 1 315 ? 21.124 8.898 14.977 1.00 48.03 315 ILE A O 1
ATOM 2692 N N . ASP A 1 316 ? 22.138 10.724 15.824 1.00 43.59 316 ASP A N 1
ATOM 2693 C CA . ASP A 1 316 ? 23.264 10.030 16.425 1.00 43.59 316 ASP A CA 1
ATOM 2694 C C . ASP A 1 316 ? 22.718 9.207 17.602 1.00 43.59 316 ASP A C 1
ATOM 2696 O O . ASP A 1 316 ? 22.152 9.754 18.557 1.00 43.59 316 ASP A O 1
ATOM 2700 N N . LEU A 1 317 ? 22.802 7.879 17.484 1.00 46.50 317 LEU A N 1
ATOM 2701 C CA . LEU A 1 317 ? 22.204 6.883 18.384 1.00 46.50 317 LEU A CA 1
ATOM 2702 C C . LEU A 1 317 ? 22.984 6.767 19.699 1.00 46.50 317 LEU A C 1
ATOM 2704 O O . LEU A 1 317 ? 23.315 5.676 20.172 1.00 46.50 317 LEU A O 1
ATOM 2708 N N . ASP A 1 318 ? 23.272 7.898 20.326 1.00 53.00 318 ASP A N 1
ATOM 2709 C CA . ASP A 1 318 ? 23.844 7.906 21.653 1.00 53.00 318 ASP A CA 1
ATOM 2710 C C . ASP A 1 318 ? 22.739 7.527 22.650 1.00 53.00 318 ASP A C 1
ATOM 2712 O O . ASP A 1 318 ? 21.699 8.186 22.751 1.00 53.00 318 ASP A O 1
ATOM 2716 N N . LYS A 1 319 ? 22.939 6.443 23.417 1.00 56.44 319 LYS A N 1
ATOM 2717 C CA . LYS A 1 319 ? 21.931 5.881 24.352 1.00 56.44 319 LYS A CA 1
ATOM 2718 C C . LYS A 1 319 ? 21.337 6.919 25.320 1.00 56.44 319 LYS A C 1
ATOM 2720 O O . LYS A 1 319 ? 20.251 6.698 25.854 1.00 56.44 319 LYS A O 1
ATOM 2725 N N . LYS A 1 320 ? 22.037 8.036 25.554 1.00 58.28 320 LYS A N 1
ATOM 2726 C CA . LYS A 1 320 ? 21.582 9.162 26.384 1.00 58.28 320 LYS A CA 1
ATOM 2727 C C . LYS A 1 320 ? 20.394 9.931 25.785 1.00 58.28 320 LYS A C 1
ATOM 2729 O O . LYS A 1 320 ? 19.589 10.441 26.560 1.00 58.28 320 LYS A O 1
ATOM 2734 N N . ASN A 1 321 ? 20.229 9.956 24.460 1.00 65.81 321 ASN A N 1
ATOM 2735 C CA . ASN A 1 321 ? 19.163 10.707 23.782 1.00 65.81 321 ASN A CA 1
ATOM 2736 C C . ASN A 1 321 ? 17.956 9.850 23.361 1.00 65.81 321 ASN A C 1
ATOM 2738 O O . ASN A 1 321 ? 16.900 10.405 23.066 1.00 65.81 321 ASN A O 1
ATOM 2742 N N . ALA A 1 322 ? 18.051 8.519 23.443 1.00 71.25 322 ALA A N 1
ATOM 2743 C CA . ALA A 1 322 ? 17.015 7.594 22.965 1.00 71.25 322 ALA A CA 1
ATOM 2744 C C . ALA A 1 322 ? 15.621 7.819 23.585 1.00 71.25 322 ALA A C 1
ATOM 2746 O O . ALA A 1 322 ? 14.602 7.652 22.921 1.00 71.25 322 ALA A O 1
ATOM 2747 N N . LYS A 1 323 ? 15.542 8.216 24.866 1.00 77.38 323 LYS A N 1
ATOM 2748 C CA . LYS A 1 323 ? 14.247 8.517 25.507 1.00 77.38 323 LYS A CA 1
ATOM 2749 C C . LYS A 1 323 ? 13.630 9.807 24.962 1.00 77.38 323 LYS A C 1
ATOM 2751 O O . LYS A 1 323 ? 12.419 9.855 24.776 1.00 77.38 323 LYS A O 1
ATOM 2756 N N . LYS A 1 324 ? 14.448 10.839 24.737 1.00 79.31 324 LYS A N 1
ATOM 2757 C CA . LYS A 1 324 ? 14.003 12.134 24.208 1.00 79.31 324 LYS A CA 1
ATOM 2758 C C . LYS A 1 324 ? 13.526 11.978 22.765 1.00 79.31 324 LYS A C 1
ATOM 2760 O O . LYS A 1 324 ? 12.409 12.370 22.460 1.00 79.31 324 LYS A O 1
ATOM 2765 N N . GLU A 1 325 ? 14.323 11.302 21.946 1.00 80.12 325 GLU A N 1
ATOM 2766 C CA . GLU A 1 325 ? 13.980 10.952 20.568 1.00 80.12 325 GLU A CA 1
ATOM 2767 C C . GLU A 1 325 ? 12.666 10.174 20.503 1.00 80.12 325 GLU A C 1
ATOM 2769 O O . GLU A 1 325 ? 11.768 10.511 19.741 1.00 80.12 325 GLU A O 1
ATOM 2774 N N . ALA A 1 326 ? 12.514 9.145 21.338 1.00 81.06 326 ALA A N 1
ATOM 2775 C CA . ALA A 1 326 ? 11.292 8.367 21.331 1.00 81.06 326 ALA A CA 1
ATOM 2776 C C . ALA A 1 326 ? 10.077 9.249 21.695 1.00 81.06 326 ALA A C 1
ATOM 2778 O O . ALA A 1 326 ? 9.046 9.152 21.039 1.00 81.06 326 ALA A O 1
ATOM 2779 N N . VAL A 1 327 ? 10.184 10.156 22.673 1.00 83.00 327 VAL A N 1
ATOM 2780 C CA . VAL A 1 327 ? 9.099 11.110 22.982 1.00 83.00 327 VAL A CA 1
ATOM 2781 C C . VAL A 1 327 ? 8.773 12.007 21.781 1.00 83.00 327 VAL A C 1
ATOM 2783 O O . VAL A 1 327 ? 7.596 12.212 21.485 1.00 83.00 327 VAL A O 1
ATOM 2786 N N . GLU A 1 328 ? 9.784 12.496 21.062 1.00 85.31 328 GLU A N 1
ATOM 2787 C CA . GLU A 1 328 ? 9.610 13.317 19.856 1.00 85.31 328 GLU A CA 1
ATOM 2788 C C . GLU A 1 328 ? 8.916 12.537 18.731 1.00 85.31 328 GLU A C 1
ATOM 2790 O O . GLU A 1 328 ? 7.919 13.010 18.185 1.00 85.31 328 GLU A O 1
ATOM 2795 N N . VAL A 1 329 ? 9.358 11.306 18.452 1.00 87.56 329 VAL A N 1
ATOM 2796 C CA . VAL A 1 329 ? 8.757 10.421 17.439 1.00 87.56 329 VAL A CA 1
ATOM 2797 C C . VAL A 1 329 ? 7.300 10.107 17.776 1.00 87.56 329 VAL A C 1
ATOM 2799 O O . VAL A 1 329 ? 6.439 10.181 16.903 1.00 87.56 329 VAL A O 1
ATOM 2802 N N . TYR A 1 330 ? 6.993 9.773 19.034 1.00 88.44 330 TYR A N 1
ATOM 2803 C CA . TYR A 1 330 ? 5.616 9.497 19.448 1.00 88.44 330 TYR A CA 1
ATOM 2804 C C . TYR A 1 330 ? 4.742 10.751 19.392 1.00 88.44 330 TYR A C 1
ATOM 2806 O O . TYR A 1 330 ? 3.596 10.658 18.958 1.00 88.44 330 TYR A O 1
ATOM 2814 N N . SER A 1 331 ? 5.257 11.923 19.778 1.00 87.50 331 SER A N 1
ATOM 2815 C CA . SER A 1 331 ? 4.489 13.165 19.649 1.00 87.50 331 SER A CA 1
ATOM 2816 C C . SER A 1 331 ? 4.203 13.490 18.186 1.00 87.50 331 SER A C 1
ATOM 2818 O O . SER A 1 331 ? 3.051 13.744 17.849 1.00 87.50 331 SER A O 1
ATOM 2820 N N . ALA A 1 332 ? 5.210 13.394 17.315 1.00 90.56 332 ALA A N 1
ATOM 2821 C CA . ALA A 1 332 ? 5.042 13.615 15.884 1.00 90.56 332 ALA A CA 1
ATOM 2822 C C . ALA A 1 332 ? 4.077 12.595 15.256 1.00 90.56 332 ALA A C 1
ATOM 2824 O O . ALA A 1 332 ? 3.293 12.945 14.377 1.00 90.56 332 ALA A O 1
ATOM 2825 N N . PHE A 1 333 ? 4.088 11.345 15.729 1.00 91.94 333 PHE A N 1
ATOM 2826 C CA . PHE A 1 333 ? 3.138 10.329 15.286 1.00 91.94 333 PHE A CA 1
ATOM 2827 C C . PHE A 1 333 ? 1.702 10.639 15.722 1.00 91.94 333 PHE A C 1
ATOM 2829 O O . PHE A 1 333 ? 0.775 10.459 14.937 1.00 91.94 333 PHE A O 1
ATOM 2836 N N . ILE A 1 334 ? 1.503 11.122 16.953 1.00 91.12 334 ILE A N 1
ATOM 2837 C CA . ILE A 1 334 ? 0.186 11.565 17.430 1.00 91.12 334 ILE A CA 1
ATOM 2838 C C . ILE A 1 334 ? -0.326 12.707 16.554 1.00 91.12 334 ILE A C 1
ATOM 2840 O O . ILE A 1 334 ? -1.464 12.650 16.100 1.00 91.12 334 ILE A O 1
ATOM 2844 N N . ASP A 1 335 ? 0.517 13.698 16.266 1.00 91.50 335 ASP A N 1
ATOM 2845 C CA . ASP A 1 335 ? 0.139 14.838 15.429 1.00 91.50 335 ASP A CA 1
ATOM 2846 C C . ASP A 1 335 ? -0.190 14.387 13.995 1.00 91.50 335 ASP A C 1
ATOM 2848 O O . ASP A 1 335 ? -1.165 14.847 13.404 1.00 91.50 335 ASP A O 1
ATOM 2852 N N . PHE A 1 336 ? 0.559 13.416 13.464 1.00 93.38 336 PHE A N 1
ATOM 2853 C CA . PHE A 1 336 ? 0.264 12.763 12.188 1.00 93.38 336 PHE A CA 1
ATOM 2854 C C . PHE A 1 336 ? -1.098 12.047 12.188 1.00 93.38 336 PHE A C 1
ATOM 2856 O O . PHE A 1 336 ? -1.859 12.191 11.231 1.00 93.38 336 PHE A O 1
ATOM 2863 N N . LEU A 1 337 ? -1.440 11.308 13.251 1.00 92.81 337 LEU A N 1
ATOM 2864 C CA . LEU A 1 337 ? -2.755 10.670 13.376 1.00 92.81 337 LEU A CA 1
ATOM 2865 C C . LEU A 1 337 ? -3.879 11.704 13.463 1.00 92.81 337 LEU A C 1
ATOM 2867 O O . LEU A 1 337 ? -4.897 11.537 12.795 1.00 92.81 337 LEU A O 1
ATOM 2871 N N . VAL A 1 338 ? -3.693 12.759 14.263 1.00 92.31 338 VAL A N 1
ATOM 2872 C CA . VAL A 1 338 ? -4.667 13.849 14.423 1.00 92.31 338 VAL A CA 1
ATOM 2873 C C . VAL A 1 338 ? -4.980 14.464 13.060 1.00 92.31 338 VAL A C 1
ATOM 2875 O O . VAL A 1 338 ? -6.126 14.421 12.623 1.00 92.31 338 VAL A O 1
ATOM 2878 N N . GLN A 1 339 ? -3.950 14.929 12.348 1.00 93.38 339 GLN A N 1
ATOM 2879 C CA . GLN A 1 339 ? -4.100 15.551 11.029 1.00 93.38 339 GLN A CA 1
ATOM 2880 C C . GLN A 1 339 ? -4.741 14.601 10.012 1.00 93.38 339 GLN A C 1
ATOM 2882 O O . GLN A 1 339 ? -5.593 15.005 9.220 1.00 93.38 339 GLN A O 1
ATOM 2887 N N . GLY A 1 340 ? -4.342 13.328 10.034 1.00 91.94 340 GLY A N 1
ATOM 2888 C CA . GLY A 1 340 ? -4.868 12.325 9.121 1.00 91.94 340 GLY A CA 1
ATOM 2889 C C . GLY A 1 340 ? -6.353 12.040 9.328 1.00 91.94 340 GLY A C 1
ATOM 2890 O O . GLY A 1 340 ? -7.088 11.978 8.349 1.00 91.94 340 GLY A O 1
ATOM 2891 N N . PHE A 1 341 ? -6.822 11.925 10.573 1.00 91.88 341 PHE A N 1
ATOM 2892 C CA . PHE A 1 341 ? -8.248 11.742 10.868 1.00 91.88 341 PHE A CA 1
ATOM 2893 C C . PHE A 1 341 ? -9.069 13.015 10.619 1.00 91.88 341 PHE A C 1
ATOM 2895 O O . PHE A 1 341 ? -10.167 12.936 10.062 1.00 91.88 341 PHE A O 1
ATOM 2902 N N . GLU A 1 342 ? -8.530 14.188 10.955 1.00 90.94 342 GLU A N 1
ATOM 2903 C CA . GLU A 1 342 ? -9.204 15.472 10.732 1.00 90.94 342 GLU A CA 1
ATOM 2904 C C . GLU A 1 342 ? -9.414 15.774 9.241 1.00 90.94 342 GLU A C 1
ATOM 2906 O O . GLU A 1 342 ? -10.450 16.333 8.884 1.00 90.94 342 GLU A O 1
ATOM 2911 N N . LYS A 1 343 ? -8.517 15.311 8.351 1.00 90.44 343 LYS A N 1
ATOM 2912 C CA . LYS A 1 343 ? -8.709 15.372 6.886 1.00 90.44 343 LYS A CA 1
ATOM 2913 C C . LYS A 1 343 ? -10.021 14.706 6.431 1.00 90.44 343 LYS A C 1
ATOM 2915 O O . LYS A 1 343 ? -10.590 15.117 5.425 1.00 90.44 343 LYS A O 1
ATOM 2920 N N . TYR A 1 344 ? -10.512 13.712 7.173 1.00 86.12 344 TYR A N 1
ATOM 2921 C CA . TYR A 1 344 ? -11.765 12.995 6.901 1.00 86.12 344 TYR A CA 1
ATOM 2922 C C . TYR A 1 344 ? -12.913 13.440 7.822 1.00 86.12 344 TYR A C 1
ATOM 2924 O O . TYR A 1 344 ? -13.868 12.696 8.035 1.00 86.12 344 TYR A O 1
ATOM 2932 N N . ASN A 1 345 ? -12.832 14.645 8.397 1.00 86.19 345 ASN A N 1
ATOM 2933 C CA . ASN A 1 345 ? -13.831 15.203 9.315 1.00 86.19 345 ASN A CA 1
ATOM 2934 C C . ASN A 1 345 ? -14.071 14.362 10.587 1.00 86.19 345 ASN A C 1
ATOM 2936 O O . ASN A 1 345 ? -15.075 14.549 11.279 1.00 86.19 345 ASN A O 1
ATOM 2940 N N . ILE A 1 346 ? -13.152 13.455 10.935 1.00 88.75 346 ILE A N 1
ATOM 2941 C CA . ILE A 1 346 ? -13.175 12.760 12.222 1.00 88.75 346 ILE A CA 1
ATOM 2942 C C . ILE A 1 346 ? -12.518 13.689 13.243 1.00 88.75 346 ILE A C 1
ATOM 2944 O O . ILE A 1 346 ? -11.326 13.974 13.169 1.00 88.75 346 ILE A O 1
ATOM 2948 N N . LYS A 1 347 ? -13.300 14.160 14.216 1.00 89.81 347 LYS A N 1
ATOM 2949 C CA . LYS A 1 347 ? -12.806 14.991 15.315 1.00 89.81 347 LYS A CA 1
ATOM 2950 C C . LYS A 1 347 ? -11.939 14.154 16.241 1.00 89.81 347 LYS A C 1
ATOM 2952 O O . LYS A 1 347 ? -12.331 13.062 16.659 1.00 89.81 347 LYS A O 1
ATOM 2957 N N . VAL A 1 348 ? -10.799 14.707 16.626 1.00 91.25 348 VAL A N 1
ATOM 2958 C CA . VAL A 1 348 ? -9.827 14.024 17.470 1.00 91.25 348 VAL A CA 1
ATOM 2959 C C . VAL A 1 348 ? -9.699 14.750 18.803 1.00 91.25 348 VAL A C 1
ATOM 2961 O O . VAL A 1 348 ? -9.384 15.935 18.855 1.00 91.25 348 VAL A O 1
ATOM 2964 N N . LYS A 1 349 ? -9.916 14.035 19.910 1.00 91.69 349 LYS A N 1
ATOM 2965 C CA . LYS A 1 349 ? -9.551 14.519 21.246 1.00 91.69 349 LYS A CA 1
ATOM 2966 C C . LYS A 1 349 ? -8.298 13.785 21.706 1.00 91.69 349 LYS A C 1
ATOM 2968 O O . LYS A 1 349 ? -8.335 12.572 21.898 1.00 91.69 349 LYS A O 1
ATOM 2973 N N . CYS A 1 350 ? -7.208 14.519 21.901 1.00 90.56 350 CYS A N 1
ATOM 2974 C CA . CYS A 1 350 ? -5.961 13.973 22.421 1.00 90.56 350 CYS A CA 1
ATOM 2975 C C . CYS A 1 350 ? -5.809 14.307 23.907 1.00 90.56 350 CYS A C 1
ATOM 2977 O O . CYS A 1 350 ? -5.933 15.461 24.312 1.00 90.56 350 CYS A O 1
ATOM 2979 N N . GLU A 1 351 ? -5.479 13.304 24.711 1.00 90.25 351 GLU A N 1
ATOM 2980 C CA . GLU A 1 351 ? -5.121 13.467 26.115 1.00 90.25 351 GLU A CA 1
ATOM 2981 C C . GLU A 1 351 ? -3.717 12.890 26.319 1.00 90.25 351 GLU A C 1
ATOM 2983 O O . GLU A 1 351 ? -3.482 11.713 26.045 1.00 90.25 351 GLU A O 1
ATOM 2988 N N . LYS A 1 352 ? -2.770 13.730 26.752 1.00 84.00 352 LYS A N 1
ATOM 2989 C CA . LYS A 1 352 ? -1.376 13.348 27.023 1.00 84.00 352 LYS A CA 1
ATOM 2990 C C . LYS A 1 352 ? -1.091 13.525 28.513 1.00 84.00 352 LYS A C 1
ATOM 2992 O O . LYS A 1 352 ? -1.418 14.566 29.082 1.00 84.00 352 LYS A O 1
ATOM 2997 N N . ASN A 1 353 ? -0.460 12.534 29.130 1.00 78.00 353 ASN A N 1
ATOM 2998 C CA . ASN A 1 353 ? 0.040 12.608 30.495 1.00 78.00 353 ASN A CA 1
ATOM 2999 C C . ASN A 1 353 ? 1.558 12.365 30.476 1.00 78.00 353 ASN A C 1
ATOM 3001 O O . ASN A 1 353 ? 2.052 11.380 29.943 1.00 78.00 353 ASN A O 1
ATOM 3005 N N . ASN A 1 354 ? 2.330 13.287 31.049 1.00 71.56 354 ASN A N 1
ATOM 3006 C CA . ASN A 1 354 ? 3.786 13.340 30.864 1.00 71.56 354 ASN A CA 1
ATOM 3007 C C . ASN A 1 354 ? 4.570 12.320 31.721 1.00 71.56 354 ASN A C 1
ATOM 3009 O O . ASN A 1 354 ? 5.778 12.475 31.909 1.00 71.56 354 ASN A O 1
ATOM 3013 N N . LYS A 1 355 ? 3.912 11.291 32.275 1.00 72.69 355 LYS A N 1
ATOM 3014 C CA . LYS A 1 355 ? 4.552 10.295 33.153 1.00 72.69 355 LYS A CA 1
ATOM 3015 C C . LYS A 1 355 ? 5.311 9.221 32.374 1.00 72.69 355 LYS A C 1
ATOM 3017 O O . LYS A 1 355 ? 6.438 8.887 32.746 1.00 72.69 355 LYS A O 1
ATOM 3022 N N . HIS A 1 356 ? 4.733 8.710 31.287 1.00 77.69 356 HIS A N 1
ATOM 3023 C CA . HIS A 1 356 ? 5.364 7.716 30.416 1.00 77.69 356 HIS A CA 1
ATOM 3024 C C . HIS A 1 356 ? 5.234 8.106 28.944 1.00 77.69 356 HIS A C 1
ATOM 3026 O O . HIS A 1 356 ? 4.352 8.865 28.560 1.00 77.69 356 HIS A O 1
ATOM 3032 N N . ILE A 1 357 ? 6.133 7.578 28.112 1.00 79.69 357 ILE A N 1
ATOM 3033 C CA . ILE A 1 357 ? 6.162 7.852 26.667 1.00 79.69 357 ILE A CA 1
ATOM 3034 C C . ILE A 1 357 ? 4.874 7.423 25.946 1.00 79.69 357 ILE A C 1
ATOM 3036 O O . ILE A 1 357 ? 4.500 7.995 24.928 1.00 79.69 357 ILE A O 1
ATOM 3040 N N . ASP A 1 358 ? 4.198 6.414 26.481 1.00 80.00 358 ASP A N 1
ATOM 3041 C CA . ASP A 1 358 ? 2.993 5.800 25.941 1.00 80.00 358 ASP A CA 1
ATOM 3042 C C . ASP A 1 358 ? 1.729 6.139 26.753 1.00 80.00 358 ASP A C 1
ATOM 3044 O O . ASP A 1 358 ? 0.665 5.570 26.502 1.00 80.00 358 ASP A O 1
ATOM 3048 N N . ASP A 1 359 ? 1.834 7.082 27.696 1.00 87.00 359 ASP A N 1
ATOM 3049 C CA . ASP A 1 359 ? 0.731 7.572 28.531 1.00 87.00 359 ASP A CA 1
ATOM 3050 C C . ASP A 1 359 ? -0.040 8.684 27.806 1.00 87.00 359 ASP A C 1
ATOM 3052 O O . ASP A 1 359 ? -0.055 9.862 28.172 1.00 87.00 359 ASP A O 1
ATOM 3056 N N . TRP A 1 360 ? -0.642 8.290 26.690 1.00 89.31 360 TRP A N 1
ATOM 3057 C CA . TRP A 1 360 ? -1.506 9.130 25.877 1.00 89.31 360 TRP A CA 1
ATOM 3058 C C . TRP A 1 360 ? -2.677 8.320 25.331 1.00 89.31 360 TRP A C 1
ATOM 3060 O O . TRP A 1 360 ? -2.577 7.105 25.115 1.00 89.31 360 TRP A O 1
ATOM 3070 N N . ARG A 1 361 ? -3.787 9.012 25.069 1.00 93.00 361 ARG A N 1
ATOM 3071 C CA . ARG A 1 361 ? -4.947 8.460 24.371 1.00 93.00 361 ARG A CA 1
ATOM 3072 C C . ARG A 1 361 ? -5.529 9.446 23.371 1.00 93.00 361 ARG A C 1
ATOM 3074 O O . ARG A 1 361 ? -5.559 10.654 23.604 1.00 93.00 361 ARG A O 1
ATOM 3081 N N . ILE A 1 362 ? -5.996 8.900 22.261 1.00 92.19 362 ILE A N 1
ATOM 3082 C CA . ILE A 1 362 ? -6.694 9.589 21.187 1.00 92.19 362 ILE A CA 1
ATOM 3083 C C . ILE A 1 362 ? -8.111 9.025 21.137 1.00 92.19 362 ILE A C 1
ATOM 3085 O O . ILE A 1 362 ? -8.294 7.824 20.955 1.00 92.19 362 ILE A O 1
ATOM 3089 N N . ILE A 1 363 ? -9.104 9.896 21.289 1.00 92.56 363 ILE A N 1
ATOM 3090 C CA . ILE A 1 363 ? -10.522 9.550 21.187 1.00 92.56 363 ILE A CA 1
ATOM 3091 C C . ILE A 1 363 ? -11.041 10.106 19.864 1.00 92.56 363 ILE A C 1
ATOM 3093 O O . ILE A 1 363 ? -10.976 11.317 19.627 1.00 92.56 363 ILE A O 1
ATOM 3097 N N . LEU A 1 364 ? -11.553 9.217 19.016 1.00 91.50 364 LEU A N 1
ATOM 3098 C CA . LEU A 1 364 ? -12.090 9.558 17.702 1.00 91.50 364 LEU A CA 1
ATOM 3099 C C . LEU A 1 364 ? -13.594 9.805 17.796 1.00 91.50 364 LEU A C 1
ATOM 3101 O O . LEU A 1 364 ? -14.327 8.991 18.365 1.00 91.50 364 LEU A O 1
ATOM 3105 N N . LYS A 1 365 ? -14.064 10.915 17.224 1.00 89.38 365 LYS A N 1
ATOM 3106 C CA . LYS A 1 365 ? -15.483 11.281 17.202 1.00 89.38 365 LYS A CA 1
ATOM 3107 C C . LYS A 1 365 ? -15.937 11.681 15.806 1.00 89.38 365 LYS A C 1
ATOM 3109 O O . LYS A 1 365 ? -15.294 12.499 15.159 1.00 89.38 365 LYS A O 1
ATOM 3114 N N . LEU A 1 366 ? -17.094 11.188 15.385 1.00 85.12 366 LEU A N 1
ATOM 3115 C CA . LEU A 1 366 ? -17.785 11.649 14.177 1.00 85.12 366 LEU A CA 1
ATOM 3116 C C . LEU A 1 366 ? -19.226 11.974 14.565 1.00 85.12 366 LEU A C 1
ATOM 3118 O O . LEU A 1 366 ? -19.881 11.162 15.211 1.00 85.12 366 LEU A O 1
ATOM 3122 N N . ASP A 1 367 ? -19.678 13.196 14.279 1.00 76.38 367 ASP A N 1
ATOM 3123 C CA . ASP A 1 367 ? -21.008 13.701 14.659 1.00 76.38 367 ASP A CA 1
ATOM 3124 C C . ASP A 1 367 ? -21.390 13.474 16.129 1.00 76.38 367 ASP A C 1
ATOM 3126 O O . ASP A 1 367 ? -22.509 13.110 16.477 1.00 76.38 367 ASP A O 1
ATOM 3130 N N . ASN A 1 368 ? -20.425 13.724 17.020 1.00 78.38 368 ASN A N 1
ATOM 3131 C CA . ASN A 1 368 ? -20.529 13.548 18.475 1.00 78.38 368 ASN A CA 1
ATOM 3132 C C . ASN A 1 368 ? -20.649 12.089 18.953 1.00 78.38 368 ASN A C 1
ATOM 3134 O O . ASN A 1 368 ? -20.741 11.860 20.159 1.00 78.38 368 ASN A O 1
ATOM 3138 N N . ILE A 1 369 ? -20.573 11.109 18.051 1.00 83.31 369 ILE A N 1
ATOM 3139 C CA . ILE A 1 369 ? -20.495 9.685 18.382 1.00 83.31 369 ILE A CA 1
ATOM 3140 C C . ILE A 1 369 ? -19.028 9.321 18.607 1.00 83.31 369 ILE A C 1
ATOM 3142 O O . ILE A 1 369 ? -18.186 9.557 17.740 1.00 83.31 369 ILE A O 1
ATOM 3146 N N . GLU A 1 370 ? -18.715 8.737 19.764 1.00 86.44 370 GLU A N 1
ATOM 3147 C CA . GLU A 1 370 ? -17.399 8.146 20.020 1.00 86.44 370 GLU A CA 1
ATOM 3148 C C . GLU A 1 370 ? -17.240 6.858 19.204 1.00 86.44 370 GLU A C 1
ATOM 3150 O O . GLU A 1 370 ? -18.041 5.924 19.307 1.00 86.44 370 GLU A O 1
ATOM 3155 N N . LEU A 1 371 ? -16.224 6.839 18.342 1.00 85.31 371 LEU A N 1
ATOM 3156 C CA . LEU A 1 371 ? -15.989 5.758 17.389 1.00 85.31 371 LEU A CA 1
ATOM 3157 C C . LEU A 1 371 ? -15.091 4.678 17.981 1.00 85.31 371 LEU A C 1
ATOM 3159 O O . LEU A 1 371 ? -15.477 3.506 18.002 1.00 85.31 371 LEU A O 1
ATOM 3163 N N . ASP A 1 372 ? -13.906 5.101 18.426 1.00 87.50 372 ASP A N 1
ATOM 3164 C CA . ASP A 1 372 ? -12.827 4.252 18.922 1.00 87.50 372 ASP A CA 1
ATOM 3165 C C . ASP A 1 372 ? -11.853 5.067 19.793 1.00 87.50 372 ASP A C 1
ATOM 3167 O O . ASP A 1 372 ? -11.797 6.303 19.716 1.00 87.50 372 ASP A O 1
ATOM 3171 N N . GLU A 1 373 ? -11.076 4.355 20.603 1.00 90.19 373 GLU A N 1
ATOM 3172 C CA . GLU A 1 373 ? -10.021 4.899 21.454 1.00 90.19 373 GLU A CA 1
ATOM 3173 C C . GLU A 1 373 ? -8.689 4.222 21.121 1.00 90.19 373 GLU A C 1
ATOM 3175 O O . GLU A 1 373 ? -8.540 3.003 21.220 1.00 90.19 373 GLU A O 1
ATOM 3180 N N . ILE A 1 374 ? -7.688 5.030 20.774 1.00 90.50 374 ILE A N 1
ATOM 3181 C CA . ILE A 1 374 ? -6.324 4.575 20.506 1.00 90.50 374 ILE A CA 1
ATOM 3182 C C . ILE A 1 374 ? -5.444 5.019 21.668 1.00 90.50 374 ILE A C 1
ATOM 3184 O O . ILE A 1 374 ? -5.318 6.213 21.932 1.00 90.50 374 ILE A O 1
ATOM 3188 N N . THR A 1 375 ? -4.788 4.073 22.338 1.00 91.00 375 THR A N 1
ATOM 3189 C CA . THR A 1 375 ? -3.872 4.379 23.451 1.00 91.00 375 THR A CA 1
ATOM 3190 C C . THR A 1 375 ? -2.426 4.039 23.108 1.00 91.00 375 THR A C 1
ATOM 3192 O O . THR A 1 375 ? -2.149 3.065 22.396 1.00 91.00 375 THR A O 1
ATOM 3195 N N . GLY A 1 376 ? -1.481 4.802 23.660 1.00 88.56 376 GLY A N 1
ATOM 3196 C CA . GLY A 1 376 ? -0.054 4.548 23.466 1.00 88.56 376 GLY A CA 1
ATOM 3197 C C . GLY A 1 376 ? 0.374 3.172 23.969 1.00 88.56 376 GLY A C 1
ATOM 3198 O O . GLY A 1 376 ? 1.109 2.460 23.280 1.00 88.56 376 GLY A O 1
ATOM 3199 N N . ASN A 1 377 ? -0.142 2.745 25.124 1.00 88.38 377 ASN A N 1
ATOM 3200 C CA . ASN A 1 377 ? 0.160 1.424 25.672 1.00 88.38 377 ASN A CA 1
ATOM 3201 C C . ASN A 1 377 ? -0.312 0.290 24.743 1.00 88.38 377 ASN A C 1
ATOM 3203 O O . ASN A 1 377 ? 0.426 -0.670 24.515 1.00 88.38 377 ASN A O 1
ATOM 3207 N N . GLN A 1 378 ? -1.505 0.407 24.143 1.00 89.69 378 GLN A N 1
ATOM 3208 C CA . GLN A 1 378 ? -1.961 -0.562 23.142 1.00 89.69 378 GLN A CA 1
ATOM 3209 C C . GLN A 1 378 ? -1.041 -0.578 21.922 1.00 89.69 378 GLN A C 1
ATOM 3211 O O . GLN A 1 378 ? -0.673 -1.661 21.470 1.00 89.69 378 GLN A O 1
ATOM 3216 N N . LEU A 1 379 ? -0.638 0.589 21.406 1.00 88.94 379 LEU A N 1
ATOM 3217 C CA . LEU A 1 379 ? 0.291 0.670 20.279 1.00 88.94 379 LEU A CA 1
ATOM 3218 C C . LEU A 1 379 ? 1.612 -0.043 20.599 1.00 88.94 379 LEU A C 1
ATOM 3220 O O . LEU A 1 379 ? 2.052 -0.890 19.822 1.00 88.94 379 LEU A O 1
ATOM 3224 N N . ARG A 1 380 ? 2.203 0.220 21.769 1.00 87.25 380 ARG A N 1
ATOM 3225 C CA . ARG A 1 380 ? 3.449 -0.416 22.224 1.00 87.25 380 ARG A CA 1
ATOM 3226 C C . ARG A 1 380 ? 3.320 -1.938 22.319 1.00 87.25 380 ARG A C 1
ATOM 3228 O O . ARG A 1 380 ? 4.166 -2.667 21.795 1.00 87.25 380 ARG A O 1
ATOM 3235 N N . VAL A 1 381 ? 2.259 -2.430 22.962 1.00 87.62 381 VAL A N 1
ATOM 3236 C CA . VAL A 1 381 ? 1.998 -3.873 23.102 1.00 87.62 381 VAL A CA 1
ATOM 3237 C C . VAL A 1 381 ? 1.782 -4.524 21.733 1.00 87.62 381 VAL A C 1
ATOM 3239 O O . VAL A 1 381 ? 2.359 -5.576 21.452 1.00 87.62 381 VAL A O 1
ATOM 3242 N N . ASN A 1 382 ? 1.012 -3.884 20.851 1.00 87.88 382 ASN A N 1
ATOM 3243 C CA . ASN A 1 382 ? 0.751 -4.384 19.503 1.00 87.88 382 ASN A CA 1
ATOM 3244 C C . ASN A 1 382 ? 2.035 -4.431 18.663 1.00 87.88 382 ASN A C 1
ATOM 3246 O O . ASN A 1 382 ? 2.306 -5.454 18.039 1.00 87.88 382 ASN A O 1
ATOM 3250 N N . LEU A 1 383 ? 2.877 -3.395 18.712 1.00 84.94 383 LEU A N 1
ATOM 3251 C CA . LEU A 1 383 ? 4.175 -3.373 18.029 1.00 84.94 383 LEU A CA 1
ATOM 3252 C C . LEU A 1 383 ? 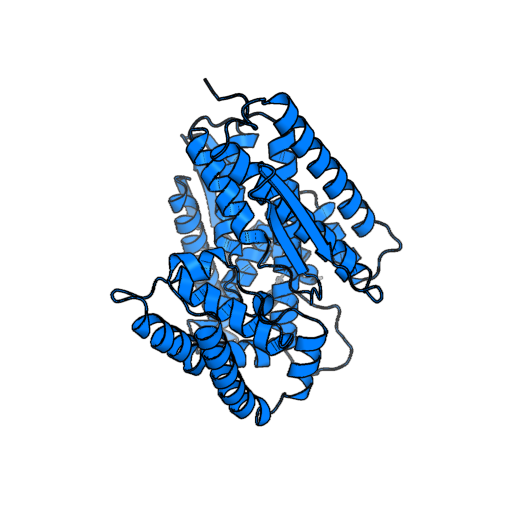5.074 -4.532 18.466 1.00 84.94 383 LEU A C 1
ATOM 3254 O O . LEU A 1 383 ? 5.724 -5.161 17.631 1.00 84.94 383 LEU A O 1
ATOM 3258 N N . ARG A 1 384 ? 5.090 -4.853 19.766 1.00 84.00 384 ARG A N 1
ATOM 3259 C CA . ARG A 1 384 ? 5.848 -5.997 20.289 1.00 84.00 384 ARG A CA 1
ATOM 3260 C C . ARG A 1 384 ? 5.300 -7.317 19.745 1.00 84.00 384 ARG A C 1
ATOM 3262 O O . ARG A 1 384 ? 6.074 -8.136 19.245 1.00 84.00 384 ARG A O 1
ATOM 3269 N N . ASN A 1 385 ? 3.982 -7.497 19.795 1.00 83.75 385 ASN A N 1
ATOM 3270 C CA . ASN A 1 385 ? 3.308 -8.727 19.372 1.00 83.75 385 ASN A CA 1
ATOM 3271 C C . ASN A 1 385 ? 3.396 -8.967 17.859 1.00 83.75 385 ASN A C 1
ATOM 3273 O O . ASN A 1 385 ? 3.525 -10.108 17.422 1.00 83.75 385 ASN A O 1
ATOM 3277 N N . HIS A 1 386 ? 3.363 -7.899 17.063 1.00 84.06 386 HIS A N 1
ATOM 3278 C CA . HIS A 1 386 ? 3.379 -7.959 15.601 1.00 84.06 386 HIS A CA 1
ATOM 3279 C C . HIS A 1 386 ? 4.772 -7.767 15.002 1.00 84.06 386 HIS A C 1
ATOM 3281 O O . HIS A 1 386 ? 4.914 -7.810 13.789 1.00 84.06 386 HIS A O 1
ATOM 3287 N N . SER A 1 387 ? 5.815 -7.604 15.821 1.00 77.75 387 SER A N 1
ATOM 3288 C CA . SER A 1 387 ? 7.190 -7.363 15.358 1.00 77.75 387 SER A CA 1
ATOM 3289 C C . SER A 1 387 ? 7.700 -8.380 14.328 1.00 77.75 387 SER A C 1
ATOM 3291 O O . SER A 1 387 ? 8.482 -8.017 13.453 1.00 77.75 387 SER A O 1
ATOM 3293 N N . LYS A 1 388 ? 7.231 -9.633 14.396 1.00 75.81 388 LYS A N 1
ATOM 3294 C CA . LYS A 1 388 ? 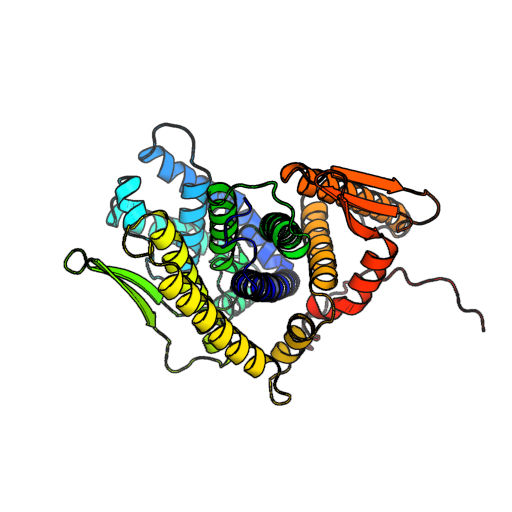7.560 -10.695 13.431 1.00 75.81 388 LYS A CA 1
ATOM 3295 C C . LYS A 1 388 ? 6.942 -10.476 12.047 1.00 75.81 388 LYS A C 1
ATOM 3297 O O . LYS A 1 388 ? 7.511 -10.926 11.068 1.00 75.81 388 LYS A O 1
ATOM 3302 N N . LEU A 1 389 ? 5.824 -9.753 11.949 1.00 75.69 389 LEU A N 1
ATOM 3303 C CA . LEU A 1 389 ? 5.202 -9.405 10.665 1.00 75.69 389 LEU A CA 1
ATOM 3304 C C . LEU A 1 389 ? 6.018 -8.381 9.874 1.00 75.69 389 LEU A C 1
ATOM 3306 O O . LEU A 1 389 ? 5.745 -8.181 8.699 1.00 75.69 389 LEU A O 1
ATOM 3310 N N . PHE A 1 390 ? 7.002 -7.739 10.504 1.00 74.19 390 PHE A N 1
ATOM 3311 C CA . PHE A 1 390 ? 7.807 -6.675 9.903 1.00 74.19 390 PHE A CA 1
ATOM 3312 C C . PHE A 1 390 ? 9.278 -7.072 9.743 1.00 74.19 390 PHE A C 1
ATOM 3314 O O . PHE A 1 390 ? 10.123 -6.208 9.547 1.00 74.19 390 PHE A O 1
ATOM 3321 N N . LYS A 1 391 ? 9.608 -8.360 9.902 1.00 69.44 391 LYS A N 1
ATOM 3322 C CA . LYS A 1 391 ? 10.970 -8.883 9.750 1.00 69.44 391 LYS A CA 1
ATOM 3323 C C . LYS A 1 391 ? 10.937 -10.217 9.021 1.00 69.44 391 LYS A C 1
ATOM 3325 O O . LYS A 1 391 ? 10.032 -11.013 9.267 1.00 69.44 391 LYS A O 1
ATOM 3330 N N . PHE A 1 392 ? 11.939 -10.502 8.196 1.00 56.09 392 PHE A N 1
ATOM 3331 C CA . PHE A 1 392 ? 12.143 -11.869 7.737 1.00 56.09 392 PHE A CA 1
ATOM 3332 C C . PHE A 1 392 ? 12.569 -12.770 8.910 1.00 56.09 392 PHE A C 1
ATOM 3334 O O . PHE A 1 392 ? 13.269 -12.324 9.830 1.00 56.09 392 PHE A O 1
ATOM 3341 N N . PRO A 1 393 ? 12.145 -14.047 8.930 1.00 47.88 393 PRO A N 1
ATOM 3342 C CA . PRO A 1 393 ? 12.754 -15.026 9.815 1.00 47.88 393 PRO A CA 1
ATOM 3343 C C . PRO A 1 393 ? 14.222 -15.145 9.403 1.00 47.88 393 PRO A C 1
ATOM 3345 O O . PRO A 1 393 ? 14.488 -15.628 8.310 1.00 47.88 393 PRO A O 1
ATOM 3348 N N . GLN A 1 394 ? 15.124 -14.635 10.253 1.00 44.03 394 GLN A N 1
ATOM 3349 C CA . GLN A 1 394 ? 16.570 -14.506 10.024 1.00 44.03 394 GLN A CA 1
ATOM 3350 C C . GLN A 1 394 ? 17.101 -15.547 9.028 1.00 44.03 394 GLN A C 1
ATOM 3352 O O . GLN A 1 394 ? 17.285 -16.714 9.385 1.00 44.03 394 GLN A O 1
ATOM 3357 N N . SER A 1 395 ? 17.346 -15.128 7.784 1.00 35.00 395 SER A N 1
ATOM 3358 C CA . SER A 1 395 ? 18.231 -15.871 6.900 1.00 35.00 395 SER A CA 1
ATOM 3359 C C . SER A 1 395 ? 19.616 -15.846 7.550 1.00 35.00 395 SER A C 1
ATOM 3361 O O . SER A 1 395 ? 20.093 -14.820 8.033 1.00 35.00 395 SER A O 1
ATOM 3363 N N . GLN A 1 396 ? 20.245 -17.011 7.650 1.00 34.44 396 GLN A N 1
ATOM 3364 C CA . GLN A 1 396 ? 21.501 -17.205 8.375 1.00 34.44 396 GLN A CA 1
ATOM 3365 C C . GLN A 1 396 ? 22.716 -16.482 7.776 1.00 34.44 396 GLN A C 1
ATOM 3367 O O . GLN A 1 396 ? 23.808 -16.663 8.294 1.00 34.44 396 GLN A O 1
ATOM 3372 N N . ASN A 1 397 ? 22.571 -15.639 6.755 1.00 33.69 397 ASN A N 1
ATOM 3373 C CA . ASN A 1 397 ? 23.687 -14.904 6.175 1.00 33.69 397 ASN A CA 1
ATOM 3374 C C . ASN A 1 397 ? 23.258 -13.480 5.834 1.00 33.69 397 ASN A C 1
ATOM 3376 O O . ASN A 1 397 ? 22.747 -13.240 4.752 1.00 33.69 397 ASN A O 1
ATOM 3380 N N . MET A 1 398 ? 23.457 -12.569 6.785 1.00 31.77 398 MET A N 1
ATOM 3381 C CA . MET A 1 398 ? 24.104 -11.264 6.593 1.00 31.77 398 MET A CA 1
ATOM 3382 C C . MET A 1 398 ? 24.240 -10.614 7.971 1.00 31.77 398 MET A C 1
ATOM 3384 O O . MET A 1 398 ? 23.318 -10.045 8.555 1.00 31.77 398 MET A O 1
ATOM 3388 N N . SER A 1 399 ? 25.432 -10.757 8.538 1.00 35.03 399 SER A N 1
ATOM 3389 C CA . SER A 1 399 ? 25.861 -10.012 9.708 1.00 35.03 399 SER A CA 1
ATOM 3390 C C . SER A 1 399 ? 25.974 -8.526 9.366 1.00 35.03 399 SER A C 1
ATOM 3392 O O . SER A 1 399 ? 26.843 -8.152 8.581 1.00 35.03 399 SER A O 1
ATOM 3394 N N . LYS A 1 400 ? 25.185 -7.680 10.031 1.00 32.31 400 LYS A N 1
ATOM 3395 C CA . LYS A 1 400 ? 25.654 -6.445 10.680 1.00 32.31 400 LYS A CA 1
ATOM 3396 C C . LYS A 1 400 ? 24.601 -5.996 11.694 1.00 32.31 400 LYS A C 1
ATOM 3398 O O . LYS A 1 400 ? 23.411 -5.922 11.414 1.00 32.31 400 LYS A O 1
ATOM 3403 N N . ASN A 1 401 ? 25.068 -5.799 12.922 1.00 33.47 401 ASN A N 1
ATOM 3404 C CA . ASN A 1 401 ? 24.272 -5.590 14.124 1.00 33.47 401 ASN A CA 1
ATOM 3405 C C . ASN A 1 401 ? 23.283 -4.424 13.984 1.00 33.47 401 ASN A C 1
ATOM 3407 O O . ASN A 1 401 ? 23.692 -3.266 13.992 1.00 33.47 401 ASN A O 1
ATOM 3411 N N . TYR A 1 402 ? 21.984 -4.726 13.980 1.00 34.50 402 TYR A N 1
ATOM 3412 C CA . TYR A 1 402 ? 20.942 -3.746 14.272 1.00 34.50 402 TYR A CA 1
ATOM 3413 C C . TYR A 1 402 ? 20.078 -4.250 15.429 1.00 34.50 402 TYR A C 1
ATOM 3415 O O . TYR A 1 402 ? 19.200 -5.104 15.286 1.00 34.50 402 TYR A O 1
ATOM 3423 N N . VAL A 1 403 ? 20.367 -3.732 16.622 1.00 28.55 403 VAL A N 1
ATOM 3424 C CA . VAL A 1 403 ? 19.537 -3.936 17.809 1.00 28.55 403 VAL A CA 1
ATOM 3425 C C . VAL A 1 403 ? 18.389 -2.940 17.721 1.00 28.55 403 VAL A C 1
ATOM 3427 O O . VAL A 1 403 ? 18.576 -1.749 17.947 1.00 28.55 403 VAL A O 1
ATOM 3430 N N . VAL A 1 404 ? 17.184 -3.423 17.415 1.00 32.56 404 VAL A N 1
ATOM 3431 C CA . VAL A 1 404 ? 15.964 -2.654 17.700 1.00 32.56 404 VAL A CA 1
ATOM 3432 C C . VAL A 1 404 ? 15.952 -2.409 19.210 1.00 32.56 404 VAL A C 1
ATOM 3434 O O . VAL A 1 404 ? 15.975 -3.398 19.950 1.00 32.56 404 VAL A O 1
ATOM 3437 N N . PRO A 1 405 ? 15.917 -1.158 19.703 1.00 26.91 405 PRO A N 1
ATOM 3438 C CA . PRO A 1 405 ? 15.780 -0.917 21.127 1.00 26.91 405 PRO A CA 1
ATOM 3439 C C . PRO A 1 405 ? 14.379 -1.364 21.549 1.00 26.91 405 PRO A C 1
ATOM 3441 O O . PRO A 1 405 ? 13.402 -0.623 21.480 1.00 26.91 405 PRO A O 1
ATOM 3444 N N . VAL A 1 406 ? 14.272 -2.618 21.983 1.00 33.28 406 VAL A N 1
ATOM 3445 C CA . VAL A 1 406 ? 13.180 -3.054 22.843 1.00 33.28 406 VAL A CA 1
ATOM 3446 C C . VAL A 1 406 ? 13.509 -2.461 24.202 1.00 33.28 406 VAL A C 1
ATOM 3448 O O . VAL A 1 406 ? 14.271 -3.038 24.975 1.00 33.28 406 VAL A O 1
ATOM 3451 N N . ILE A 1 407 ? 12.988 -1.267 24.476 1.00 34.09 407 ILE A N 1
ATOM 3452 C CA . ILE A 1 407 ? 12.995 -0.714 25.830 1.00 34.09 407 ILE A CA 1
ATOM 3453 C C . ILE A 1 407 ? 11.983 -1.548 26.625 1.00 34.09 407 ILE A C 1
ATOM 3455 O O . ILE A 1 407 ? 10.794 -1.243 26.678 1.00 34.09 407 ILE A O 1
ATOM 3459 N N . GLY A 1 408 ? 12.464 -2.687 27.121 1.00 34.03 408 GLY A N 1
ATOM 3460 C CA . GLY A 1 408 ? 11.782 -3.558 28.064 1.00 34.03 408 GLY A CA 1
ATOM 3461 C C . GLY A 1 408 ? 12.008 -3.075 29.491 1.00 34.03 408 GLY A C 1
ATOM 3462 O O . GLY A 1 408 ? 13.077 -2.567 29.830 1.00 34.03 408 GLY A O 1
ATOM 3463 N N . ASP A 1 409 ? 10.959 -3.223 30.290 1.00 33.66 409 ASP A N 1
ATOM 3464 C CA . ASP A 1 409 ? 10.829 -2.790 31.672 1.00 33.66 409 ASP A CA 1
ATOM 3465 C C . ASP A 1 409 ? 12.031 -3.153 32.554 1.00 33.66 409 ASP A C 1
ATOM 3467 O O . ASP A 1 409 ? 12.440 -4.309 32.661 1.00 33.66 409 ASP A O 1
ATOM 3471 N N . LYS A 1 410 ? 12.533 -2.158 33.292 1.00 36.78 410 LYS A N 1
ATOM 3472 C CA . LYS A 1 410 ? 13.151 -2.416 34.593 1.00 36.78 410 LYS A CA 1
ATOM 3473 C C . LYS A 1 410 ? 12.014 -2.743 35.556 1.00 36.78 410 LYS A C 1
ATOM 3475 O O . LYS A 1 410 ? 11.356 -1.827 36.039 1.00 36.78 410 LYS A O 1
ATOM 3480 N N . GLY A 1 411 ? 11.763 -4.024 35.802 1.00 33.53 411 GLY A N 1
ATOM 3481 C CA . GLY A 1 411 ? 10.664 -4.403 36.685 1.00 33.53 411 GLY A CA 1
ATOM 3482 C C . GLY A 1 411 ? 10.451 -5.897 36.874 1.00 33.53 411 GLY A C 1
ATOM 3483 O O . GLY A 1 411 ? 9.330 -6.359 36.726 1.00 33.53 411 GLY A O 1
ATOM 3484 N N . SER A 1 412 ? 11.491 -6.645 37.231 1.00 27.42 412 SER A N 1
ATOM 3485 C CA . SER A 1 412 ? 11.311 -7.891 37.986 1.00 27.42 412 SER A CA 1
ATOM 3486 C C . SER A 1 412 ? 12.586 -8.194 38.763 1.00 27.42 412 SER A C 1
ATOM 3488 O O . SER A 1 412 ? 13.530 -8.779 38.238 1.00 27.42 412 SER A O 1
ATOM 3490 N N . ALA A 1 413 ? 12.610 -7.732 40.010 1.00 28.62 413 ALA A N 1
ATOM 3491 C CA . ALA A 1 413 ? 13.377 -8.379 41.057 1.00 28.62 413 ALA A CA 1
ATOM 3492 C C . ALA A 1 413 ? 12.536 -9.564 41.548 1.00 28.62 413 ALA A C 1
ATOM 3494 O O . ALA A 1 413 ? 11.468 -9.324 42.105 1.00 28.62 413 ALA A O 1
ATOM 3495 N N . VAL A 1 414 ? 12.971 -10.788 41.243 1.00 31.50 414 VAL A N 1
ATOM 3496 C CA . VAL A 1 414 ? 13.289 -11.889 42.177 1.00 31.50 414 VAL A CA 1
ATOM 3497 C C . VAL A 1 414 ? 14.291 -12.781 41.458 1.00 31.50 414 VAL A C 1
ATOM 3499 O O . VAL A 1 414 ? 14.003 -13.137 40.292 1.00 31.50 414 VAL A O 1
#

pLDDT: mean 73.95, std 16.24, range [26.91, 94.62]